Protein AF-F4S0A8-F1 (afdb_monomer_lite)

Sequence (459 aa):
MKHIYLYLLINLISQFGIKFHGVQNLIAQSIEISEGTSGIQNTHTKHSTEFLESRTDKAKEFWEKNWIITVAIECHEDFCDTRFHKSLIGQINEVLLSEEGTWAIQLNDLFEKTKLNGPEQAVLFHTLKKIPNFYELPYEVVLAVWEQLRRVWHTKEVPEKDKDLWRYHATLALDTYDQQMIAQIRSLKPGKGWWGLIESRINFYREFIDFVVAQREMGLHGFRLAGNWSPEDQKALFVFWISNRVLYSRMERSPNLQLVLETQMIQTRLIQAVQDHPDHLFPVQEVDQDGWNNKAQSILISQSQTILDYINSIESSDLYEYDINIESKQSDLSAIRFTSTQKTVKPYGLEVDPVWKAQDQMKIIKFWSTYVQVFLKMRNLGETGSLEIVIGNLVKRNYMETASIMKEFLSYIEDGVHPLQTNPILARFLEYFSAKTQSPEQNKEALEGLRLFRIEHEF

Organism: Melampsora larici-populina (strain 98AG31 / pathotype 3-4-7) (NCBI:txid747676)

Radius of gyration: 28.8 Å; chains: 1; bounding box: 70×54×92 Å

Foldseek 3Di:
DVVVVVVVVVVVCVVVPDDDDDVVVVVVVVVVVPDDDDDDPDPVVVVVVVVLVVLVVLLVVLCVVVVVLVVVLVPDPVNPPNVLVVVLSVLVSVLSSDDLVCNLVSVLVSLVVCVVPLSSLLSVLQSLLSCVVRDDHDPSNLLSQLLSLLVVVPDPPAPPVCRVSSNVSSVSSNVSSLVVNLVVLVVLDQQPDPPSDPVSNVVSCVSLVVLVVSLVVSPPSHDDQLDPDDSVLVSQVSNVCSVVVVLRVVCSVPSLLRLLLSLLSVLLVLLVVLLPPPCLLPPDPDPCNCVSLVVNVVSLLVSLVSLLVLLVVLVVQVVVPPDDPPSVVVSLVSLVSSLVVCCVRVRLVADDPPPDRSVLSSQLSNLCSNVVSLSSQFNHRPLLRLLSVLLSVVCSVPVPLSSVLSVVLVVVVVVPPDDDDPDGPSLVSLVSSLVPDPDPVNNVSSVVSNVVSCVVPVD

Structure (mmCIF, N/CA/C/O backbone):
data_AF-F4S0A8-F1
#
_entry.id   AF-F4S0A8-F1
#
loop_
_atom_site.group_PDB
_atom_site.id
_atom_site.type_symbol
_atom_site.label_atom_id
_atom_site.label_alt_id
_atom_site.label_comp_id
_atom_site.label_asym_id
_atom_site.label_entity_id
_atom_site.label_seq_id
_atom_site.pdbx_PDB_ins_code
_atom_site.Cartn_x
_atom_site.Cartn_y
_atom_site.Cartn_z
_atom_site.occupancy
_atom_site.B_iso_or_equiv
_atom_site.auth_seq_id
_atom_site.auth_comp_id
_atom_site.auth_asym_id
_atom_site.auth_atom_id
_atom_site.pdbx_PDB_model_num
ATOM 1 N N . MET A 1 1 ? 8.036 -25.067 -24.258 1.00 41.81 1 MET A N 1
ATOM 2 C CA . MET A 1 1 ? 7.007 -24.023 -24.035 1.00 41.81 1 MET A CA 1
ATOM 3 C C . MET A 1 1 ? 5.574 -24.488 -24.318 1.00 41.81 1 MET A C 1
ATOM 5 O O . MET A 1 1 ? 4.777 -24.429 -23.394 1.00 41.81 1 MET A O 1
ATOM 9 N N . LYS A 1 2 ? 5.226 -25.035 -25.500 1.00 29.75 2 LYS A N 1
ATOM 10 C CA . LYS A 1 2 ? 3.838 -25.473 -25.816 1.00 29.75 2 LYS A CA 1
ATOM 11 C C . LYS A 1 2 ? 3.226 -26.507 -24.842 1.00 29.75 2 LYS A C 1
ATOM 13 O O . LYS A 1 2 ? 2.037 -26.445 -24.558 1.00 29.75 2 LYS A O 1
ATOM 18 N N . HIS A 1 3 ? 4.030 -27.411 -24.274 1.00 31.20 3 HIS A N 1
ATOM 19 C CA . HIS A 1 3 ? 3.538 -28.439 -23.341 1.00 31.20 3 HIS A CA 1
ATOM 20 C C . HIS A 1 3 ? 3.218 -27.926 -21.923 1.00 31.20 3 HIS A C 1
ATOM 22 O O . HIS A 1 3 ? 2.388 -28.524 -21.247 1.00 31.20 3 HIS A O 1
ATOM 28 N N . ILE A 1 4 ? 3.812 -26.806 -21.484 1.00 40.44 4 ILE A N 1
ATOM 29 C CA . ILE A 1 4 ? 3.561 -26.224 -20.148 1.00 40.44 4 ILE A CA 1
ATOM 30 C C . ILE A 1 4 ? 2.225 -25.473 -20.137 1.00 40.44 4 ILE A C 1
ATOM 32 O O . ILE A 1 4 ? 1.428 -25.656 -19.220 1.00 40.44 4 ILE A O 1
ATOM 36 N N . TYR A 1 5 ? 1.933 -24.718 -21.202 1.00 40.88 5 TYR A N 1
ATOM 37 C CA . TYR A 1 5 ? 0.627 -24.081 -21.392 1.00 40.88 5 TYR A CA 1
ATOM 38 C C . TYR A 1 5 ? -0.501 -25.114 -21.463 1.00 40.88 5 TYR A C 1
ATOM 40 O O . TYR A 1 5 ? -1.533 -24.933 -20.826 1.00 40.88 5 TYR A O 1
ATOM 48 N N . LEU A 1 6 ? -0.284 -26.236 -22.160 1.00 40.75 6 LEU A N 1
ATOM 49 C CA . LEU A 1 6 ? -1.269 -27.315 -22.231 1.00 40.75 6 LEU A CA 1
ATOM 50 C C . LEU A 1 6 ? -1.503 -27.970 -20.856 1.00 40.75 6 LEU A C 1
ATOM 52 O O . LEU A 1 6 ? -2.642 -28.248 -20.500 1.00 40.75 6 LEU A O 1
ATOM 56 N N . TYR A 1 7 ? -0.451 -28.160 -20.055 1.00 40.50 7 TYR A N 1
ATOM 57 C CA . TYR A 1 7 ? -0.552 -28.745 -18.713 1.00 40.50 7 TYR A CA 1
ATOM 58 C C . TYR A 1 7 ? -1.265 -27.828 -17.702 1.00 40.50 7 TYR A C 1
ATOM 60 O O . TYR A 1 7 ? -2.059 -28.302 -16.887 1.00 40.50 7 TYR A O 1
ATOM 68 N N . LEU A 1 8 ? -1.030 -26.513 -17.766 1.00 43.69 8 LEU A N 1
ATOM 69 C CA . LEU A 1 8 ? -1.734 -25.525 -16.937 1.00 43.69 8 LEU A CA 1
ATOM 70 C C . LEU A 1 8 ? -3.204 -25.383 -17.352 1.00 43.69 8 LEU A C 1
ATOM 72 O O . LEU A 1 8 ? -4.077 -25.337 -16.488 1.00 43.69 8 LEU A O 1
ATOM 76 N N . LEU A 1 9 ? -3.485 -25.407 -18.658 1.00 44.19 9 LEU A N 1
ATOM 77 C CA . LEU A 1 9 ? -4.844 -25.357 -19.194 1.00 44.19 9 LEU A CA 1
ATOM 78 C C . LEU A 1 9 ? -5.649 -26.614 -18.818 1.00 44.19 9 LEU A C 1
ATOM 80 O O . LEU A 1 9 ? -6.796 -26.498 -18.401 1.00 44.19 9 LEU A O 1
ATOM 84 N N . ILE A 1 10 ? -5.046 -27.808 -18.892 1.00 45.16 10 ILE A N 1
ATOM 85 C CA . ILE A 1 10 ? -5.683 -29.078 -18.495 1.00 45.16 10 ILE A CA 1
ATOM 86 C C . ILE A 1 10 ? -5.976 -29.111 -16.987 1.00 45.16 10 ILE A C 1
ATOM 88 O O . ILE A 1 10 ? -7.060 -29.542 -16.593 1.00 45.16 10 ILE A O 1
ATOM 92 N N . ASN A 1 11 ? -5.062 -28.618 -16.141 1.00 42.88 11 ASN A N 1
ATOM 93 C CA . ASN A 1 11 ? -5.302 -28.539 -14.696 1.00 42.88 11 ASN A CA 1
ATOM 94 C C . ASN A 1 11 ? -6.437 -27.567 -14.354 1.00 42.88 11 ASN A C 1
ATOM 96 O O . ASN A 1 11 ? -7.302 -27.924 -13.552 1.00 42.88 11 ASN A O 1
ATOM 100 N N . LEU A 1 12 ? -6.488 -26.404 -15.018 1.00 43.81 12 LEU A N 1
ATOM 101 C CA . LEU A 1 12 ? -7.605 -25.463 -14.896 1.00 43.81 12 LEU A CA 1
ATOM 102 C C . LEU A 1 12 ? -8.927 -26.116 -15.322 1.00 43.81 12 LEU A C 1
ATOM 104 O O . LEU A 1 12 ? -9.907 -26.057 -14.591 1.00 43.81 12 LEU A O 1
ATOM 108 N N . ILE A 1 13 ? -8.958 -26.804 -16.466 1.00 45.00 13 ILE A N 1
ATOM 109 C CA . ILE A 1 13 ? -10.172 -27.460 -16.980 1.00 45.00 13 ILE A CA 1
ATOM 110 C C . ILE A 1 13 ? -10.657 -28.576 -16.037 1.00 45.00 13 ILE A C 1
ATOM 112 O O . ILE A 1 13 ? -11.865 -28.725 -15.843 1.00 45.00 13 ILE A O 1
ATOM 116 N N . SER A 1 14 ? -9.744 -29.322 -15.401 1.00 37.84 14 SER A N 1
ATOM 117 C CA . SER A 1 14 ? -10.108 -30.372 -14.437 1.00 37.84 14 SER A CA 1
ATOM 118 C C . SER A 1 14 ? -10.735 -29.816 -13.151 1.00 37.84 14 SER A C 1
ATOM 120 O O . SER A 1 14 ? -11.633 -30.447 -12.598 1.00 37.84 14 SER A O 1
ATOM 122 N N . GLN A 1 15 ? -10.340 -28.608 -12.724 1.00 41.06 15 GLN A N 1
ATOM 123 C CA . GLN A 1 15 ? -10.919 -27.933 -11.556 1.00 41.06 15 GLN A CA 1
ATOM 124 C C . GLN A 1 15 ? -12.356 -27.440 -11.793 1.00 41.06 15 GLN A C 1
ATOM 126 O O . GLN A 1 15 ? -13.091 -27.247 -10.828 1.00 41.06 15 GLN A O 1
ATOM 131 N N . PHE A 1 16 ? -12.783 -27.282 -13.053 1.00 40.16 16 PHE A N 1
ATOM 132 C CA . PHE A 1 16 ? -14.108 -26.751 -13.402 1.00 40.16 16 PHE A CA 1
ATOM 133 C C . PHE A 1 16 ? -15.106 -27.790 -13.951 1.00 40.16 16 PHE A C 1
ATOM 135 O O . PHE A 1 16 ? -16.246 -27.436 -14.237 1.00 40.16 16 PHE A O 1
ATOM 142 N N . GLY A 1 17 ? -14.733 -29.071 -14.086 1.00 30.81 17 GLY A N 1
ATOM 143 C CA . GLY A 1 17 ? -15.683 -30.159 -14.385 1.00 30.81 17 GLY A CA 1
ATOM 144 C C . GLY A 1 17 ? -16.394 -30.094 -15.750 1.00 30.81 17 GLY A C 1
ATOM 145 O O . GLY A 1 17 ? -17.460 -30.688 -15.915 1.00 30.81 17 GLY A O 1
ATOM 146 N N . ILE A 1 18 ? -15.837 -29.393 -16.743 1.00 39.94 18 ILE A N 1
ATOM 147 C CA . ILE A 1 18 ? -16.505 -29.138 -18.033 1.00 39.94 18 ILE A CA 1
ATOM 148 C C . ILE A 1 18 ? -16.136 -30.220 -19.068 1.00 39.94 18 ILE A C 1
ATOM 150 O O . ILE A 1 18 ? -14.977 -30.342 -19.461 1.00 39.94 18 ILE A O 1
ATOM 154 N N . LYS A 1 19 ? -17.116 -30.995 -19.563 1.00 36.22 19 LYS A N 1
ATOM 155 C CA . LYS A 1 19 ? -16.930 -31.930 -20.696 1.00 36.22 19 LYS A CA 1
ATOM 156 C C . LYS A 1 19 ? -16.989 -31.175 -22.033 1.00 36.22 19 LYS A C 1
ATOM 158 O O . LYS A 1 19 ? -17.998 -30.543 -22.329 1.00 36.22 19 LYS A O 1
ATOM 163 N N . PHE A 1 20 ? -15.949 -31.290 -22.866 1.00 44.84 20 PHE A N 1
ATOM 164 C CA . PHE A 1 20 ? -15.842 -30.603 -24.162 1.00 44.84 20 PHE A CA 1
ATOM 165 C C . PHE A 1 20 ? -15.792 -31.583 -25.347 1.00 44.84 20 PHE A C 1
ATOM 167 O O . PHE A 1 20 ? -14.873 -32.390 -25.450 1.00 44.84 20 PHE A O 1
ATOM 174 N N . HIS A 1 21 ? -16.750 -31.470 -26.276 1.00 34.31 21 HIS A N 1
ATOM 175 C CA . HIS A 1 21 ? -16.766 -32.201 -27.559 1.00 34.31 21 HIS A CA 1
ATOM 176 C C . HIS A 1 21 ? -16.702 -31.274 -28.796 1.00 34.31 21 HIS A C 1
ATOM 178 O O . HIS A 1 21 ? -16.758 -31.752 -29.920 1.00 34.31 21 HIS A O 1
ATOM 184 N N . GLY A 1 22 ? -16.566 -29.950 -28.616 1.00 35.38 22 GLY A N 1
ATOM 185 C CA . GLY A 1 22 ? -16.675 -28.965 -29.711 1.00 35.38 22 GLY A CA 1
ATOM 186 C C . GLY A 1 22 ? -15.404 -28.190 -30.091 1.00 35.38 22 GLY A C 1
ATOM 187 O O . GLY A 1 22 ? -15.417 -27.460 -31.075 1.00 35.38 22 GLY A O 1
ATOM 188 N N . VAL A 1 23 ? -14.300 -28.316 -29.346 1.00 34.59 23 VAL A N 1
ATOM 189 C CA . VAL A 1 23 ? -13.130 -27.414 -29.494 1.00 34.59 23 VAL A CA 1
ATOM 190 C C . VAL A 1 23 ? -12.150 -27.856 -30.591 1.00 34.59 23 VAL A C 1
ATOM 192 O O . VAL A 1 23 ? -11.412 -27.030 -31.121 1.00 34.59 23 VAL A O 1
ATOM 195 N N . GLN A 1 24 ? -12.178 -29.123 -31.017 1.00 36.00 24 GLN A N 1
ATOM 196 C CA . GLN A 1 24 ? -11.278 -29.612 -32.072 1.00 36.00 24 GLN A CA 1
ATOM 197 C C . GLN A 1 24 ? -11.591 -29.026 -33.464 1.00 36.00 24 GLN A C 1
ATOM 199 O O . GLN A 1 24 ? -10.668 -28.820 -34.247 1.00 36.00 24 GLN A O 1
ATOM 204 N N . ASN A 1 25 ? -12.846 -28.654 -33.748 1.00 34.25 25 ASN A N 1
ATOM 205 C CA . ASN A 1 25 ? -13.226 -28.079 -35.049 1.00 34.25 25 ASN A CA 1
ATOM 206 C C . ASN A 1 25 ? -12.808 -26.606 -35.221 1.00 34.25 25 ASN A C 1
ATOM 208 O O . ASN A 1 25 ? -12.563 -26.167 -36.341 1.00 34.25 25 ASN A O 1
ATOM 212 N N . LEU A 1 26 ? -12.660 -25.854 -34.126 1.00 34.47 26 LEU A N 1
ATOM 213 C CA . LEU A 1 26 ? -12.239 -24.443 -34.155 1.00 34.47 26 LEU A CA 1
ATOM 214 C C . LEU A 1 26 ? -10.728 -24.276 -34.394 1.00 34.47 26 LEU A C 1
ATOM 216 O O . LEU A 1 26 ? -10.288 -23.286 -34.980 1.00 34.47 26 LEU A O 1
ATOM 220 N N . ILE A 1 27 ? -9.929 -25.268 -33.991 1.00 35.56 27 ILE A N 1
ATOM 221 C CA . ILE A 1 27 ? -8.474 -25.269 -34.205 1.00 35.56 27 ILE A CA 1
ATOM 222 C C . ILE A 1 27 ? -8.135 -25.662 -35.655 1.00 35.56 27 ILE A C 1
ATOM 224 O O . ILE A 1 27 ? -7.149 -25.181 -36.200 1.00 35.56 27 ILE A O 1
ATOM 228 N N . ALA A 1 28 ? -8.975 -26.469 -36.314 1.00 34.34 28 ALA A N 1
ATOM 229 C CA . ALA A 1 28 ? -8.793 -26.816 -37.725 1.00 34.34 28 ALA A CA 1
ATOM 230 C C . ALA A 1 28 ? -9.116 -25.641 -38.674 1.00 34.34 28 ALA A C 1
ATOM 232 O O . ALA A 1 28 ? -8.369 -25.397 -39.615 1.00 34.34 28 ALA A O 1
ATOM 233 N N . GLN A 1 29 ? -10.159 -24.849 -38.390 1.00 33.41 29 GLN A N 1
ATOM 234 C CA . GLN A 1 29 ? -10.558 -23.718 -39.249 1.00 33.41 29 GLN A CA 1
ATOM 235 C C . GLN A 1 29 ? -9.624 -22.499 -39.181 1.00 33.41 29 GLN A C 1
ATOM 237 O O . GLN A 1 29 ? -9.593 -21.695 -40.105 1.00 33.41 29 GLN A O 1
ATOM 242 N N . SER A 1 30 ? -8.845 -22.353 -38.108 1.00 31.23 30 SER A N 1
ATOM 243 C CA . SER A 1 30 ? -7.901 -21.237 -37.945 1.00 31.23 30 SER A CA 1
ATOM 244 C C . SER A 1 30 ? -6.561 -21.463 -38.656 1.00 31.23 30 SER A C 1
ATOM 246 O O . SER A 1 30 ? -5.804 -20.512 -38.834 1.00 31.23 30 SER A O 1
ATOM 248 N N . ILE A 1 31 ? -6.286 -22.693 -39.106 1.00 33.75 31 ILE A N 1
ATOM 249 C CA . ILE A 1 31 ? -5.072 -23.042 -39.859 1.00 33.75 31 ILE A CA 1
ATOM 250 C C . ILE A 1 31 ? -5.281 -22.875 -41.379 1.00 33.75 31 ILE A C 1
ATOM 252 O O . ILE A 1 31 ? -4.324 -22.595 -42.089 1.00 33.75 31 ILE A O 1
ATOM 256 N N . GLU A 1 32 ? -6.518 -22.936 -41.889 1.00 28.39 32 GLU A N 1
ATOM 257 C CA . GLU A 1 32 ? -6.807 -22.814 -43.334 1.00 28.39 32 GLU A CA 1
ATOM 258 C C . GLU A 1 32 ? -6.933 -21.367 -43.855 1.00 28.39 32 GLU A C 1
ATOM 260 O O . GLU A 1 32 ? -6.987 -21.154 -45.063 1.00 28.39 32 GLU A O 1
ATOM 265 N N . ILE A 1 33 ? -6.933 -20.347 -42.987 1.00 33.97 33 ILE A N 1
ATOM 266 C CA . ILE A 1 33 ? -7.094 -18.935 -43.401 1.00 33.97 33 ILE A CA 1
ATOM 267 C C . ILE A 1 33 ? -5.738 -18.242 -43.683 1.00 33.97 33 ILE A C 1
ATOM 269 O O . ILE A 1 33 ? -5.710 -17.116 -44.175 1.00 33.97 33 ILE A O 1
ATOM 273 N N . SER A 1 34 ? -4.590 -18.898 -43.452 1.00 29.55 34 SER A N 1
ATOM 274 C CA . SER A 1 34 ? -3.268 -18.272 -43.661 1.00 29.55 34 SER A CA 1
ATOM 275 C C . SER A 1 34 ? -2.668 -18.429 -45.065 1.00 29.55 34 SER A C 1
ATOM 277 O O . SER A 1 34 ? -1.540 -17.990 -45.280 1.00 29.55 34 SER A O 1
ATOM 279 N N . GLU A 1 35 ? -3.375 -19.022 -46.028 1.00 34.06 35 GLU A N 1
ATOM 280 C CA . GLU A 1 35 ? -2.873 -19.192 -47.397 1.00 34.06 35 GLU A CA 1
ATOM 281 C C . GLU A 1 35 ? -3.826 -18.577 -48.424 1.00 34.06 35 GLU A C 1
ATOM 283 O O . GLU A 1 35 ? -4.679 -19.238 -49.007 1.00 34.06 35 GLU A O 1
ATOM 288 N N . GLY A 1 36 ? -3.657 -17.280 -48.679 1.00 32.25 36 GLY A N 1
ATOM 289 C CA . GLY A 1 36 ? -4.222 -16.665 -49.875 1.00 32.25 36 GLY A CA 1
ATOM 290 C C . GLY A 1 36 ? -4.439 -15.170 -49.758 1.00 32.25 36 GLY A C 1
ATOM 291 O O . GLY A 1 36 ? -5.498 -14.744 -49.320 1.00 32.25 36 GLY A O 1
ATOM 292 N N . THR A 1 37 ? -3.464 -14.373 -50.206 1.00 32.75 37 THR A N 1
ATOM 293 C CA . THR A 1 37 ? -3.667 -13.285 -51.190 1.00 32.75 37 THR A CA 1
ATOM 294 C C . THR A 1 37 ? -2.371 -12.501 -51.410 1.00 32.75 37 THR A C 1
ATOM 296 O O . THR A 1 37 ? -1.975 -11.646 -50.626 1.00 32.75 37 THR A O 1
ATOM 299 N N . SER A 1 38 ? -1.710 -12.780 -52.533 1.00 36.59 38 SER A N 1
ATOM 300 C CA . SER A 1 38 ? -0.687 -11.921 -53.124 1.00 36.59 38 SER A CA 1
ATOM 301 C C . SER A 1 38 ? -1.354 -10.929 -54.078 1.00 36.59 38 SER A C 1
ATOM 303 O O . SER A 1 38 ? -1.974 -11.358 -55.052 1.00 36.59 38 SER A O 1
ATOM 305 N N . GLY A 1 39 ? -1.185 -9.624 -53.850 1.00 39.03 39 GLY A N 1
ATOM 306 C CA . GLY A 1 39 ? -1.438 -8.626 -54.892 1.00 39.03 39 GLY A CA 1
ATOM 307 C C . GLY A 1 39 ? -1.925 -7.263 -54.419 1.00 39.03 39 GLY A C 1
ATOM 308 O O . GLY A 1 39 ? -3.042 -6.899 -54.756 1.00 39.03 39 GLY A O 1
ATOM 309 N N . ILE A 1 40 ? -1.091 -6.483 -53.717 1.00 37.03 40 ILE A N 1
ATOM 310 C CA . ILE A 1 40 ? -1.242 -5.017 -53.619 1.00 37.03 40 ILE A CA 1
ATOM 311 C C . ILE A 1 40 ? 0.159 -4.381 -53.552 1.00 37.03 40 ILE A C 1
ATOM 313 O O . ILE A 1 40 ? 0.806 -4.379 -52.510 1.00 37.03 40 ILE A O 1
ATOM 317 N N . GLN A 1 41 ? 0.643 -3.826 -54.665 1.00 44.66 41 GLN A N 1
ATOM 318 C CA . GLN A 1 41 ? 1.818 -2.948 -54.699 1.00 44.66 41 GLN A CA 1
ATOM 319 C C . GLN A 1 41 ? 1.406 -1.612 -55.327 1.00 44.66 41 GLN A C 1
ATOM 321 O O . GLN A 1 41 ? 1.029 -1.589 -56.495 1.00 44.66 41 GLN A O 1
ATOM 326 N N . ASN A 1 42 ? 1.435 -0.544 -54.510 1.00 38.16 42 ASN A N 1
ATOM 327 C CA . ASN A 1 42 ? 1.662 0.884 -54.843 1.00 38.16 42 ASN A CA 1
ATOM 328 C C . ASN A 1 42 ? 0.924 1.904 -53.949 1.00 38.16 42 ASN A C 1
ATOM 330 O O . ASN A 1 42 ? 1.134 3.102 -54.105 1.00 38.16 42 ASN A O 1
ATOM 334 N N . THR A 1 43 ? 0.141 1.477 -52.954 1.00 39.84 43 THR A N 1
ATOM 335 C CA . THR A 1 43 ? -0.386 2.368 -51.892 1.00 39.84 43 THR A CA 1
ATOM 336 C C . THR A 1 43 ? 0.432 2.328 -50.594 1.00 39.84 43 THR A C 1
ATOM 338 O O . THR A 1 43 ? 0.323 3.233 -49.771 1.00 39.84 43 THR A O 1
ATOM 341 N N . HIS A 1 44 ? 1.305 1.328 -50.425 1.00 45.56 44 HIS A N 1
ATOM 342 C CA . HIS A 1 44 ? 2.117 1.145 -49.214 1.00 45.56 44 HIS A CA 1
ATOM 343 C C . HIS A 1 44 ? 3.232 2.184 -49.037 1.00 45.56 44 HIS A C 1
ATOM 345 O O . HIS A 1 44 ? 3.554 2.551 -47.910 1.00 45.56 44 HIS A O 1
ATOM 351 N N . THR A 1 45 ? 3.805 2.700 -50.124 1.00 44.75 45 THR A N 1
ATOM 352 C CA . THR A 1 45 ? 4.974 3.590 -50.058 1.00 44.75 45 THR A CA 1
ATOM 353 C C . THR A 1 45 ? 4.636 4.960 -49.476 1.00 44.75 45 THR A C 1
ATOM 355 O O . THR A 1 45 ? 5.439 5.507 -48.732 1.00 44.75 45 THR A O 1
ATOM 358 N N . LYS A 1 46 ? 3.435 5.489 -49.753 1.00 43.94 46 LYS A N 1
ATOM 359 C CA . LYS A 1 46 ? 3.016 6.820 -49.286 1.00 43.94 46 LYS A CA 1
ATOM 360 C C . LYS A 1 46 ? 2.625 6.834 -47.802 1.00 43.94 46 LYS A C 1
ATOM 362 O O . LYS A 1 46 ? 3.033 7.731 -47.071 1.00 43.94 46 LYS A O 1
ATOM 367 N N . HIS A 1 47 ? 1.922 5.795 -47.341 1.00 51.25 47 HIS A N 1
ATOM 368 C CA . HIS A 1 47 ? 1.620 5.616 -45.916 1.00 51.25 47 HIS A CA 1
ATOM 369 C C . HIS A 1 47 ? 2.879 5.354 -45.080 1.00 51.25 47 HIS A C 1
ATOM 371 O O . HIS A 1 47 ? 2.965 5.819 -43.948 1.00 51.25 47 HIS A O 1
ATOM 377 N N . SER A 1 48 ? 3.874 4.658 -45.641 1.00 60.09 48 SER A N 1
ATOM 378 C CA . SER A 1 48 ? 5.144 4.408 -44.954 1.00 60.09 48 SER A CA 1
ATOM 379 C C . SER A 1 48 ? 5.977 5.681 -44.757 1.00 60.09 48 SER A C 1
ATOM 381 O O . SER A 1 48 ? 6.656 5.787 -43.740 1.00 60.09 48 SER A O 1
ATOM 383 N N . THR A 1 49 ? 5.935 6.639 -45.691 1.00 62.47 49 THR A N 1
ATOM 384 C CA . THR A 1 49 ? 6.649 7.923 -45.562 1.00 62.47 49 THR A CA 1
ATOM 385 C C . THR A 1 49 ? 5.981 8.872 -44.570 1.00 62.47 49 THR A C 1
ATOM 387 O O . THR A 1 49 ? 6.668 9.386 -43.696 1.00 62.47 49 THR A O 1
ATOM 390 N N . GLU A 1 50 ? 4.654 9.038 -44.621 1.00 65.38 50 GLU A N 1
ATOM 391 C CA . GLU A 1 50 ? 3.922 9.927 -43.694 1.00 65.38 50 GLU A CA 1
ATOM 392 C C . GLU A 1 50 ? 4.025 9.439 -42.235 1.00 65.38 50 GLU A C 1
ATOM 394 O O . GLU A 1 50 ? 4.170 10.227 -41.300 1.00 65.38 50 GLU A O 1
ATOM 399 N N . PHE A 1 51 ? 4.015 8.119 -42.031 1.00 68.75 51 PHE A N 1
ATOM 400 C CA . PHE A 1 51 ? 4.189 7.510 -40.714 1.00 68.75 51 PHE A CA 1
ATOM 401 C C . PHE A 1 51 ? 5.609 7.700 -40.151 1.00 68.75 51 PHE A C 1
ATOM 403 O O . PHE A 1 51 ? 5.777 7.978 -38.962 1.00 68.75 51 PHE A O 1
ATOM 410 N N . LEU A 1 52 ? 6.635 7.587 -41.001 1.00 70.31 52 LEU A N 1
ATOM 411 C CA . LEU A 1 52 ? 8.030 7.793 -40.606 1.00 70.31 52 LEU A CA 1
ATOM 412 C C . LEU A 1 52 ? 8.332 9.273 -40.320 1.00 70.31 52 LEU A C 1
ATOM 414 O O . LEU A 1 52 ? 9.038 9.576 -39.357 1.00 70.31 52 LEU A O 1
ATOM 418 N N . GLU A 1 53 ? 7.769 10.190 -41.111 1.00 73.81 53 GLU A N 1
ATOM 419 C CA . GLU A 1 53 ? 7.849 11.639 -40.878 1.00 73.81 53 GLU A CA 1
ATOM 420 C C . GLU A 1 53 ? 7.226 12.004 -39.525 1.00 73.81 53 GLU A C 1
ATOM 422 O O . GLU A 1 53 ? 7.882 12.638 -38.700 1.00 73.81 53 GLU A O 1
ATOM 427 N N . SER A 1 54 ? 6.034 11.477 -39.221 1.00 83.12 54 SER A N 1
ATOM 428 C CA . SER A 1 54 ? 5.375 11.697 -37.927 1.00 83.12 54 SER A CA 1
ATOM 429 C C . SER A 1 54 ? 6.204 11.204 -36.730 1.00 83.12 54 SER A C 1
ATOM 431 O O . SER A 1 54 ? 6.303 11.901 -35.716 1.00 83.12 54 SER A O 1
ATOM 433 N N . ARG A 1 55 ? 6.846 10.030 -36.830 1.00 84.19 55 ARG A N 1
ATOM 434 C CA . ARG A 1 55 ? 7.747 9.523 -35.776 1.00 84.19 55 ARG A CA 1
ATOM 435 C C . ARG A 1 55 ? 9.009 10.364 -35.631 1.00 84.19 55 ARG A C 1
ATOM 437 O O . ARG A 1 55 ? 9.446 10.616 -34.510 1.00 84.19 55 ARG A O 1
ATOM 444 N N . THR A 1 56 ? 9.571 10.816 -36.748 1.00 87.00 56 THR A N 1
ATOM 445 C CA . THR A 1 56 ? 10.768 11.665 -36.761 1.00 87.00 56 THR A CA 1
ATOM 446 C C . THR A 1 56 ? 10.491 13.010 -36.097 1.00 87.00 56 THR A C 1
ATOM 448 O O . THR A 1 56 ? 11.271 13.442 -35.246 1.00 87.00 56 THR A O 1
ATOM 451 N N . ASP A 1 57 ? 9.353 13.631 -36.406 1.00 87.31 57 ASP A N 1
ATOM 452 C CA . ASP A 1 57 ? 8.923 14.884 -35.783 1.00 87.31 57 ASP A CA 1
ATOM 453 C C . ASP A 1 57 ? 8.698 14.717 -34.278 1.00 87.31 57 ASP A C 1
ATOM 455 O O . ASP A 1 57 ? 9.160 15.537 -33.484 1.00 87.31 57 ASP A O 1
ATOM 459 N N . LYS A 1 58 ? 8.072 13.611 -33.859 1.00 88.31 58 LYS A N 1
ATOM 460 C CA . LYS A 1 58 ? 7.849 13.306 -32.440 1.00 88.31 58 LYS A CA 1
ATOM 461 C C . LYS A 1 58 ? 9.153 13.038 -31.678 1.00 88.31 58 LYS A C 1
ATOM 463 O O . LYS A 1 58 ? 9.313 13.495 -30.544 1.00 88.31 58 LYS A O 1
ATOM 468 N N . ALA A 1 59 ? 10.113 12.347 -32.295 1.00 87.56 59 ALA A N 1
ATOM 469 C CA . ALA A 1 59 ? 11.448 12.147 -31.731 1.00 87.56 59 ALA A CA 1
ATOM 470 C C . ALA A 1 59 ? 12.221 13.471 -31.619 1.00 87.56 59 ALA A C 1
ATOM 472 O O . ALA A 1 59 ? 12.887 13.721 -30.612 1.00 87.56 59 ALA A O 1
ATOM 473 N N . LYS A 1 60 ? 12.092 14.357 -32.610 1.00 87.00 60 LYS A N 1
ATOM 474 C CA . LYS A 1 60 ? 12.671 15.703 -32.568 1.00 87.00 60 LYS A CA 1
ATOM 475 C C . LYS A 1 60 ? 12.060 16.540 -31.444 1.00 87.00 60 LYS A C 1
ATOM 477 O O . LYS A 1 60 ? 12.803 17.090 -30.635 1.00 87.00 60 LYS A O 1
ATOM 482 N N . GLU A 1 61 ? 10.733 16.563 -31.334 1.00 89.75 61 GLU A N 1
ATOM 483 C CA . GLU A 1 61 ? 10.017 17.248 -30.252 1.00 89.75 61 GLU A CA 1
ATOM 484 C C . GLU A 1 61 ? 10.448 16.724 -28.872 1.00 89.75 61 GLU A C 1
ATOM 486 O O . GLU A 1 61 ? 10.649 17.508 -27.938 1.00 89.75 61 GLU A O 1
ATOM 491 N N . PHE A 1 62 ? 10.630 15.405 -28.741 1.00 89.81 62 PHE A N 1
ATOM 492 C CA . PHE A 1 62 ? 11.146 14.787 -27.522 1.00 89.81 62 PHE A CA 1
ATOM 493 C C . PHE A 1 62 ? 12.497 15.387 -27.114 1.00 89.81 62 PHE A C 1
ATOM 495 O O . PHE A 1 62 ? 12.645 15.811 -25.965 1.00 89.81 62 PHE A O 1
ATOM 502 N N . TRP A 1 63 ? 13.463 15.475 -28.030 1.00 87.88 63 TRP A N 1
ATOM 503 C CA . TRP A 1 63 ? 14.780 16.039 -27.718 1.00 87.88 63 TRP A CA 1
ATOM 504 C C . TRP A 1 63 ? 14.750 17.551 -27.504 1.00 87.88 63 TRP A C 1
ATOM 506 O O . TRP A 1 63 ? 15.408 18.035 -26.588 1.00 87.88 63 TRP A O 1
ATOM 516 N N . GLU A 1 64 ? 13.944 18.298 -28.259 1.00 85.75 64 GLU A N 1
ATOM 517 C CA . GLU A 1 64 ? 13.790 19.748 -28.074 1.00 85.75 64 GLU A CA 1
ATOM 518 C C . GLU A 1 64 ? 13.235 20.088 -26.685 1.00 85.75 64 GLU A C 1
ATOM 520 O O . GLU A 1 64 ? 13.776 20.937 -25.973 1.00 85.75 64 GLU A O 1
ATOM 525 N N . LYS A 1 65 ? 12.192 19.380 -26.239 1.00 86.19 65 LYS A N 1
ATOM 526 C CA . LYS A 1 65 ? 11.600 19.588 -24.906 1.00 86.19 65 LYS A CA 1
ATOM 527 C C . LYS A 1 65 ? 12.462 19.047 -23.768 1.00 86.19 65 LYS A C 1
ATOM 529 O O . LYS A 1 65 ? 12.260 19.423 -22.613 1.00 86.19 65 LYS A O 1
ATOM 534 N N . ASN A 1 66 ? 13.426 18.187 -24.078 1.00 84.12 66 ASN A N 1
ATOM 535 C CA . ASN A 1 66 ? 14.378 17.641 -23.123 1.00 84.12 66 ASN A CA 1
ATOM 536 C C . ASN A 1 66 ? 15.816 18.088 -23.435 1.00 84.12 66 ASN A C 1
ATOM 538 O O . ASN A 1 66 ? 16.759 17.374 -23.109 1.00 84.12 66 ASN A O 1
ATOM 542 N N . T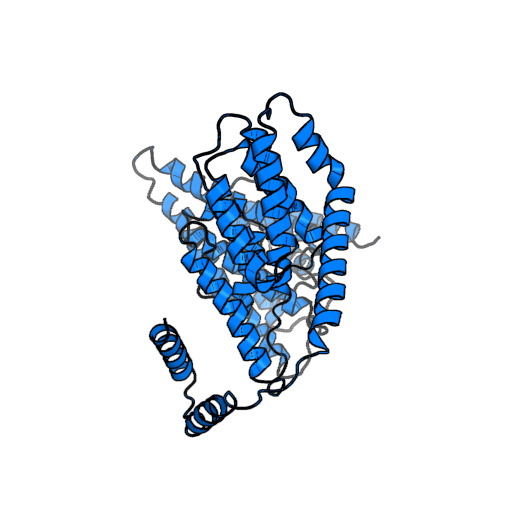RP A 1 67 ? 15.997 19.291 -23.993 1.00 76.88 67 TRP A N 1
ATOM 543 C CA . TRP A 1 67 ? 17.313 19.827 -24.369 1.00 76.88 67 TRP A CA 1
ATOM 544 C C . TRP A 1 67 ? 18.303 19.888 -23.199 1.00 76.88 67 TRP A C 1
ATOM 546 O O . TRP A 1 67 ? 19.504 19.810 -23.414 1.00 76.88 67 TRP A O 1
ATOM 556 N N . ILE A 1 68 ? 17.820 19.978 -21.953 1.00 67.38 68 ILE A N 1
ATOM 557 C CA . ILE A 1 68 ? 18.658 19.902 -20.745 1.00 67.38 68 ILE A CA 1
ATOM 558 C C . ILE A 1 68 ? 19.368 18.547 -20.647 1.00 67.38 68 ILE A C 1
ATOM 560 O O . ILE A 1 68 ? 20.471 18.495 -20.128 1.00 67.38 68 ILE A O 1
ATOM 564 N N . ILE A 1 69 ? 18.782 17.462 -21.161 1.00 67.94 69 ILE A N 1
ATOM 565 C CA . ILE A 1 69 ? 19.452 16.158 -21.268 1.00 67.94 69 ILE A CA 1
ATOM 566 C C . ILE A 1 69 ? 20.622 16.283 -22.231 1.00 67.94 69 ILE A C 1
ATOM 568 O O . ILE A 1 69 ? 21.743 15.939 -21.882 1.00 67.94 69 ILE A O 1
ATOM 572 N N . THR A 1 70 ? 20.362 16.842 -23.410 1.00 63.19 70 THR A N 1
ATOM 573 C CA . THR A 1 70 ? 21.363 17.083 -24.449 1.00 63.19 70 THR A CA 1
ATOM 574 C C . THR A 1 70 ? 22.485 17.998 -23.949 1.00 63.19 70 THR A C 1
ATOM 576 O O . THR A 1 70 ? 23.652 17.702 -24.159 1.00 63.19 70 THR A O 1
ATOM 579 N N . VAL A 1 71 ? 22.159 19.046 -23.191 1.00 61.94 71 VAL A N 1
ATOM 580 C CA . VAL A 1 71 ? 23.136 19.993 -22.635 1.00 61.94 71 VAL A CA 1
ATOM 581 C C . VAL A 1 71 ? 23.863 19.437 -21.414 1.00 61.94 71 VAL A C 1
ATOM 583 O O . VAL A 1 71 ? 25.064 19.637 -21.290 1.00 61.94 71 VAL A O 1
ATOM 586 N N . ALA A 1 72 ? 23.202 18.687 -20.531 1.00 60.16 72 ALA A N 1
ATOM 587 C CA . ALA A 1 72 ? 23.873 17.996 -19.427 1.00 60.16 72 ALA A CA 1
ATOM 588 C C . ALA A 1 72 ? 24.859 16.938 -19.948 1.00 60.16 72 ALA A C 1
ATOM 590 O O . ALA A 1 72 ? 25.928 16.761 -19.372 1.00 60.16 72 ALA A O 1
ATOM 591 N N . ILE A 1 73 ? 24.526 16.291 -21.066 1.00 60.12 73 ILE A N 1
ATOM 592 C CA . ILE A 1 73 ? 25.414 15.398 -21.815 1.00 60.12 73 ILE A CA 1
ATOM 593 C C . ILE A 1 73 ? 26.614 16.155 -22.413 1.00 60.12 73 ILE A C 1
ATOM 595 O O . ILE A 1 73 ? 27.725 15.627 -22.434 1.00 60.12 73 ILE A O 1
ATOM 599 N N . GLU A 1 74 ? 26.404 17.373 -22.915 1.00 55.19 74 GLU A N 1
ATOM 600 C CA . GLU A 1 74 ? 27.428 18.163 -23.614 1.00 55.19 74 GLU A CA 1
ATOM 601 C C . GLU A 1 74 ? 28.330 18.998 -22.684 1.00 55.19 74 GLU A C 1
ATOM 603 O O . GLU A 1 74 ? 29.465 19.287 -23.059 1.00 55.19 74 GLU A O 1
ATOM 608 N N . CYS A 1 75 ? 27.865 19.382 -21.489 1.00 50.34 75 CYS A N 1
ATOM 609 C CA . CYS A 1 75 ? 28.528 20.379 -20.635 1.00 50.34 75 CYS A CA 1
ATOM 610 C C . CYS A 1 75 ? 29.164 19.846 -19.340 1.00 50.34 75 CYS A C 1
ATOM 612 O O . CYS A 1 75 ? 29.833 20.614 -18.652 1.00 50.34 75 CYS A O 1
ATOM 614 N N . HIS A 1 76 ? 28.973 18.580 -18.961 1.00 55.16 76 HIS A N 1
ATOM 615 C CA . HIS A 1 76 ? 29.581 18.065 -17.730 1.00 55.16 76 HIS A CA 1
ATOM 616 C C . HIS A 1 76 ? 31.048 17.659 -17.974 1.00 55.16 76 HIS A C 1
ATOM 618 O O . HIS A 1 76 ? 31.325 16.608 -18.551 1.00 55.16 76 HIS A O 1
ATOM 624 N N . GLU A 1 77 ? 31.998 18.479 -17.505 1.00 51.47 77 GLU A N 1
ATOM 625 C CA . GLU A 1 77 ? 33.451 18.271 -17.678 1.00 51.47 77 GLU A CA 1
ATOM 626 C C . GLU A 1 77 ? 33.969 16.935 -17.090 1.00 51.47 77 GLU A C 1
ATOM 628 O O . GLU A 1 77 ? 34.978 16.401 -17.547 1.00 51.47 77 GLU A O 1
ATOM 633 N N . ASP A 1 78 ? 33.244 16.325 -16.146 1.00 53.03 78 ASP A N 1
ATOM 634 C CA . ASP A 1 78 ? 33.568 15.003 -15.580 1.00 53.03 78 ASP A CA 1
ATOM 635 C C . ASP A 1 78 ? 33.033 13.810 -16.404 1.00 53.03 78 ASP A C 1
ATOM 637 O O . ASP A 1 78 ? 33.409 12.658 -16.148 1.00 53.03 78 ASP A O 1
ATOM 641 N N . PHE A 1 79 ? 32.196 14.071 -17.416 1.00 52.94 79 PHE A N 1
ATOM 642 C CA . PHE A 1 79 ? 31.548 13.094 -18.310 1.00 52.94 79 PHE A CA 1
ATOM 643 C C . PHE A 1 79 ? 32.207 13.044 -19.710 1.00 52.94 79 PHE A C 1
ATOM 645 O O . PHE A 1 79 ? 31.638 12.500 -20.659 1.00 52.94 79 PHE A O 1
ATOM 652 N N . CYS A 1 80 ? 33.420 13.600 -19.816 1.00 42.97 80 CYS A N 1
ATOM 653 C CA . CYS A 1 80 ? 34.179 14.002 -21.008 1.00 42.97 80 CYS A CA 1
ATOM 654 C C . CYS A 1 80 ? 34.650 12.918 -22.003 1.00 42.97 80 CYS A C 1
ATOM 656 O O . CYS A 1 80 ? 35.724 13.048 -22.591 1.00 42.97 80 CYS A O 1
ATOM 658 N N . ASP A 1 81 ? 33.856 11.895 -22.305 1.00 55.25 81 ASP A N 1
ATOM 659 C CA . ASP A 1 81 ? 33.972 11.278 -23.632 1.00 55.25 81 ASP A CA 1
ATOM 660 C C . ASP A 1 81 ? 32.637 11.400 -24.368 1.00 55.25 81 ASP A C 1
ATOM 662 O O . ASP A 1 81 ? 31.761 10.535 -24.358 1.00 55.25 81 ASP A O 1
ATOM 666 N N . THR A 1 82 ? 32.505 12.560 -25.016 1.00 55.03 82 THR A N 1
ATOM 667 C CA . THR A 1 82 ? 31.370 12.987 -25.845 1.00 55.03 82 THR A CA 1
ATOM 668 C C . THR A 1 82 ? 31.006 11.980 -26.942 1.00 55.03 82 THR A C 1
ATOM 670 O O . THR A 1 82 ? 29.905 12.052 -27.493 1.00 55.03 82 THR A O 1
ATOM 673 N N . ARG A 1 83 ? 31.883 11.017 -27.268 1.00 59.56 83 ARG A N 1
ATOM 674 C CA . ARG A 1 83 ? 31.590 9.946 -28.232 1.00 59.56 83 ARG A CA 1
ATOM 675 C C . ARG A 1 83 ? 30.615 8.911 -27.676 1.00 59.56 83 ARG A C 1
ATOM 677 O O . ARG A 1 83 ? 29.761 8.446 -28.429 1.00 59.56 83 ARG A O 1
ATOM 684 N N . PHE A 1 84 ? 30.692 8.587 -26.386 1.00 59.66 84 PHE A N 1
ATOM 685 C CA . PHE A 1 84 ? 29.797 7.604 -25.769 1.00 59.66 84 PHE A CA 1
ATOM 686 C C . PHE A 1 84 ? 28.358 8.109 -25.705 1.00 59.66 84 PHE A C 1
ATOM 688 O O . PHE A 1 84 ? 27.431 7.408 -26.103 1.00 59.66 84 PHE A O 1
ATOM 695 N N . HIS A 1 85 ? 28.166 9.370 -25.322 1.00 68.94 85 HIS A N 1
ATOM 696 C CA . HIS A 1 85 ? 26.825 9.945 -25.235 1.00 68.94 85 HIS A CA 1
ATOM 697 C C . HIS A 1 85 ? 26.161 10.129 -26.601 1.00 68.94 85 HIS A C 1
ATOM 699 O O . HIS A 1 85 ? 24.968 9.875 -26.739 1.00 68.94 85 HIS A O 1
ATOM 705 N N . LYS A 1 86 ? 26.931 10.490 -27.638 1.00 73.94 86 LYS A N 1
ATOM 706 C CA . LYS A 1 86 ? 26.425 10.521 -29.022 1.00 73.94 86 LYS A CA 1
ATOM 707 C C . LYS A 1 86 ? 25.983 9.137 -29.497 1.00 73.94 86 LYS A C 1
ATOM 709 O O . LYS A 1 86 ? 24.963 9.033 -30.171 1.00 73.94 86 LYS A O 1
ATOM 714 N N . SER A 1 87 ? 26.718 8.089 -29.117 1.00 83.06 87 SER A N 1
ATOM 715 C CA . SER A 1 87 ? 26.335 6.701 -29.397 1.00 83.06 87 SER A CA 1
ATOM 716 C C . SER A 1 87 ? 25.031 6.323 -28.687 1.00 83.06 87 SER A C 1
ATOM 718 O O . SER A 1 87 ? 24.130 5.787 -29.325 1.00 83.06 87 SER A O 1
ATOM 720 N N . LEU A 1 88 ? 24.882 6.666 -27.403 1.00 83.81 88 LEU A N 1
ATOM 721 C CA . LEU A 1 88 ? 23.662 6.395 -26.635 1.00 83.81 88 LEU A CA 1
ATOM 722 C C . LEU A 1 88 ? 22.441 7.144 -27.194 1.00 83.81 88 LEU A C 1
ATOM 724 O O . LEU A 1 88 ? 21.390 6.536 -27.370 1.00 83.81 88 LEU A O 1
ATOM 728 N N . ILE A 1 89 ? 22.574 8.430 -27.536 1.00 84.44 89 ILE A N 1
ATOM 729 C CA . ILE A 1 89 ? 21.502 9.196 -28.199 1.00 84.44 89 ILE A CA 1
ATOM 730 C C . ILE A 1 89 ? 21.136 8.552 -29.541 1.00 84.44 89 ILE A C 1
ATOM 732 O O . ILE A 1 89 ? 19.954 8.412 -29.846 1.00 84.44 89 ILE A O 1
ATOM 736 N N . GLY A 1 90 ? 22.134 8.134 -30.329 1.00 86.31 90 GLY A N 1
ATOM 737 C CA . GLY A 1 90 ? 21.919 7.405 -31.579 1.00 86.31 90 GLY A CA 1
ATOM 738 C C . GLY A 1 90 ? 21.101 6.130 -31.368 1.00 86.31 90 GLY A C 1
ATOM 739 O O . GLY A 1 90 ? 20.084 5.948 -32.025 1.00 86.31 90 GLY A O 1
ATOM 740 N N . GLN A 1 91 ? 21.476 5.312 -30.383 1.00 90.75 91 GLN A N 1
ATOM 741 C CA . GLN A 1 91 ? 20.760 4.080 -30.038 1.00 90.75 91 GLN A CA 1
ATOM 742 C C . GLN A 1 91 ? 19.338 4.354 -29.527 1.00 90.75 91 GLN A C 1
ATOM 744 O O . GLN A 1 91 ? 18.408 3.637 -29.876 1.00 90.75 91 GLN A O 1
ATOM 749 N N . ILE A 1 92 ? 19.130 5.415 -28.742 1.00 90.31 92 ILE A N 1
ATOM 750 C CA . ILE A 1 92 ? 17.785 5.812 -28.300 1.00 90.31 92 ILE A CA 1
ATOM 751 C C . ILE A 1 92 ? 16.944 6.275 -29.493 1.00 90.31 92 ILE A C 1
ATOM 753 O O . ILE A 1 92 ? 15.775 5.919 -29.579 1.00 90.31 92 ILE A O 1
ATOM 757 N N . ASN A 1 93 ? 17.521 7.017 -30.440 1.00 90.44 93 ASN A N 1
ATOM 758 C CA . ASN A 1 93 ? 16.828 7.390 -31.673 1.00 90.44 93 ASN A CA 1
ATOM 759 C C . ASN A 1 93 ? 16.466 6.170 -32.518 1.00 90.44 93 ASN A C 1
ATOM 761 O O . ASN A 1 93 ? 15.362 6.123 -33.049 1.00 90.44 93 ASN A O 1
ATOM 765 N N . GLU A 1 94 ? 17.348 5.174 -32.611 1.00 92.81 94 GLU A N 1
ATOM 766 C CA . GLU A 1 94 ? 17.030 3.906 -33.277 1.00 92.81 94 GLU A CA 1
ATOM 767 C C . GLU A 1 94 ? 15.801 3.242 -32.646 1.00 92.81 94 GLU A C 1
ATOM 769 O O . GLU A 1 94 ? 14.931 2.786 -33.383 1.00 92.81 94 GLU A O 1
ATOM 774 N N . VAL A 1 95 ? 15.676 3.268 -31.311 1.00 93.38 95 VAL A N 1
ATOM 775 C CA . VAL A 1 95 ? 14.462 2.805 -30.621 1.00 93.38 95 VAL A CA 1
ATOM 776 C C . VAL A 1 95 ? 13.258 3.672 -30.972 1.00 93.38 95 VAL A C 1
ATOM 778 O O . VAL A 1 95 ? 12.252 3.162 -31.446 1.00 93.38 95 VAL A O 1
ATOM 781 N N . LEU A 1 96 ? 13.334 4.988 -30.776 1.00 90.94 96 LEU A N 1
ATOM 782 C CA . LEU A 1 96 ? 12.178 5.878 -30.950 1.00 90.94 96 LEU A CA 1
ATOM 783 C C . LEU A 1 96 ? 11.645 5.910 -32.393 1.00 90.94 96 LEU A C 1
ATOM 785 O O . LEU A 1 96 ? 10.469 6.206 -32.607 1.00 90.94 96 LEU A O 1
ATOM 789 N N . LEU A 1 97 ? 12.495 5.611 -33.377 1.00 92.06 97 LEU A N 1
ATOM 790 C CA . LEU A 1 97 ? 12.133 5.569 -34.794 1.00 92.06 97 LEU A CA 1
ATOM 791 C C . LEU A 1 97 ? 11.703 4.168 -35.266 1.00 92.06 97 LEU A C 1
ATOM 793 O O . LEU A 1 97 ? 11.071 4.057 -36.322 1.00 92.06 97 LEU A O 1
ATOM 797 N N . SER A 1 98 ? 12.004 3.106 -34.510 1.00 92.62 98 SER A N 1
ATOM 798 C CA . SER A 1 98 ? 11.636 1.731 -34.861 1.00 92.62 98 SER A CA 1
ATOM 799 C C . SER A 1 98 ? 10.155 1.430 -34.609 1.00 92.62 98 SER A C 1
ATOM 801 O O . SER A 1 98 ? 9.406 2.218 -34.029 1.00 92.62 98 SER A O 1
ATOM 803 N N . GLU A 1 99 ? 9.693 0.276 -35.093 1.00 89.81 99 GLU A N 1
ATOM 804 C CA . GLU A 1 99 ? 8.353 -0.231 -34.796 1.00 89.81 99 GLU A CA 1
ATOM 805 C C . GLU A 1 99 ? 8.177 -0.507 -33.298 1.00 89.81 99 GLU A C 1
ATOM 807 O O . GLU A 1 99 ? 9.003 -1.184 -32.692 1.00 89.81 99 GLU A O 1
ATOM 812 N N . GLU A 1 100 ? 7.064 -0.040 -32.719 1.00 87.94 100 GLU A N 1
ATOM 813 C CA . GLU A 1 100 ? 6.753 -0.154 -31.283 1.00 87.94 100 GLU A CA 1
ATOM 814 C C . GLU A 1 100 ? 6.854 -1.592 -30.755 1.00 87.94 100 GLU A C 1
ATOM 816 O O . GLU A 1 100 ? 7.369 -1.817 -29.661 1.00 87.94 100 GLU A O 1
ATOM 821 N N . GLY A 1 101 ? 6.464 -2.585 -31.564 1.00 86.56 101 GLY A N 1
ATOM 822 C CA . GLY A 1 101 ? 6.586 -4.006 -31.217 1.00 86.56 101 GLY A CA 1
ATOM 823 C C . GLY A 1 101 ? 8.029 -4.494 -31.014 1.00 86.56 101 GLY A C 1
ATOM 824 O O . GLY A 1 101 ? 8.240 -5.570 -30.460 1.00 86.56 101 GLY A O 1
ATOM 825 N N . THR A 1 102 ? 9.031 -3.713 -31.425 1.00 93.12 102 THR A N 1
ATOM 826 C CA . THR A 1 102 ? 10.460 -4.028 -31.257 1.00 93.12 102 THR A CA 1
ATOM 827 C C . THR A 1 102 ? 11.112 -3.292 -30.085 1.00 93.12 102 THR A C 1
ATOM 829 O O . THR A 1 102 ? 12.214 -3.661 -29.670 1.00 93.12 102 THR A O 1
ATOM 832 N N . TRP A 1 103 ? 10.434 -2.299 -29.496 1.00 95.06 103 TRP A N 1
ATOM 833 C CA . TRP A 1 103 ? 11.007 -1.424 -28.468 1.00 95.06 103 TRP A CA 1
ATOM 834 C C . TRP A 1 103 ? 11.469 -2.188 -27.230 1.00 95.06 103 TRP A C 1
ATOM 836 O O . TRP A 1 103 ? 12.550 -1.918 -26.715 1.00 95.06 103 TRP A O 1
ATOM 846 N N . ALA A 1 104 ? 10.692 -3.172 -26.767 1.00 92.19 104 ALA A N 1
ATOM 847 C CA . ALA A 1 104 ? 11.040 -3.962 -25.587 1.00 92.19 104 ALA A CA 1
ATOM 848 C C . ALA A 1 104 ? 12.385 -4.695 -25.758 1.00 92.19 104 ALA A C 1
ATOM 850 O O . ALA A 1 104 ? 13.215 -4.697 -24.849 1.00 92.19 104 ALA A O 1
ATOM 851 N N . ILE A 1 105 ? 12.624 -5.277 -26.939 1.00 93.75 105 ILE A N 1
ATOM 852 C CA . ILE A 1 105 ? 13.869 -5.987 -27.264 1.00 93.75 105 ILE A CA 1
ATOM 853 C C . ILE A 1 105 ? 15.029 -4.992 -27.344 1.00 93.75 105 ILE A C 1
ATOM 855 O O . ILE A 1 105 ? 16.043 -5.175 -26.676 1.00 93.75 105 ILE A O 1
ATOM 859 N N . GLN A 1 106 ? 14.861 -3.905 -28.098 1.00 94.81 106 GLN A N 1
ATOM 860 C CA . GLN A 1 106 ? 15.933 -2.931 -28.308 1.00 94.81 106 GLN A CA 1
ATOM 861 C C . GLN A 1 106 ? 16.319 -2.185 -27.020 1.00 94.81 106 GLN A C 1
ATOM 863 O O . GLN A 1 106 ? 17.498 -1.915 -26.793 1.00 94.81 106 GLN A O 1
ATOM 868 N N . LEU A 1 107 ? 15.355 -1.885 -26.143 1.00 93.69 107 LEU A N 1
ATOM 869 C CA . LEU A 1 107 ? 15.634 -1.282 -24.838 1.00 93.69 107 LEU A CA 1
ATOM 870 C C . LEU A 1 107 ? 16.350 -2.262 -23.906 1.00 93.69 107 LEU A C 1
ATOM 872 O O . LEU A 1 107 ? 17.293 -1.856 -23.232 1.00 93.69 107 LEU A O 1
ATOM 876 N N . ASN A 1 108 ? 15.972 -3.543 -23.892 1.00 91.88 108 ASN A N 1
ATOM 877 C CA . ASN A 1 108 ? 16.717 -4.566 -23.150 1.00 91.88 108 ASN A CA 1
ATOM 878 C C . ASN A 1 108 ? 18.172 -4.673 -23.633 1.00 91.88 108 ASN A C 1
ATOM 880 O O . ASN A 1 108 ? 19.090 -4.672 -22.811 1.00 91.88 108 ASN A O 1
ATOM 884 N N . ASP A 1 109 ? 18.392 -4.682 -24.950 1.00 92.38 109 ASP A N 1
ATOM 885 C CA . ASP A 1 109 ? 19.739 -4.675 -25.530 1.00 92.38 109 ASP A CA 1
ATOM 886 C C . ASP A 1 109 ? 20.531 -3.430 -25.103 1.00 92.38 109 ASP A C 1
ATOM 888 O O . ASP A 1 109 ? 21.735 -3.509 -24.847 1.00 92.38 109 ASP A O 1
ATOM 892 N N . LEU A 1 110 ? 19.864 -2.277 -24.990 1.00 91.62 110 LEU A N 1
ATOM 893 C CA . LEU A 1 110 ? 20.473 -1.032 -24.527 1.00 91.62 110 LEU A CA 1
ATOM 894 C C . LEU A 1 110 ? 20.902 -1.108 -23.053 1.00 91.62 110 LEU A C 1
ATOM 896 O O . LEU A 1 110 ? 22.000 -0.661 -22.709 1.00 91.62 110 LEU A O 1
ATOM 900 N N . PHE A 1 111 ? 20.086 -1.712 -22.184 1.00 90.06 111 PHE A N 1
ATOM 901 C CA . PHE A 1 111 ? 20.452 -1.965 -20.785 1.00 90.06 111 PHE A CA 1
ATOM 902 C C . PHE A 1 111 ? 21.682 -2.873 -20.666 1.00 90.06 111 PHE A C 1
ATOM 904 O O . PHE A 1 111 ? 22.582 -2.576 -19.880 1.00 90.06 111 PHE A O 1
ATOM 911 N N . GLU A 1 112 ? 21.760 -3.947 -21.456 1.00 87.31 112 GLU A N 1
ATOM 912 C CA . GLU A 1 112 ? 22.907 -4.866 -21.420 1.00 87.31 112 GLU A CA 1
ATOM 913 C C . GLU A 1 112 ? 24.190 -4.210 -21.952 1.00 87.31 112 GLU A C 1
ATOM 915 O O . GLU A 1 112 ? 25.254 -4.362 -21.349 1.00 87.31 112 GLU A O 1
ATOM 920 N N . LYS A 1 113 ? 24.104 -3.411 -23.025 1.00 86.12 113 LYS A N 1
ATOM 921 C CA . LYS A 1 113 ? 25.255 -2.668 -23.574 1.00 86.12 113 LYS A CA 1
ATOM 922 C C . LYS A 1 113 ? 25.793 -1.614 -22.604 1.00 86.12 113 LYS A C 1
ATOM 924 O O . LYS A 1 113 ? 27.005 -1.473 -22.468 1.00 86.12 113 LYS A O 1
ATOM 929 N N . THR A 1 114 ? 24.903 -0.894 -21.919 1.00 79.81 114 THR A N 1
ATOM 930 C CA . THR A 1 114 ? 25.276 0.197 -20.995 1.00 79.81 114 THR A CA 1
ATOM 931 C C . THR A 1 114 ? 25.679 -0.294 -19.604 1.00 79.81 114 THR A C 1
ATOM 933 O O . THR A 1 114 ? 26.226 0.478 -18.819 1.00 79.81 114 THR A O 1
ATOM 936 N N . LYS A 1 115 ? 25.477 -1.581 -19.283 1.00 70.31 115 LYS A N 1
ATOM 937 C CA . LYS A 1 115 ? 25.712 -2.181 -17.956 1.00 70.31 115 LYS A CA 1
ATOM 938 C C . LYS A 1 115 ? 27.098 -1.920 -17.351 1.00 70.31 115 LYS A C 1
ATOM 940 O O . LYS A 1 115 ? 27.255 -1.988 -16.136 1.00 70.31 115 LYS A O 1
ATOM 945 N N . LEU A 1 116 ? 28.090 -1.621 -18.187 1.00 61.81 116 LEU A N 1
ATOM 946 C CA . LEU A 1 116 ? 29.488 -1.442 -17.797 1.00 61.81 116 LEU A CA 1
ATOM 947 C C . LEU A 1 116 ? 29.899 0.026 -17.568 1.00 61.81 116 LEU A C 1
ATOM 949 O O . LEU A 1 116 ? 31.023 0.259 -17.126 1.00 61.81 116 LEU A O 1
ATOM 953 N N . ASN A 1 117 ? 29.033 1.012 -17.843 1.00 76.44 117 ASN A N 1
ATOM 954 C CA . ASN A 1 117 ? 29.388 2.435 -17.783 1.00 76.44 117 ASN A CA 1
ATOM 955 C C . ASN A 1 117 ? 28.365 3.262 -16.979 1.00 76.44 117 ASN A C 1
ATOM 957 O O . ASN A 1 117 ? 27.292 3.609 -17.468 1.00 76.44 117 ASN A O 1
ATOM 961 N N . GLY A 1 118 ? 28.715 3.613 -15.736 1.00 79.50 118 GLY A N 1
ATOM 962 C CA . GLY A 1 118 ? 27.835 4.352 -14.820 1.00 79.50 118 GLY A CA 1
ATOM 963 C C . GLY A 1 118 ? 27.294 5.673 -15.374 1.00 79.50 118 GLY A C 1
ATOM 964 O O . GLY A 1 118 ? 26.078 5.861 -15.390 1.00 79.50 118 GLY A O 1
ATOM 965 N N . PRO A 1 119 ? 28.152 6.573 -15.874 1.00 79.94 119 PRO A N 1
ATOM 966 C CA . PRO A 1 119 ? 27.728 7.775 -16.584 1.00 79.94 119 PRO A CA 1
ATOM 967 C C . PRO A 1 119 ? 26.685 7.553 -17.692 1.00 79.94 119 PRO A C 1
ATOM 969 O O . PRO A 1 119 ? 25.669 8.247 -17.721 1.00 79.94 119 PRO A O 1
ATOM 972 N N . GLU A 1 120 ? 26.890 6.570 -18.575 1.00 81.38 120 GLU A N 1
ATOM 973 C CA . GLU A 1 120 ? 25.928 6.250 -19.644 1.00 81.38 120 GLU A CA 1
ATOM 974 C C . GLU A 1 120 ? 24.602 5.738 -19.078 1.00 81.38 120 GLU A C 1
ATOM 976 O O . GLU A 1 120 ? 23.534 6.139 -19.538 1.00 81.38 120 GLU A O 1
ATOM 981 N N . GLN A 1 121 ? 24.648 4.898 -18.042 1.00 86.31 121 GLN A N 1
ATOM 982 C CA . GLN A 1 121 ? 23.442 4.419 -17.369 1.00 86.31 121 GLN A CA 1
ATOM 983 C C . GLN A 1 121 ? 22.652 5.559 -16.726 1.00 86.31 121 GLN A C 1
ATOM 985 O O . GLN A 1 121 ? 21.429 5.582 -16.826 1.00 86.31 121 GLN A O 1
ATOM 990 N N . ALA A 1 122 ? 23.324 6.530 -16.103 1.00 85.19 122 ALA A N 1
ATOM 991 C CA . ALA A 1 122 ? 22.657 7.687 -15.513 1.00 85.19 122 ALA A CA 1
ATOM 992 C C . ALA A 1 122 ? 21.899 8.500 -16.580 1.00 85.19 122 ALA A C 1
ATOM 994 O O . ALA A 1 122 ? 20.740 8.869 -16.366 1.00 85.19 122 ALA A O 1
ATOM 995 N N . VAL A 1 123 ? 22.514 8.707 -17.752 1.00 84.56 123 VAL A N 1
ATOM 996 C CA . VAL A 1 123 ? 21.877 9.350 -18.914 1.00 84.56 123 VAL A CA 1
ATOM 997 C C . VAL A 1 123 ? 20.720 8.508 -19.459 1.00 84.56 123 VAL A C 1
ATOM 999 O O . VAL A 1 123 ? 19.646 9.048 -19.746 1.00 84.56 123 VAL A O 1
ATOM 1002 N N . LEU A 1 124 ? 20.896 7.188 -19.559 1.00 90.56 124 LEU A N 1
ATOM 1003 C CA . LEU A 1 124 ? 19.842 6.267 -19.974 1.00 90.56 124 LEU A CA 1
ATOM 1004 C C . LEU A 1 124 ? 18.638 6.357 -19.029 1.00 90.56 124 LEU A C 1
ATOM 1006 O O . LEU A 1 124 ? 17.523 6.577 -19.492 1.00 90.56 124 LEU A O 1
ATOM 1010 N N . PHE A 1 125 ? 18.835 6.269 -17.712 1.00 92.44 125 PHE A N 1
ATOM 1011 C CA . PHE A 1 125 ? 17.747 6.372 -16.732 1.00 92.44 125 PHE A CA 1
ATOM 1012 C C . PHE A 1 125 ? 17.049 7.727 -16.801 1.00 92.44 125 PHE A C 1
ATOM 1014 O O . PHE A 1 125 ? 15.818 7.802 -16.754 1.00 92.44 125 PHE A O 1
ATOM 1021 N N . HIS A 1 126 ? 17.820 8.803 -16.958 1.00 88.44 126 HIS A N 1
ATOM 1022 C CA . HIS A 1 126 ? 17.262 10.137 -17.105 1.00 88.44 126 HIS A CA 1
ATOM 1023 C C . HIS A 1 126 ? 16.375 10.250 -18.357 1.00 88.44 126 HIS A C 1
ATOM 1025 O O . HIS A 1 126 ? 15.278 10.806 -18.280 1.00 88.44 126 HIS A O 1
ATOM 1031 N N . THR A 1 127 ? 16.803 9.659 -19.475 1.00 90.50 127 THR A N 1
ATOM 1032 C CA . THR A 1 127 ? 16.016 9.572 -20.714 1.00 90.50 127 THR A CA 1
ATOM 1033 C C . THR A 1 127 ? 14.771 8.698 -20.539 1.00 90.50 127 THR A C 1
ATOM 1035 O O . THR A 1 127 ? 13.663 9.129 -20.866 1.00 90.50 127 THR A O 1
ATOM 1038 N N . LEU A 1 128 ? 14.913 7.505 -19.954 1.00 94.19 128 LEU A N 1
ATOM 1039 C CA . LEU A 1 128 ? 13.813 6.562 -19.724 1.00 94.19 128 LEU A CA 1
ATOM 1040 C C . LEU A 1 128 ? 12.697 7.177 -18.880 1.00 94.19 128 LEU A C 1
ATOM 1042 O O . LEU A 1 128 ? 11.528 7.020 -19.218 1.00 94.19 128 LEU A O 1
ATOM 1046 N N . LYS A 1 129 ? 13.039 7.943 -17.838 1.00 94.25 129 LYS A N 1
ATOM 1047 C CA . LYS A 1 129 ? 12.082 8.725 -17.035 1.00 94.25 129 LYS A CA 1
ATOM 1048 C C . LYS A 1 129 ? 11.198 9.649 -17.889 1.00 94.25 129 LYS A C 1
ATOM 1050 O O . LYS A 1 129 ? 10.084 9.982 -17.489 1.00 94.25 129 LYS A O 1
ATOM 1055 N N . LYS A 1 130 ? 11.703 10.155 -19.015 1.00 93.44 130 LYS A N 1
ATOM 1056 C CA . LYS A 1 130 ? 11.000 11.150 -19.834 1.00 93.44 130 LYS A CA 1
ATOM 1057 C C . LYS A 1 130 ? 10.109 10.530 -20.892 1.00 93.44 130 LYS A C 1
ATOM 1059 O O . LYS A 1 130 ? 9.068 11.117 -21.171 1.00 93.44 130 LYS A O 1
ATOM 1064 N N . ILE A 1 131 ? 10.489 9.377 -21.436 1.00 93.81 131 ILE A N 1
ATOM 1065 C CA . ILE A 1 131 ? 9.781 8.704 -22.534 1.00 93.81 131 ILE A CA 1
ATOM 1066 C C . ILE A 1 131 ? 8.264 8.555 -22.271 1.00 93.81 131 ILE A C 1
ATOM 1068 O O . ILE A 1 131 ? 7.496 8.982 -23.135 1.00 93.81 131 ILE A O 1
ATOM 1072 N N . PRO A 1 132 ? 7.791 8.092 -21.093 1.00 94.75 132 PRO A N 1
ATOM 1073 C CA . PRO A 1 132 ? 6.354 7.954 -20.824 1.00 94.75 132 PRO A CA 1
ATOM 1074 C C . PRO A 1 132 ? 5.545 9.262 -20.870 1.00 94.75 132 PRO A C 1
ATOM 1076 O O . PRO A 1 132 ? 4.325 9.221 -20.950 1.00 94.75 132 PRO A O 1
ATOM 1079 N N . ASN A 1 133 ? 6.194 10.434 -20.816 1.00 90.75 133 ASN A N 1
ATOM 1080 C CA . ASN A 1 133 ? 5.500 11.725 -20.935 1.00 90.75 133 ASN A CA 1
ATOM 1081 C C . ASN A 1 133 ? 5.221 12.122 -22.394 1.00 90.75 133 ASN A C 1
ATOM 1083 O O . ASN A 1 133 ? 4.517 13.098 -22.637 1.00 90.75 133 ASN A O 1
ATOM 1087 N N . PHE A 1 134 ? 5.816 11.413 -23.354 1.00 90.69 134 PHE A N 1
ATOM 1088 C CA . PHE A 1 134 ? 5.735 11.712 -24.786 1.00 90.69 134 PHE A CA 1
ATOM 1089 C C . PHE A 1 134 ? 5.106 10.565 -25.573 1.00 90.69 134 PHE A C 1
ATOM 1091 O O . PHE A 1 134 ? 4.478 10.786 -26.610 1.00 90.69 134 PHE A O 1
ATOM 1098 N N . TYR A 1 135 ? 5.265 9.337 -25.088 1.00 92.00 135 TYR A N 1
ATOM 1099 C CA . TYR A 1 135 ? 4.818 8.130 -25.759 1.00 92.00 135 TYR A CA 1
ATOM 1100 C C . TYR A 1 135 ? 3.870 7.353 -24.855 1.00 92.00 135 TYR A C 1
ATOM 1102 O O . TYR A 1 135 ? 4.154 7.144 -23.677 1.00 92.00 135 TYR A O 1
ATOM 1110 N N . GLU A 1 136 ? 2.755 6.912 -25.432 1.00 90.88 136 GLU A N 1
ATOM 1111 C CA . GLU A 1 136 ? 1.942 5.860 -24.839 1.00 90.88 136 GLU A CA 1
ATOM 1112 C C . GLU A 1 136 ? 2.689 4.546 -25.061 1.00 90.88 136 GLU A C 1
ATOM 1114 O O . GLU A 1 136 ? 2.956 4.162 -26.198 1.00 90.88 136 GLU A O 1
ATOM 1119 N N . LEU A 1 137 ? 3.131 3.922 -23.973 1.00 92.19 137 LEU A N 1
ATOM 1120 C CA . LEU A 1 137 ? 3.990 2.748 -24.050 1.00 92.19 137 LEU A CA 1
ATOM 1121 C C . LEU A 1 137 ? 3.155 1.464 -24.037 1.00 92.19 137 LEU A C 1
ATOM 1123 O O . LEU A 1 137 ? 2.345 1.297 -23.116 1.00 92.19 137 LEU A O 1
ATOM 1127 N N . PRO A 1 138 ? 3.395 0.529 -24.979 1.00 89.75 138 PRO A N 1
ATOM 1128 C CA . PRO A 1 138 ? 2.829 -0.812 -24.909 1.00 89.75 138 PRO A CA 1
ATOM 1129 C C . PRO A 1 138 ? 3.194 -1.507 -23.595 1.00 89.75 138 PRO A C 1
ATOM 1131 O O . PRO A 1 138 ? 4.269 -1.274 -23.028 1.00 89.75 138 PRO A O 1
ATOM 1134 N N . TYR A 1 139 ? 2.312 -2.388 -23.123 1.00 85.25 139 TYR A N 1
ATOM 1135 C CA . TYR A 1 139 ? 2.488 -3.110 -21.864 1.00 85.25 139 TYR A CA 1
ATOM 1136 C C . TYR A 1 139 ? 3.832 -3.853 -21.805 1.00 85.25 139 TYR A C 1
ATOM 1138 O O . TYR A 1 139 ? 4.546 -3.762 -20.806 1.00 85.25 139 TYR A O 1
ATOM 1146 N N . GLU A 1 140 ? 4.223 -4.511 -22.894 1.00 86.25 140 GLU A N 1
ATOM 1147 C CA . GLU A 1 140 ? 5.462 -5.281 -23.012 1.00 86.25 140 GLU A CA 1
ATOM 1148 C C . GLU A 1 140 ? 6.703 -4.392 -22.862 1.00 86.25 140 GLU A C 1
ATOM 1150 O O . GLU A 1 140 ? 7.705 -4.811 -22.282 1.00 86.25 140 GLU A O 1
ATOM 1155 N N . VAL A 1 141 ? 6.630 -3.146 -23.342 1.00 92.25 141 VAL A N 1
ATOM 1156 C CA . VAL A 1 141 ? 7.706 -2.155 -23.207 1.00 92.25 141 VAL A CA 1
ATOM 1157 C C . VAL A 1 141 ? 7.810 -1.677 -21.764 1.00 92.25 141 VAL A C 1
ATOM 1159 O O . VAL A 1 141 ? 8.910 -1.641 -21.209 1.00 92.25 141 VAL A O 1
ATOM 1162 N N . VAL A 1 142 ? 6.674 -1.341 -21.140 1.00 92.81 142 VAL A N 1
ATOM 1163 C CA . VAL A 1 142 ? 6.638 -0.939 -19.726 1.00 92.81 142 VAL A CA 1
ATOM 1164 C C . VAL A 1 142 ? 7.189 -2.061 -18.856 1.00 92.81 142 VAL A C 1
ATOM 1166 O O . VAL A 1 142 ? 8.048 -1.792 -18.020 1.00 92.81 142 VAL A O 1
ATOM 1169 N N . LEU A 1 143 ? 6.751 -3.304 -19.079 1.00 87.88 143 LEU A N 1
ATOM 1170 C CA . LEU A 1 143 ? 7.234 -4.480 -18.363 1.00 87.88 143 LEU A CA 1
ATOM 1171 C C . LEU A 1 143 ? 8.744 -4.643 -18.535 1.00 87.88 143 LEU A C 1
ATOM 1173 O O . LEU A 1 143 ? 9.453 -4.612 -17.536 1.00 87.88 143 LEU A O 1
ATOM 1177 N N . ALA A 1 144 ? 9.249 -4.717 -19.769 1.00 90.69 144 ALA A N 1
ATOM 1178 C CA . ALA A 1 144 ? 10.673 -4.921 -20.036 1.00 90.69 144 ALA A CA 1
ATOM 1179 C C . ALA A 1 144 ? 11.569 -3.876 -19.349 1.00 90.69 144 ALA A C 1
ATOM 1181 O O . ALA A 1 144 ? 12.502 -4.230 -18.625 1.00 90.69 144 ALA A O 1
ATOM 1182 N N . VAL A 1 145 ? 11.269 -2.584 -19.516 1.00 94.12 145 VAL A N 1
ATOM 1183 C CA . VAL A 1 145 ? 12.068 -1.509 -18.904 1.00 94.12 145 VAL A CA 1
ATOM 1184 C C . VAL A 1 145 ? 11.976 -1.554 -17.382 1.00 94.12 145 VAL A C 1
ATOM 1186 O O . VAL A 1 145 ? 12.984 -1.411 -16.686 1.00 94.12 145 VAL A O 1
ATOM 1189 N N . TRP A 1 146 ? 10.775 -1.768 -16.853 1.00 93.44 146 TRP A N 1
ATOM 1190 C CA . TRP A 1 146 ? 10.549 -1.850 -15.420 1.00 93.44 146 TRP A CA 1
ATOM 1191 C C . TRP A 1 146 ? 11.304 -3.024 -14.784 1.00 93.44 146 TRP A C 1
ATOM 1193 O O . TRP A 1 146 ? 11.929 -2.854 -13.733 1.00 93.44 146 TRP A O 1
ATOM 1203 N N . GLU A 1 147 ? 11.339 -4.188 -15.437 1.00 90.56 147 GLU A N 1
ATOM 1204 C CA . GLU A 1 147 ? 12.125 -5.332 -14.976 1.00 90.56 147 GLU A CA 1
ATOM 1205 C C . GLU A 1 147 ? 13.616 -5.008 -14.883 1.00 90.56 147 GLU A C 1
ATOM 1207 O O . GLU A 1 147 ? 14.255 -5.315 -13.870 1.00 90.56 147 GLU A O 1
ATOM 1212 N N . GLN A 1 148 ? 14.169 -4.365 -15.914 1.00 91.75 148 GLN A N 1
ATOM 1213 C CA . GLN A 1 148 ? 15.577 -3.975 -15.936 1.00 91.75 148 GLN A CA 1
ATOM 1214 C C . GLN A 1 148 ? 15.895 -2.967 -14.832 1.00 91.75 148 GLN A C 1
ATOM 1216 O O . GLN A 1 148 ? 16.843 -3.165 -14.069 1.00 91.75 148 GLN A O 1
ATOM 1221 N N . LEU A 1 149 ? 15.063 -1.936 -14.664 1.00 93.19 149 LEU A N 1
ATOM 1222 C CA . LEU A 1 149 ? 15.222 -0.946 -13.596 1.00 93.19 149 LEU A CA 1
ATOM 1223 C C . LEU A 1 149 ? 15.165 -1.586 -12.203 1.00 93.19 149 LEU A C 1
ATOM 1225 O O . LEU A 1 149 ? 15.930 -1.201 -11.316 1.00 93.19 149 LEU A O 1
ATOM 1229 N N . ARG A 1 150 ? 14.326 -2.608 -11.997 1.00 90.06 150 ARG A N 1
ATOM 1230 C CA . ARG A 1 150 ? 14.302 -3.362 -10.735 1.00 90.06 150 ARG A CA 1
ATOM 1231 C C . ARG A 1 150 ? 15.569 -4.180 -10.516 1.00 90.06 150 ARG A C 1
ATOM 1233 O O . ARG A 1 150 ? 16.105 -4.170 -9.407 1.00 90.06 150 ARG A O 1
ATOM 1240 N N . ARG A 1 151 ? 16.086 -4.865 -11.539 1.00 88.62 151 ARG A N 1
ATOM 1241 C CA . ARG A 1 151 ? 17.367 -5.596 -11.441 1.00 88.62 151 ARG A CA 1
ATOM 1242 C C . ARG A 1 151 ? 18.503 -4.647 -11.065 1.00 88.62 151 ARG A C 1
ATOM 1244 O O . ARG A 1 151 ? 19.252 -4.922 -10.128 1.00 88.62 151 ARG A O 1
ATOM 1251 N N . VAL A 1 152 ? 18.564 -3.498 -11.731 1.00 88.31 152 VAL A N 1
ATOM 1252 C CA . VAL A 1 152 ? 19.496 -2.402 -11.441 1.00 88.31 152 VAL A CA 1
ATOM 1253 C C . VAL A 1 152 ? 19.359 -1.929 -9.989 1.00 88.31 152 VAL A C 1
ATOM 1255 O O . VAL A 1 152 ? 20.353 -1.858 -9.272 1.00 88.31 152 VAL A O 1
ATOM 1258 N N . TRP A 1 153 ? 18.136 -1.690 -9.510 1.00 85.56 153 TRP A N 1
ATOM 1259 C CA . TRP A 1 153 ? 17.867 -1.254 -8.133 1.00 85.56 153 TRP A CA 1
ATOM 1260 C C . TRP A 1 153 ? 18.366 -2.237 -7.064 1.00 85.56 153 TRP A C 1
ATOM 1262 O O . TRP A 1 153 ? 18.851 -1.832 -6.008 1.00 85.56 153 TRP A O 1
ATOM 1272 N N . HIS A 1 154 ? 18.256 -3.536 -7.337 1.00 83.00 154 HIS A N 1
ATOM 1273 C CA . HIS A 1 154 ? 18.713 -4.598 -6.440 1.00 83.00 154 HIS A CA 1
ATOM 1274 C C . HIS A 1 154 ? 20.211 -4.919 -6.572 1.00 83.00 154 HIS A C 1
ATOM 1276 O O . HIS A 1 154 ? 20.738 -5.718 -5.791 1.00 83.00 154 HIS A O 1
ATOM 1282 N N . THR A 1 155 ? 20.909 -4.322 -7.538 1.00 83.62 155 THR A N 1
ATOM 1283 C CA . THR A 1 155 ? 22.318 -4.611 -7.804 1.00 83.62 155 THR A CA 1
ATOM 1284 C C . THR A 1 155 ? 23.211 -3.911 -6.776 1.00 83.62 155 THR A C 1
ATOM 1286 O O . THR A 1 155 ? 23.059 -2.727 -6.485 1.00 83.62 155 THR A O 1
ATOM 1289 N N . LYS A 1 156 ? 24.159 -4.658 -6.193 1.00 74.25 156 LYS A N 1
ATOM 1290 C CA . LYS A 1 156 ? 25.151 -4.118 -5.240 1.00 74.25 156 LYS A CA 1
ATOM 1291 C C . LYS A 1 156 ? 26.312 -3.406 -5.935 1.00 74.25 156 LYS A C 1
ATOM 1293 O O . LYS A 1 156 ? 26.973 -2.573 -5.321 1.00 74.25 156 LYS A O 1
ATOM 1298 N N . GLU A 1 157 ? 26.548 -3.755 -7.193 1.00 76.94 157 GLU A N 1
ATOM 1299 C CA . GLU A 1 157 ? 27.567 -3.184 -8.069 1.00 76.94 157 GLU A CA 1
ATOM 1300 C C . GLU A 1 157 ? 27.074 -1.838 -8.602 1.00 76.94 157 GLU A C 1
ATOM 1302 O O . GLU A 1 157 ? 26.542 -1.732 -9.703 1.00 76.94 157 GLU A O 1
ATOM 1307 N N . VAL A 1 158 ? 27.196 -0.806 -7.768 1.00 79.06 158 VAL A N 1
ATOM 1308 C CA . VAL A 1 158 ? 26.956 0.574 -8.190 1.00 79.06 158 VAL A CA 1
ATOM 1309 C C . VAL A 1 158 ? 28.301 1.187 -8.581 1.00 79.06 158 VAL A C 1
ATOM 1311 O O . VAL A 1 158 ? 29.246 1.061 -7.797 1.00 79.06 158 VAL A O 1
ATOM 1314 N N . PRO A 1 159 ? 28.406 1.851 -9.744 1.00 79.88 159 PRO A N 1
ATOM 1315 C CA . PRO A 1 159 ? 29.597 2.604 -10.117 1.00 79.88 159 PRO A CA 1
ATOM 1316 C C . PRO A 1 159 ? 29.993 3.563 -8.992 1.00 79.88 159 PRO A C 1
ATOM 1318 O O . PRO A 1 159 ? 29.164 4.332 -8.508 1.00 79.88 159 PRO A O 1
ATOM 1321 N N . GLU A 1 160 ? 31.244 3.486 -8.532 1.00 78.44 160 GLU A N 1
ATOM 1322 C CA . GLU A 1 160 ? 31.686 4.306 -7.396 1.00 78.44 160 GLU A CA 1
ATOM 1323 C C . GLU A 1 160 ? 31.826 5.779 -7.799 1.00 78.44 160 GLU A C 1
ATOM 1325 O O . GLU A 1 160 ? 31.517 6.678 -7.019 1.00 78.44 160 GLU A O 1
ATOM 1330 N N . LYS A 1 161 ? 32.209 6.022 -9.059 1.00 74.25 161 LYS A N 1
ATOM 1331 C CA . LYS A 1 161 ? 32.130 7.341 -9.684 1.00 74.25 161 LYS A CA 1
ATOM 1332 C C . LYS A 1 161 ? 30.663 7.666 -9.988 1.00 74.25 161 LYS A C 1
ATOM 1334 O O . LYS A 1 161 ? 29.968 6.851 -10.590 1.00 74.25 161 LYS A O 1
ATOM 1339 N N . ASP A 1 162 ? 30.208 8.845 -9.567 1.00 73.75 162 ASP A N 1
ATOM 1340 C CA . ASP A 1 162 ? 28.851 9.371 -9.808 1.00 73.75 162 ASP A CA 1
ATOM 1341 C C . ASP A 1 162 ? 27.709 8.532 -9.205 1.00 73.75 162 ASP A C 1
ATOM 1343 O O . ASP A 1 162 ? 26.551 8.639 -9.610 1.00 73.75 162 ASP A O 1
ATOM 1347 N N . LYS A 1 163 ? 28.023 7.729 -8.184 1.00 83.06 163 LYS A N 1
ATOM 1348 C CA . LYS A 1 163 ? 27.106 6.832 -7.468 1.00 83.06 163 LYS A CA 1
ATOM 1349 C C . LYS A 1 163 ? 25.781 7.476 -7.070 1.00 83.06 163 LYS A C 1
ATOM 1351 O O . LYS A 1 163 ? 24.724 6.868 -7.239 1.00 83.06 163 LYS A O 1
ATOM 1356 N N . ASP A 1 164 ? 25.832 8.692 -6.535 1.00 82.75 164 ASP A N 1
ATOM 1357 C CA . ASP A 1 164 ? 24.642 9.397 -6.060 1.00 82.75 164 ASP A CA 1
ATOM 1358 C C . ASP A 1 164 ? 23.763 9.864 -7.220 1.00 82.75 164 ASP A C 1
ATOM 1360 O O . ASP A 1 164 ? 22.546 9.681 -7.177 1.00 82.75 164 ASP A O 1
ATOM 1364 N N . LEU A 1 165 ? 24.371 10.382 -8.291 1.00 81.88 165 LEU A N 1
ATOM 1365 C CA . LEU A 1 165 ? 23.656 10.803 -9.496 1.00 81.88 165 LEU A CA 1
ATOM 1366 C C . LEU A 1 165 ? 23.025 9.603 -10.212 1.00 81.88 165 LEU A C 1
ATOM 1368 O O . LEU A 1 165 ? 21.853 9.641 -10.595 1.00 81.88 165 LEU A O 1
ATOM 1372 N N . TRP A 1 166 ? 23.783 8.514 -10.332 1.00 87.62 166 TRP A N 1
ATOM 1373 C CA . TRP A 1 166 ? 23.312 7.248 -10.878 1.00 87.62 166 TRP A CA 1
ATOM 1374 C C . TRP A 1 166 ? 22.108 6.726 -10.092 1.00 87.62 166 TRP A C 1
ATOM 1376 O O . TRP A 1 166 ? 21.059 6.449 -10.676 1.00 87.62 166 TRP A O 1
ATOM 1386 N N . ARG A 1 167 ? 22.212 6.664 -8.756 1.00 88.00 167 ARG A N 1
ATOM 1387 C CA . ARG A 1 167 ? 21.120 6.198 -7.884 1.00 88.00 167 ARG A CA 1
ATOM 1388 C C . ARG A 1 167 ? 19.912 7.111 -7.976 1.00 88.00 167 ARG A C 1
ATOM 1390 O O . ARG A 1 167 ? 18.790 6.615 -8.049 1.00 88.00 167 ARG A O 1
ATOM 1397 N N . TYR A 1 168 ? 20.125 8.423 -7.997 1.00 88.88 168 TYR A N 1
ATOM 1398 C CA . TYR A 1 168 ? 19.060 9.407 -8.128 1.00 88.88 168 TYR A CA 1
ATOM 1399 C C . TYR A 1 168 ? 18.262 9.197 -9.420 1.00 88.88 168 TYR A C 1
ATOM 1401 O O . TYR A 1 168 ? 17.039 9.051 -9.371 1.00 88.88 168 TYR A O 1
ATOM 1409 N N . HIS A 1 169 ? 18.929 9.099 -10.573 1.00 89.81 169 HIS A N 1
ATOM 1410 C CA . HIS A 1 169 ? 18.238 8.888 -11.846 1.00 89.81 169 HIS A CA 1
ATOM 1411 C C . HIS A 1 169 ? 17.617 7.495 -11.969 1.00 89.81 169 HIS A C 1
ATOM 1413 O O . HIS A 1 169 ? 16.485 7.402 -12.444 1.00 89.81 169 HIS A O 1
ATOM 1419 N N . ALA A 1 170 ? 18.281 6.444 -11.477 1.00 92.00 170 ALA A N 1
ATOM 1420 C CA . ALA A 1 170 ? 17.712 5.096 -11.422 1.00 92.00 170 ALA A CA 1
ATOM 1421 C C . ALA A 1 170 ? 16.419 5.063 -10.592 1.00 92.00 170 ALA A C 1
ATOM 1423 O O . ALA A 1 170 ? 15.419 4.504 -11.036 1.00 92.00 170 ALA A O 1
ATOM 1424 N N . THR A 1 171 ? 16.415 5.717 -9.420 1.00 92.69 171 THR A N 1
ATOM 1425 C CA . THR A 1 171 ? 15.233 5.820 -8.545 1.00 92.69 171 THR A CA 1
ATOM 1426 C C . THR A 1 171 ? 14.075 6.481 -9.279 1.00 92.69 171 THR A C 1
ATOM 1428 O O . THR A 1 171 ? 12.978 5.939 -9.299 1.00 92.69 171 THR A O 1
ATOM 1431 N N . LEU A 1 172 ? 14.321 7.627 -9.921 1.00 93.75 172 LEU A N 1
ATOM 1432 C CA . LEU A 1 172 ? 13.268 8.384 -10.597 1.00 93.75 172 LEU A CA 1
ATOM 1433 C C . LEU A 1 172 ? 12.723 7.675 -11.839 1.00 93.75 172 LEU A C 1
ATOM 1435 O O . LEU A 1 172 ? 11.529 7.772 -12.129 1.00 93.75 172 LEU A O 1
ATOM 1439 N N . ALA A 1 173 ? 13.586 6.991 -12.590 1.00 95.38 173 ALA A N 1
ATOM 1440 C CA . ALA A 1 173 ? 13.153 6.150 -13.696 1.00 95.38 173 ALA A CA 1
ATOM 1441 C C . ALA A 1 173 ? 12.275 5.010 -13.171 1.00 95.38 173 ALA A C 1
ATOM 1443 O O . ALA A 1 173 ? 11.164 4.828 -13.664 1.00 95.38 173 ALA A O 1
ATOM 1444 N N . LEU A 1 174 ? 12.720 4.309 -12.124 1.00 95.44 174 LEU A N 1
ATOM 1445 C CA . LEU A 1 174 ? 11.945 3.236 -11.508 1.00 95.44 174 LEU A CA 1
ATOM 1446 C C . LEU A 1 174 ? 10.600 3.741 -10.969 1.00 95.44 174 LEU A C 1
ATOM 1448 O O . LEU A 1 174 ? 9.588 3.131 -11.277 1.00 95.44 174 LEU A O 1
ATOM 1452 N N . ASP A 1 175 ? 10.557 4.880 -10.271 1.00 95.56 175 ASP A N 1
ATOM 1453 C CA . ASP A 1 175 ? 9.309 5.508 -9.804 1.00 95.56 175 ASP A CA 1
ATOM 1454 C C . ASP A 1 175 ? 8.342 5.789 -10.958 1.00 95.56 175 ASP A C 1
ATOM 1456 O O . ASP A 1 175 ? 7.140 5.547 -10.851 1.00 95.56 175 ASP A O 1
ATOM 1460 N N . THR A 1 176 ? 8.865 6.285 -12.082 1.00 96.62 176 THR A N 1
ATOM 1461 C CA . THR A 1 176 ? 8.055 6.573 -13.271 1.00 96.62 176 THR A CA 1
ATOM 1462 C C . THR A 1 176 ? 7.434 5.287 -13.818 1.00 96.62 176 THR A C 1
ATOM 1464 O O . THR A 1 176 ? 6.230 5.242 -14.070 1.00 96.62 176 THR A O 1
ATOM 1467 N N . TYR A 1 177 ? 8.229 4.227 -13.965 1.00 96.25 177 TYR A N 1
ATOM 1468 C CA . TYR A 1 177 ? 7.745 2.948 -14.486 1.00 96.25 177 TYR A CA 1
ATOM 1469 C C . TYR A 1 177 ? 6.908 2.160 -13.468 1.00 96.25 177 TYR A C 1
ATOM 1471 O O . TYR A 1 177 ? 6.009 1.438 -13.882 1.00 96.25 177 TYR A O 1
ATOM 1479 N N . ASP A 1 178 ? 7.111 2.347 -12.161 1.00 95.38 178 ASP A N 1
ATOM 1480 C CA . ASP A 1 178 ? 6.220 1.841 -11.110 1.00 95.38 178 ASP A CA 1
ATOM 1481 C C . ASP A 1 178 ? 4.805 2.405 -11.308 1.00 95.38 178 ASP A C 1
ATOM 1483 O O . ASP A 1 178 ? 3.832 1.650 -11.302 1.00 95.38 178 ASP A O 1
ATOM 1487 N N . GLN A 1 179 ? 4.673 3.717 -11.546 1.00 96.12 179 GLN A N 1
ATOM 1488 C CA . GLN A 1 179 ? 3.368 4.342 -11.801 1.00 96.12 179 GLN A CA 1
ATOM 1489 C C . GLN A 1 179 ? 2.731 3.857 -13.106 1.00 96.12 179 GLN A C 1
ATOM 1491 O O . GLN A 1 179 ? 1.531 3.577 -13.129 1.00 96.12 179 GLN A O 1
ATOM 1496 N N . GLN A 1 180 ? 3.522 3.710 -14.174 1.00 94.94 180 GLN A N 1
ATOM 1497 C CA . GLN A 1 180 ? 3.035 3.155 -15.442 1.00 94.94 180 GLN A CA 1
ATOM 1498 C C . GLN A 1 180 ? 2.555 1.712 -15.265 1.00 94.94 180 GLN A C 1
ATOM 1500 O O . GLN A 1 180 ? 1.449 1.371 -15.680 1.00 94.94 180 GLN A O 1
ATOM 1505 N N . MET A 1 181 ? 3.332 0.880 -14.573 1.00 93.25 181 MET A N 1
ATOM 1506 C CA . MET A 1 181 ? 2.965 -0.504 -14.292 1.00 93.25 181 MET A CA 1
ATOM 1507 C C . MET A 1 181 ? 1.707 -0.586 -13.419 1.00 93.25 181 MET A C 1
ATOM 1509 O O . MET A 1 181 ? 0.805 -1.365 -13.713 1.00 93.25 181 MET A O 1
ATOM 1513 N N . ILE A 1 182 ? 1.577 0.258 -12.390 1.00 93.88 182 ILE A N 1
ATOM 1514 C CA . ILE A 1 182 ? 0.350 0.357 -11.584 1.00 93.88 182 ILE A CA 1
ATOM 1515 C C . ILE A 1 182 ? -0.852 0.733 -12.457 1.00 93.88 182 ILE A C 1
ATOM 1517 O O . ILE A 1 182 ? -1.921 0.139 -12.300 1.00 93.88 182 ILE A O 1
ATOM 1521 N N . ALA A 1 183 ? -0.706 1.707 -13.358 1.00 92.31 183 ALA A N 1
ATOM 1522 C CA . ALA A 1 183 ? -1.775 2.129 -14.258 1.00 92.31 183 ALA A CA 1
ATOM 1523 C C . ALA A 1 183 ? -2.205 0.992 -15.198 1.00 92.31 183 ALA A C 1
ATOM 1525 O O . ALA A 1 183 ? -3.403 0.723 -15.300 1.00 92.31 183 ALA A O 1
ATOM 1526 N N . GLN A 1 184 ? -1.243 0.277 -15.788 1.00 89.62 184 GLN A N 1
ATOM 1527 C CA . GLN A 1 184 ? -1.486 -0.897 -16.631 1.00 89.62 184 GLN A CA 1
ATOM 1528 C C . GLN A 1 184 ? -2.178 -2.014 -15.840 1.00 89.62 184 GLN A C 1
ATOM 1530 O O . GLN A 1 184 ? -3.264 -2.454 -16.196 1.00 89.62 184 GLN A O 1
ATOM 1535 N N . ILE A 1 185 ? -1.648 -2.402 -14.677 1.00 88.44 185 ILE A N 1
ATOM 1536 C CA . ILE A 1 185 ? -2.277 -3.419 -13.823 1.00 88.44 185 ILE A CA 1
ATOM 1537 C C . ILE A 1 185 ? -3.710 -3.010 -13.460 1.00 88.44 185 ILE A C 1
ATOM 1539 O O . ILE A 1 185 ? -4.616 -3.842 -13.492 1.00 88.44 185 ILE A O 1
ATOM 1543 N N . ARG A 1 186 ? -3.962 -1.732 -13.141 1.00 87.38 186 ARG A N 1
ATOM 1544 C CA . ARG A 1 186 ? -5.305 -1.206 -12.835 1.00 87.38 186 ARG A CA 1
ATOM 1545 C C . ARG A 1 186 ? -6.241 -1.218 -14.042 1.00 87.38 186 ARG A C 1
ATOM 1547 O O . ARG A 1 186 ? -7.425 -1.504 -13.834 1.00 87.38 186 ARG A O 1
ATOM 1554 N N . SER A 1 187 ? -5.748 -0.974 -15.253 1.00 84.81 187 SER A N 1
ATOM 1555 C CA . SER A 1 187 ? -6.557 -0.968 -16.477 1.00 84.81 187 SER A CA 1
ATOM 1556 C C . SER A 1 187 ? -7.039 -2.367 -16.882 1.00 84.81 187 SER A C 1
ATOM 1558 O O . SER A 1 187 ? -8.099 -2.458 -17.502 1.00 84.81 187 SER A O 1
ATOM 1560 N N . LEU A 1 188 ? -6.360 -3.440 -16.440 1.00 78.94 188 LEU A N 1
ATOM 1561 C CA . LEU A 1 188 ? -6.780 -4.836 -16.649 1.00 78.94 188 LEU A CA 1
ATOM 1562 C C . LEU A 1 188 ? -8.180 -5.090 -16.057 1.00 78.94 188 LEU A C 1
ATOM 1564 O O . LEU A 1 188 ? -8.333 -5.360 -14.864 1.00 78.94 188 LEU A O 1
ATOM 1568 N N . LYS A 1 189 ? -9.247 -4.966 -16.844 1.00 66.06 189 LYS A N 1
ATOM 1569 C CA . LYS A 1 189 ? -10.615 -5.193 -16.357 1.00 66.06 189 LYS A CA 1
ATOM 1570 C C . LYS A 1 189 ? -10.982 -6.669 -16.523 1.00 66.06 189 LYS A C 1
ATOM 1572 O O . LYS A 1 189 ? -10.877 -7.168 -17.642 1.00 66.06 189 LYS A O 1
ATOM 1577 N N . PRO A 1 190 ? -11.491 -7.354 -15.482 1.00 56.34 190 PRO A N 1
ATOM 1578 C CA . PRO A 1 190 ? -12.164 -8.626 -15.700 1.00 56.34 190 PRO A CA 1
ATOM 1579 C C . PRO A 1 190 ? -13.369 -8.365 -16.613 1.00 56.34 190 PRO A C 1
ATOM 1581 O O . PRO A 1 190 ? -14.160 -7.453 -16.353 1.00 56.34 190 PRO A O 1
ATOM 1584 N N . GLY A 1 191 ? -13.488 -9.119 -17.711 1.00 50.28 191 GLY A N 1
ATOM 1585 C CA . GLY A 1 191 ? -14.593 -8.966 -18.663 1.00 50.28 191 GLY A CA 1
ATOM 1586 C C . GLY A 1 191 ? -15.942 -8.985 -17.932 1.00 50.28 191 GLY A C 1
ATOM 1587 O O . GLY A 1 191 ? -16.260 -9.950 -17.224 1.00 50.28 191 GLY A O 1
ATOM 1588 N N . LYS A 1 192 ? -16.707 -7.890 -18.045 1.00 42.12 192 LYS A N 1
ATOM 1589 C CA . LYS A 1 192 ? -18.000 -7.723 -17.368 1.00 42.12 192 LYS A CA 1
ATOM 1590 C C . LYS A 1 192 ? -19.075 -8.527 -18.108 1.00 42.12 192 LYS A C 1
ATOM 1592 O O . LYS A 1 192 ? -19.439 -8.191 -19.229 1.00 42.12 192 LYS A O 1
ATOM 1597 N N . GLY A 1 193 ? -19.622 -9.545 -17.444 1.00 44.06 193 GLY A N 1
ATOM 1598 C CA . GLY A 1 193 ? -20.835 -10.259 -17.862 1.00 44.06 193 GLY A CA 1
ATOM 1599 C C . GLY A 1 193 ? -20.607 -11.661 -18.439 1.00 44.06 193 GLY A C 1
ATOM 1600 O O . GLY A 1 193 ? -19.604 -11.934 -19.089 1.00 44.06 193 GLY A O 1
ATOM 1601 N N . TRP A 1 194 ? -21.583 -12.549 -18.219 1.00 43.84 194 TRP A N 1
ATOM 1602 C CA . TRP A 1 194 ? -21.605 -13.937 -18.719 1.00 43.84 194 TRP A CA 1
ATOM 1603 C C . TRP A 1 194 ? -21.613 -14.034 -20.259 1.00 43.84 194 TRP A C 1
ATOM 1605 O O . TRP A 1 194 ? -21.219 -15.054 -20.812 1.00 43.84 194 TRP A O 1
ATOM 1615 N N . TRP A 1 195 ? -21.999 -12.949 -20.941 1.00 47.88 195 TRP A N 1
ATOM 1616 C CA . TRP A 1 195 ? -22.058 -12.838 -22.405 1.00 47.88 195 TRP A CA 1
ATOM 1617 C C . TRP A 1 195 ? -21.109 -11.776 -22.985 1.00 47.88 195 TRP A C 1
ATOM 1619 O O . TRP A 1 195 ? -21.015 -11.633 -24.202 1.00 47.88 195 TRP A O 1
ATOM 1629 N N . GLY A 1 196 ? -20.367 -11.056 -22.134 1.00 47.59 196 GLY A N 1
ATOM 1630 C CA . GLY A 1 196 ? -19.342 -10.086 -22.526 1.00 47.59 196 GLY A CA 1
ATOM 1631 C C . GLY A 1 196 ? -18.052 -10.790 -22.937 1.00 47.59 196 GLY A C 1
ATOM 1632 O O . GLY A 1 196 ? -17.053 -10.682 -22.238 1.00 47.59 196 GLY A O 1
ATOM 1633 N N . LEU A 1 197 ? -18.151 -11.553 -24.031 1.00 51.12 197 LEU A N 1
ATOM 1634 C CA . LEU A 1 197 ? -17.116 -12.235 -24.809 1.00 51.12 197 LEU A CA 1
ATOM 1635 C C . LEU A 1 197 ? -16.056 -12.975 -23.983 1.00 51.12 197 LEU A C 1
ATOM 1637 O O . LEU A 1 197 ? -15.158 -12.393 -23.381 1.00 51.12 197 LEU A O 1
ATOM 1641 N N . ILE A 1 198 ? -16.106 -14.304 -24.076 1.00 58.94 198 ILE A N 1
ATOM 1642 C CA . ILE A 1 198 ? -15.037 -15.235 -23.691 1.00 58.94 198 ILE A CA 1
ATOM 1643 C C . ILE A 1 198 ? -13.644 -14.669 -24.038 1.00 58.94 198 ILE A C 1
ATOM 1645 O O . ILE A 1 198 ? -12.736 -14.777 -23.228 1.00 58.94 198 ILE A O 1
ATOM 1649 N N . GLU A 1 199 ? -13.503 -13.976 -25.170 1.00 55.34 199 GLU A N 1
ATOM 1650 C CA . GLU A 1 199 ? -12.285 -13.292 -25.616 1.00 55.34 199 GLU A CA 1
ATOM 1651 C C . GLU A 1 199 ? -11.784 -12.171 -24.680 1.00 55.34 199 GLU A C 1
ATOM 1653 O O . GLU A 1 199 ? -10.599 -12.130 -24.374 1.00 55.34 199 GLU A O 1
ATOM 1658 N N . SER A 1 200 ? -12.656 -11.314 -24.131 1.00 55.81 200 SER A N 1
ATOM 1659 C CA . SER A 1 200 ? -12.255 -10.268 -23.170 1.00 55.81 200 SER A CA 1
ATOM 1660 C C . SER A 1 200 ? -11.801 -10.866 -21.838 1.00 55.81 200 SER A C 1
ATOM 1662 O O . SER A 1 200 ? -10.827 -10.402 -21.245 1.00 55.81 200 SER A O 1
ATOM 1664 N N . ARG A 1 201 ? -12.461 -11.939 -21.383 1.00 57.94 201 ARG A N 1
ATOM 1665 C CA . ARG A 1 201 ? -12.001 -12.702 -20.216 1.00 57.94 201 ARG A CA 1
ATOM 1666 C C . ARG A 1 201 ? -10.683 -13.419 -20.506 1.00 57.94 201 ARG A C 1
ATOM 1668 O O . ARG A 1 201 ? -9.788 -13.358 -19.674 1.00 57.94 201 ARG A O 1
ATOM 1675 N N . ILE A 1 202 ? -10.537 -14.044 -21.675 1.00 63.53 202 ILE A N 1
ATOM 1676 C CA . ILE A 1 202 ? -9.293 -14.700 -22.104 1.00 63.53 202 ILE A CA 1
ATOM 1677 C C . ILE A 1 202 ? -8.141 -13.695 -22.167 1.00 63.53 202 ILE A C 1
ATOM 1679 O O . ILE A 1 202 ? -7.063 -14.024 -21.686 1.00 63.53 202 ILE A O 1
ATOM 1683 N N . ASN A 1 203 ? -8.356 -12.491 -22.700 1.00 62.69 203 ASN A N 1
ATOM 1684 C CA . ASN A 1 203 ? -7.315 -11.467 -22.801 1.00 62.69 203 ASN A CA 1
ATOM 1685 C C . ASN A 1 203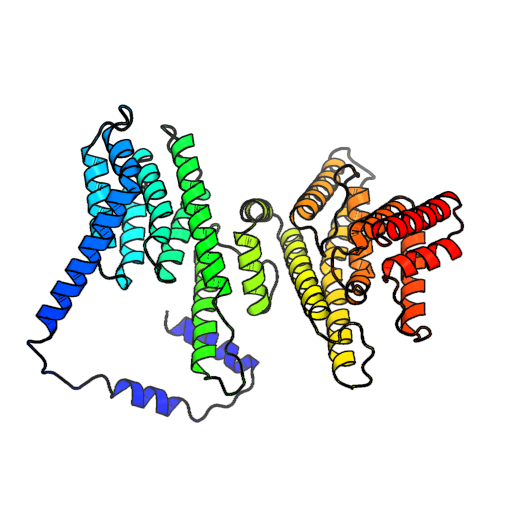 ? -6.941 -10.897 -21.426 1.00 62.69 203 ASN A C 1
ATOM 1687 O O . ASN A 1 203 ? -5.755 -10.817 -21.125 1.00 62.69 203 ASN A O 1
ATOM 1691 N N . PHE A 1 204 ? -7.919 -10.631 -20.545 1.00 65.50 204 PHE A N 1
ATOM 1692 C CA . PHE A 1 204 ? -7.645 -10.266 -19.146 1.00 65.50 204 PHE A CA 1
ATOM 1693 C C . PHE A 1 204 ? -6.799 -11.329 -18.439 1.00 65.50 204 PHE A C 1
ATOM 1695 O O . PHE A 1 204 ? -5.782 -11.009 -17.826 1.00 65.50 204 PHE A O 1
ATOM 1702 N N . TYR A 1 205 ? -7.204 -12.599 -18.539 1.00 70.56 205 TYR A N 1
ATOM 1703 C CA . TYR A 1 205 ? -6.434 -13.685 -17.948 1.00 70.56 205 TYR A CA 1
ATOM 1704 C C . TYR A 1 205 ? -5.067 -13.811 -18.609 1.00 70.56 205 TYR A C 1
ATOM 1706 O O . TYR A 1 205 ? -4.114 -14.060 -17.893 1.00 70.56 205 TYR A O 1
ATOM 1714 N N . ARG A 1 206 ? -4.933 -13.603 -19.922 1.00 71.19 206 ARG A N 1
ATOM 1715 C CA . ARG A 1 206 ? -3.645 -13.681 -20.619 1.00 71.19 206 ARG A CA 1
ATOM 1716 C C . ARG A 1 206 ? -2.668 -12.624 -20.111 1.00 71.19 206 ARG A C 1
ATOM 1718 O O . ARG A 1 206 ? -1.651 -13.005 -19.555 1.00 71.19 206 ARG A O 1
ATOM 1725 N N . GLU A 1 207 ? -3.003 -11.341 -20.208 1.00 72.12 207 GLU A N 1
ATOM 1726 C CA . GLU A 1 207 ? -2.103 -10.246 -19.809 1.00 72.12 207 GLU A CA 1
ATOM 1727 C C . GLU A 1 207 ? -1.772 -10.295 -18.311 1.00 72.12 207 GLU A C 1
ATOM 1729 O O . GLU A 1 207 ? -0.624 -10.103 -17.908 1.00 72.12 207 GLU A O 1
ATOM 1734 N N . PHE A 1 208 ? -2.756 -10.616 -17.461 1.00 80.38 208 PHE A N 1
ATOM 1735 C CA . PHE A 1 208 ? -2.503 -10.752 -16.029 1.00 80.38 208 PHE A CA 1
ATOM 1736 C C . PHE A 1 208 ? -1.676 -12.001 -15.693 1.00 80.38 208 PHE A C 1
ATOM 1738 O O . PHE A 1 208 ? -0.796 -11.940 -14.835 1.00 80.38 208 PHE A O 1
ATOM 1745 N N . ILE A 1 209 ? -1.915 -13.134 -16.361 1.00 79.31 209 ILE A N 1
ATOM 1746 C CA . ILE A 1 209 ? -1.086 -14.335 -16.193 1.00 79.31 209 ILE A CA 1
ATOM 1747 C C . ILE A 1 209 ? 0.332 -14.059 -16.680 1.00 79.31 209 ILE A C 1
ATOM 1749 O O . ILE A 1 209 ? 1.266 -14.427 -15.977 1.00 79.31 209 ILE A O 1
ATOM 1753 N N . ASP A 1 210 ? 0.504 -13.389 -17.817 1.00 76.81 210 ASP A N 1
ATOM 1754 C CA . ASP A 1 210 ? 1.817 -13.039 -18.357 1.00 76.81 210 ASP A CA 1
ATOM 1755 C C . ASP A 1 210 ? 2.572 -12.134 -17.372 1.00 76.81 210 ASP A C 1
ATOM 1757 O O . ASP A 1 210 ? 3.730 -12.411 -17.064 1.00 76.81 210 ASP A O 1
ATOM 1761 N N . PHE A 1 211 ? 1.897 -11.159 -16.745 1.00 83.88 211 PHE A N 1
ATOM 1762 C CA . PHE A 1 211 ? 2.468 -10.379 -15.641 1.00 83.88 211 PHE A CA 1
ATOM 1763 C C . PHE A 1 211 ? 2.926 -11.263 -14.470 1.00 83.88 211 PHE A C 1
ATOM 1765 O O . PHE A 1 211 ? 4.046 -11.123 -13.974 1.00 83.88 211 PHE A O 1
ATOM 1772 N N . VAL A 1 212 ? 2.065 -12.172 -14.000 1.00 85.31 212 VAL A N 1
ATOM 1773 C CA . VAL A 1 212 ? 2.361 -13.068 -12.867 1.00 85.31 212 VAL A CA 1
ATOM 1774 C C . VAL A 1 212 ? 3.511 -14.025 -13.196 1.00 85.31 212 VAL A C 1
ATOM 1776 O O . VAL A 1 212 ? 4.360 -14.296 -12.341 1.00 85.31 212 VAL A O 1
ATOM 1779 N N . VAL A 1 213 ? 3.560 -14.534 -14.428 1.00 83.50 213 VAL A N 1
ATOM 1780 C CA . VAL A 1 213 ? 4.643 -15.382 -14.937 1.00 83.50 213 VAL A CA 1
ATOM 1781 C C . VAL A 1 213 ? 5.942 -14.588 -14.984 1.00 83.50 213 VAL A C 1
ATOM 1783 O O . VAL A 1 213 ? 6.929 -15.046 -14.410 1.00 83.50 213 VAL A O 1
ATOM 1786 N N . ALA A 1 214 ? 5.925 -13.377 -15.536 1.00 81.75 214 ALA A N 1
ATOM 1787 C CA . ALA A 1 214 ? 7.076 -12.483 -15.566 1.00 81.75 214 ALA A CA 1
ATOM 1788 C C . ALA A 1 214 ? 7.608 -12.201 -14.148 1.00 81.75 214 ALA A C 1
ATOM 1790 O O . ALA A 1 214 ? 8.792 -12.399 -13.873 1.00 81.75 214 ALA A O 1
ATOM 1791 N N . GLN A 1 215 ? 6.728 -11.896 -13.181 1.00 86.00 215 GLN A N 1
ATOM 1792 C CA . GLN A 1 215 ? 7.133 -11.736 -11.774 1.00 86.00 215 GLN A CA 1
ATOM 1793 C C . GLN A 1 215 ? 7.830 -12.980 -11.208 1.00 86.00 215 GLN A C 1
ATOM 1795 O O . GLN A 1 215 ? 8.772 -12.865 -10.421 1.00 86.00 215 GLN A O 1
ATOM 1800 N N . ARG A 1 216 ? 7.387 -14.181 -11.590 1.00 85.44 216 ARG A N 1
ATOM 1801 C CA . ARG A 1 216 ? 8.027 -15.433 -11.169 1.00 85.44 216 ARG A CA 1
ATOM 1802 C C . ARG A 1 216 ? 9.395 -15.615 -11.834 1.00 85.44 216 ARG A C 1
ATOM 1804 O O . ARG A 1 216 ? 10.341 -16.015 -11.152 1.00 85.44 216 ARG A O 1
ATOM 1811 N N . GLU A 1 217 ? 9.506 -15.320 -13.125 1.00 84.06 217 GLU A N 1
ATOM 1812 C CA . GLU A 1 217 ? 10.739 -15.445 -13.916 1.00 84.06 217 GLU A CA 1
ATOM 1813 C C . GLU A 1 217 ? 11.825 -14.454 -13.484 1.00 84.06 217 GLU A C 1
ATOM 1815 O O . GLU A 1 217 ? 13.007 -14.800 -13.474 1.00 84.06 217 GLU A O 1
ATOM 1820 N N . MET A 1 218 ? 11.440 -13.273 -12.995 1.00 80.50 218 MET A N 1
ATOM 1821 C CA . MET A 1 218 ? 12.355 -12.306 -12.379 1.00 80.50 218 MET A CA 1
ATOM 1822 C C . MET A 1 218 ? 13.056 -12.823 -11.106 1.00 80.50 218 MET A C 1
ATOM 1824 O O . MET A 1 218 ? 13.962 -12.166 -10.583 1.00 80.50 218 MET A O 1
ATOM 1828 N N . GLY A 1 219 ? 12.665 -13.983 -10.569 1.00 84.56 219 GLY A N 1
ATOM 1829 C CA . GLY A 1 219 ? 13.376 -14.631 -9.471 1.00 84.56 219 GLY A CA 1
ATOM 1830 C C . GLY A 1 219 ? 13.324 -13.812 -8.179 1.00 84.56 219 GLY A C 1
ATOM 1831 O O . GLY A 1 219 ? 12.248 -13.647 -7.604 1.00 84.56 219 GLY A O 1
ATOM 1832 N N . LEU A 1 220 ? 14.488 -13.373 -7.689 1.00 80.62 220 LEU A N 1
ATOM 1833 C CA . LEU A 1 220 ? 14.623 -12.526 -6.490 1.00 80.62 220 LEU A CA 1
ATOM 1834 C C . LEU A 1 220 ? 14.235 -11.062 -6.756 1.00 80.62 220 LEU A C 1
ATOM 1836 O O . LEU A 1 220 ? 13.982 -10.308 -5.824 1.00 80.62 220 LEU A O 1
ATOM 1840 N N . HIS A 1 221 ? 14.173 -10.656 -8.026 1.00 82.31 221 HIS A N 1
ATOM 1841 C CA . HIS A 1 221 ? 13.832 -9.292 -8.421 1.00 82.31 221 HIS A CA 1
ATOM 1842 C C . HIS A 1 221 ? 12.338 -9.098 -8.672 1.00 82.31 221 HIS A C 1
ATOM 1844 O O . HIS A 1 221 ? 11.928 -7.970 -8.911 1.00 82.31 221 HIS A O 1
ATOM 1850 N N . GLY A 1 222 ? 11.536 -10.166 -8.652 1.00 87.19 222 GLY A N 1
ATOM 1851 C CA . GLY A 1 222 ? 10.091 -10.116 -8.863 1.00 87.19 222 GLY A CA 1
ATOM 1852 C C . GLY A 1 222 ? 9.294 -9.934 -7.572 1.00 87.19 222 GLY A C 1
ATOM 1853 O O . GLY A 1 222 ? 9.805 -10.124 -6.464 1.00 87.19 222 GLY A O 1
ATOM 1854 N N . PHE A 1 223 ? 8.018 -9.565 -7.701 1.00 89.88 223 PHE A N 1
ATOM 1855 C CA . PHE A 1 223 ? 7.080 -9.629 -6.577 1.00 89.88 223 PHE A CA 1
ATOM 1856 C C . PHE A 1 223 ? 6.504 -11.039 -6.446 1.00 89.88 223 PHE A C 1
ATOM 1858 O O . PHE A 1 223 ? 5.961 -11.596 -7.395 1.00 89.88 223 PHE A O 1
ATOM 1865 N N . ARG A 1 224 ? 6.599 -11.617 -5.254 1.00 92.12 224 ARG A N 1
ATOM 1866 C CA . ARG A 1 224 ? 6.007 -12.904 -4.899 1.00 92.12 224 ARG A CA 1
ATOM 1867 C C . ARG A 1 224 ? 4.978 -12.636 -3.831 1.00 92.12 224 ARG A C 1
ATOM 1869 O O . ARG A 1 224 ? 5.300 -11.947 -2.874 1.00 92.12 224 ARG A O 1
ATOM 1876 N N . LEU A 1 225 ? 3.780 -13.175 -3.994 1.00 93.38 225 LEU A N 1
ATOM 1877 C CA . LEU A 1 225 ? 2.746 -13.102 -2.971 1.00 93.38 225 LEU A CA 1
ATOM 1878 C C . LEU A 1 225 ? 2.914 -14.270 -1.998 1.00 93.38 225 LEU A C 1
ATOM 1880 O O . LEU A 1 225 ? 3.316 -15.361 -2.412 1.00 93.38 225 LEU A O 1
ATOM 1884 N N . ALA A 1 226 ? 2.652 -14.034 -0.717 1.00 94.25 226 ALA A N 1
ATOM 1885 C CA . ALA A 1 226 ? 2.777 -15.054 0.320 1.00 94.25 226 ALA A CA 1
ATOM 1886 C C . ALA A 1 226 ? 1.526 -15.941 0.399 1.00 94.25 226 ALA A C 1
ATOM 1888 O O . ALA A 1 226 ? 1.630 -17.127 0.714 1.00 94.25 226 ALA A O 1
ATOM 1889 N N . GLY A 1 227 ? 0.352 -15.375 0.109 1.00 91.38 227 GLY A N 1
ATOM 1890 C CA . GLY A 1 227 ? -0.921 -16.095 0.091 1.00 91.38 227 GLY A CA 1
ATOM 1891 C C . GLY A 1 227 ? -1.345 -16.606 -1.288 1.00 91.38 227 GLY A C 1
ATOM 1892 O O . GLY A 1 227 ? -0.889 -16.146 -2.336 1.00 91.38 227 GLY A O 1
ATOM 1893 N N . ASN A 1 228 ? -2.287 -17.552 -1.276 1.00 92.19 228 ASN A N 1
ATOM 1894 C CA . ASN A 1 228 ? -2.968 -18.047 -2.471 1.00 92.19 228 ASN A CA 1
ATOM 1895 C C . ASN A 1 228 ? -4.212 -17.193 -2.742 1.00 92.19 228 ASN A C 1
ATOM 1897 O O . ASN A 1 228 ? -5.323 -17.546 -2.350 1.00 92.19 228 ASN A O 1
ATOM 1901 N N . TRP A 1 229 ? -4.003 -16.044 -3.376 1.00 91.69 229 TRP A N 1
ATOM 1902 C CA . TRP A 1 229 ? -5.044 -15.039 -3.587 1.00 91.69 229 TRP A CA 1
ATOM 1903 C C . TRP A 1 229 ? -5.817 -15.246 -4.893 1.00 91.69 229 TRP A C 1
ATOM 1905 O O . TRP A 1 229 ? -5.280 -15.797 -5.860 1.00 91.69 229 TRP A O 1
ATOM 1915 N N . SER A 1 230 ? -7.065 -14.769 -4.943 1.00 86.31 230 SER A N 1
ATOM 1916 C CA . SER A 1 230 ? -7.834 -14.702 -6.194 1.00 86.31 230 SER A CA 1
ATOM 1917 C C . SER A 1 230 ? -7.138 -13.774 -7.206 1.00 86.31 230 SER A C 1
ATOM 1919 O O . SER A 1 230 ? -6.395 -12.891 -6.784 1.00 86.31 230 SER A O 1
ATOM 1921 N N . PRO A 1 231 ? -7.335 -13.918 -8.527 1.00 84.44 231 PRO A N 1
ATOM 1922 C CA . PRO A 1 231 ? -6.714 -13.024 -9.512 1.00 84.44 231 PRO A CA 1
ATOM 1923 C C . PRO A 1 231 ? -6.972 -11.532 -9.241 1.00 84.44 231 PRO A C 1
ATOM 1925 O O . PRO A 1 231 ? -6.065 -10.705 -9.352 1.00 84.44 231 PRO A O 1
ATOM 1928 N N . GLU A 1 232 ? -8.186 -11.184 -8.823 1.00 83.62 232 GLU A N 1
ATOM 1929 C CA . GLU A 1 232 ? -8.580 -9.823 -8.459 1.00 83.62 232 GLU A CA 1
ATOM 1930 C C . GLU A 1 232 ? -7.823 -9.304 -7.225 1.00 83.62 232 GLU A C 1
ATOM 1932 O O . GLU A 1 232 ? -7.395 -8.144 -7.201 1.00 83.62 232 GLU A O 1
ATOM 1937 N N . ASP A 1 233 ? -7.609 -10.164 -6.230 1.00 89.69 233 ASP A N 1
ATOM 1938 C CA . ASP A 1 233 ? -6.826 -9.851 -5.032 1.00 89.69 233 ASP A CA 1
ATOM 1939 C C . ASP A 1 233 ? -5.330 -9.785 -5.346 1.00 89.69 233 ASP A C 1
ATOM 1941 O O . ASP A 1 233 ? -4.653 -8.853 -4.924 1.00 89.69 233 ASP A O 1
ATOM 1945 N N . GLN A 1 234 ? -4.801 -10.700 -6.163 1.00 91.69 234 GLN A N 1
ATOM 1946 C CA . GLN A 1 234 ? -3.413 -10.656 -6.624 1.00 91.69 234 GLN A CA 1
ATOM 1947 C C . GLN A 1 234 ? -3.124 -9.326 -7.319 1.00 91.69 234 GLN A C 1
ATOM 1949 O O . GLN A 1 234 ? -2.142 -8.660 -6.997 1.00 91.69 234 GLN A O 1
ATOM 1954 N N . LYS A 1 235 ? -4.012 -8.891 -8.221 1.00 90.50 235 LYS A N 1
ATOM 1955 C CA . LYS A 1 235 ? -3.923 -7.588 -8.889 1.00 90.50 235 LYS A CA 1
ATOM 1956 C C . LYS A 1 235 ? -3.816 -6.444 -7.877 1.00 90.50 235 LYS A C 1
ATOM 1958 O O . LYS A 1 235 ? -2.971 -5.560 -8.022 1.00 90.50 235 LYS A O 1
ATOM 1963 N N . ALA A 1 236 ? -4.661 -6.459 -6.851 1.00 91.81 236 ALA A N 1
ATOM 1964 C CA . ALA A 1 236 ? -4.647 -5.470 -5.781 1.00 91.81 236 ALA A CA 1
ATOM 1965 C C . ALA A 1 236 ? -3.330 -5.472 -4.991 1.00 91.81 236 ALA A C 1
ATOM 1967 O O . ALA A 1 236 ? -2.767 -4.411 -4.712 1.00 91.81 236 ALA A O 1
ATOM 1968 N N . LEU A 1 237 ? -2.826 -6.663 -4.675 1.00 95.06 237 LEU A N 1
ATOM 1969 C CA . LEU A 1 237 ? -1.605 -6.865 -3.908 1.00 95.06 237 LEU A CA 1
ATOM 1970 C C . LEU A 1 237 ? -0.353 -6.481 -4.694 1.00 95.06 237 LEU A C 1
ATOM 1972 O O . LEU A 1 237 ? 0.558 -5.893 -4.122 1.00 95.06 237 LEU A O 1
ATOM 1976 N N . PHE A 1 238 ? -0.310 -6.717 -6.004 1.00 94.75 238 PHE A N 1
ATOM 1977 C CA . PHE A 1 238 ? 0.784 -6.220 -6.835 1.00 94.75 238 PHE A CA 1
ATOM 1978 C C . PHE A 1 238 ? 0.811 -4.694 -6.872 1.00 94.75 238 PHE A C 1
ATOM 1980 O O . PHE A 1 238 ? 1.864 -4.107 -6.647 1.00 94.75 238 PHE A O 1
ATOM 1987 N N . VAL A 1 239 ? -0.337 -4.033 -7.052 1.00 94.75 239 VAL A N 1
ATOM 1988 C CA . VAL A 1 239 ? -0.413 -2.562 -6.964 1.00 94.75 239 VAL A CA 1
ATOM 1989 C C . VAL A 1 239 ? 0.071 -2.065 -5.602 1.00 94.75 239 VAL A C 1
ATOM 1991 O O . VAL A 1 239 ? 0.818 -1.085 -5.534 1.00 94.75 239 VAL A O 1
ATOM 1994 N N . PHE A 1 240 ? -0.318 -2.749 -4.525 1.00 94.81 240 PHE A N 1
ATOM 1995 C CA . PHE A 1 240 ? 0.135 -2.442 -3.174 1.00 94.81 240 PHE A CA 1
ATOM 1996 C C . PHE A 1 240 ? 1.654 -2.593 -3.034 1.00 94.81 240 PHE A C 1
ATOM 1998 O O . PHE A 1 240 ? 2.309 -1.664 -2.558 1.00 94.81 240 PHE A O 1
ATOM 2005 N N . TRP A 1 241 ? 2.232 -3.706 -3.486 1.00 95.00 241 TRP A N 1
ATOM 2006 C CA . TRP A 1 241 ? 3.662 -3.970 -3.347 1.00 95.00 241 TRP A CA 1
ATOM 2007 C C . TRP A 1 241 ? 4.540 -3.094 -4.235 1.00 95.00 241 TRP A C 1
ATOM 2009 O O . TRP A 1 241 ? 5.610 -2.689 -3.788 1.00 95.00 241 TRP A O 1
ATOM 2019 N N . ILE A 1 242 ? 4.077 -2.731 -5.432 1.00 94.38 242 ILE A N 1
ATOM 2020 C CA . ILE A 1 242 ? 4.767 -1.761 -6.292 1.00 94.38 242 ILE A CA 1
ATOM 2021 C C . ILE A 1 242 ? 4.786 -0.392 -5.602 1.00 94.38 242 ILE A C 1
ATOM 2023 O O . ILE A 1 242 ? 5.851 0.191 -5.407 1.00 94.38 242 ILE A O 1
ATOM 2027 N N . SER A 1 243 ? 3.627 0.068 -5.118 1.00 93.94 243 SER A N 1
ATOM 2028 C CA . SER A 1 243 ? 3.509 1.330 -4.364 1.00 93.94 243 SER A CA 1
ATOM 2029 C C . SER A 1 243 ? 4.359 1.345 -3.088 1.00 93.94 243 SER A C 1
ATOM 2031 O O . SER A 1 243 ? 4.795 2.401 -2.641 1.00 93.94 243 SER A O 1
ATOM 2033 N N . ASN A 1 244 ? 4.607 0.172 -2.502 1.00 92.69 244 ASN A N 1
ATOM 2034 C CA . ASN A 1 244 ? 5.331 -0.001 -1.248 1.00 92.69 244 ASN A CA 1
ATOM 2035 C C . ASN A 1 244 ? 6.625 -0.812 -1.434 1.00 92.69 244 ASN A C 1
ATOM 2037 O O . ASN A 1 244 ? 6.999 -1.597 -0.559 1.00 92.69 244 ASN A O 1
ATOM 2041 N N . ARG A 1 245 ? 7.351 -0.625 -2.547 1.00 90.25 245 ARG A N 1
ATOM 2042 C CA . ARG A 1 245 ? 8.523 -1.459 -2.892 1.00 90.25 245 ARG A CA 1
ATOM 2043 C C . ARG A 1 245 ? 9.603 -1.523 -1.804 1.00 90.25 245 ARG A C 1
ATOM 2045 O O . ARG A 1 245 ? 10.236 -2.559 -1.612 1.00 90.25 245 ARG A O 1
ATOM 2052 N N . VAL A 1 246 ? 9.806 -0.428 -1.063 1.00 88.88 246 VAL A N 1
ATOM 2053 C CA . VAL A 1 246 ? 10.776 -0.357 0.048 1.00 88.88 246 VAL A CA 1
ATOM 2054 C C . VAL A 1 246 ? 10.315 -1.195 1.240 1.00 88.88 246 VAL A C 1
ATOM 2056 O O . VAL A 1 246 ? 11.138 -1.782 1.937 1.00 88.88 246 VAL A O 1
ATOM 2059 N N . LEU A 1 247 ? 9.006 -1.267 1.483 1.00 90.69 247 LEU A N 1
ATOM 2060 C CA . LEU A 1 247 ? 8.450 -2.168 2.485 1.00 90.69 247 LEU A CA 1
ATOM 2061 C C . LEU A 1 247 ? 8.590 -3.619 2.018 1.00 90.69 247 LEU A C 1
ATOM 2063 O O . LEU A 1 247 ? 9.068 -4.448 2.788 1.00 90.69 247 LEU A O 1
ATOM 2067 N N . TYR A 1 248 ? 8.263 -3.912 0.756 1.00 90.81 248 TYR A N 1
ATOM 2068 C CA . TYR A 1 248 ? 8.384 -5.257 0.187 1.00 90.81 248 TYR A CA 1
ATOM 2069 C C . TYR A 1 248 ? 9.810 -5.818 0.293 1.00 90.81 248 TYR A C 1
ATOM 2071 O O . TYR A 1 248 ? 9.994 -6.946 0.744 1.00 90.81 248 TYR A O 1
ATOM 2079 N N . SER A 1 249 ? 10.841 -5.026 -0.023 1.00 86.56 249 SER A N 1
ATOM 2080 C CA . SER A 1 249 ? 12.238 -5.478 0.096 1.00 86.56 249 SER A CA 1
ATOM 2081 C C . SER A 1 249 ? 12.639 -5.822 1.536 1.00 86.56 249 SER A C 1
ATOM 2083 O O . SER A 1 249 ? 13.504 -6.666 1.764 1.00 86.56 249 SER A O 1
ATOM 2085 N N . ARG A 1 250 ? 11.976 -5.226 2.535 1.00 85.19 250 ARG A N 1
ATOM 2086 C CA . ARG A 1 250 ? 12.142 -5.601 3.946 1.00 85.19 250 ARG A CA 1
ATOM 2087 C C . ARG A 1 250 ? 11.388 -6.881 4.295 1.00 85.19 250 ARG A C 1
ATOM 2089 O O . ARG A 1 250 ? 11.705 -7.475 5.322 1.00 85.19 250 ARG A O 1
ATOM 2096 N N . MET A 1 251 ? 10.388 -7.291 3.517 1.00 85.56 251 MET A N 1
ATOM 2097 C CA . MET A 1 251 ? 9.554 -8.474 3.772 1.00 85.56 251 MET A CA 1
ATOM 2098 C C . MET A 1 251 ? 10.122 -9.765 3.184 1.00 85.56 251 MET A C 1
ATOM 2100 O O . MET A 1 251 ? 9.740 -10.831 3.652 1.00 85.56 251 MET A O 1
ATOM 2104 N N . GLU A 1 252 ? 11.090 -9.694 2.264 1.00 71.88 252 GLU A N 1
ATOM 2105 C CA . GLU A 1 252 ? 11.694 -10.860 1.588 1.00 71.88 252 GLU A CA 1
ATOM 2106 C C . GLU A 1 252 ? 12.146 -11.974 2.559 1.00 71.88 252 GLU A C 1
ATOM 2108 O O . GLU A 1 252 ? 12.104 -13.159 2.240 1.00 71.88 252 GLU A O 1
ATOM 2113 N N . ARG A 1 253 ? 12.530 -11.609 3.789 1.00 76.56 253 ARG A N 1
ATOM 2114 C CA . ARG A 1 253 ? 12.975 -12.544 4.840 1.00 76.56 253 ARG A CA 1
ATOM 2115 C C . ARG A 1 253 ? 11.882 -12.964 5.827 1.00 76.56 253 ARG A C 1
ATOM 2117 O O . ARG A 1 253 ? 12.189 -13.548 6.865 1.00 76.56 253 ARG A O 1
ATOM 2124 N N . SER A 1 254 ? 10.626 -12.589 5.610 1.00 87.62 254 SER A N 1
ATOM 2125 C CA . SER A 1 254 ? 9.528 -12.827 6.559 1.00 87.62 254 SER A CA 1
ATOM 2126 C C . SER A 1 254 ? 8.198 -13.072 5.852 1.00 87.62 254 SER A C 1
ATOM 2128 O O . SER A 1 254 ? 7.307 -12.224 5.915 1.00 87.62 254 SER A O 1
ATOM 2130 N N . PRO A 1 255 ? 8.041 -14.258 5.235 1.00 90.81 255 PRO A N 1
ATOM 2131 C CA . PRO A 1 255 ? 6.833 -14.613 4.494 1.00 90.81 255 PRO A CA 1
ATOM 2132 C C . PRO A 1 255 ? 5.568 -14.588 5.362 1.00 90.81 255 PRO A C 1
ATOM 2134 O O . PRO A 1 255 ? 4.521 -14.178 4.882 1.00 90.81 255 PRO A O 1
ATOM 2137 N N . ASN A 1 256 ? 5.655 -14.935 6.652 1.00 93.81 256 ASN A N 1
ATOM 2138 C CA . ASN A 1 256 ? 4.494 -14.886 7.550 1.00 93.81 256 ASN A CA 1
ATOM 2139 C C . ASN A 1 256 ? 4.021 -13.447 7.804 1.00 93.81 256 ASN A C 1
ATOM 2141 O O . ASN A 1 256 ? 2.827 -13.175 7.765 1.00 93.81 256 ASN A O 1
ATOM 2145 N N . LEU A 1 257 ? 4.954 -12.508 8.002 1.00 94.06 257 LEU A N 1
ATOM 2146 C CA . LEU A 1 257 ? 4.610 -11.091 8.131 1.00 94.06 257 LEU A CA 1
ATOM 2147 C C . LEU A 1 257 ? 4.058 -10.546 6.812 1.00 94.06 257 LEU A C 1
ATOM 2149 O O . LEU A 1 257 ? 3.088 -9.798 6.810 1.00 94.06 257 LEU A O 1
ATOM 2153 N N . GLN A 1 258 ? 4.646 -10.949 5.686 1.00 95.31 258 GLN A N 1
ATOM 2154 C CA . GLN A 1 258 ? 4.127 -10.595 4.373 1.00 95.31 258 GLN A CA 1
ATOM 2155 C C . GLN A 1 258 ? 2.678 -11.070 4.200 1.00 95.31 258 GLN A C 1
ATOM 2157 O O . GLN A 1 258 ? 1.832 -10.277 3.799 1.00 95.31 258 GLN A O 1
ATOM 2162 N N . LEU A 1 259 ? 2.381 -12.320 4.563 1.00 96.56 259 LEU A N 1
ATOM 2163 C CA . LEU A 1 259 ? 1.032 -12.880 4.510 1.00 96.56 259 LEU A CA 1
ATOM 2164 C C . LEU A 1 259 ? 0.052 -12.083 5.380 1.00 96.56 259 LEU A C 1
ATOM 2166 O O . LEU A 1 259 ? -1.066 -11.823 4.943 1.00 96.56 259 LEU A O 1
ATOM 2170 N N . VAL A 1 260 ? 0.469 -11.646 6.572 1.00 96.50 260 VAL A N 1
ATOM 2171 C CA . VAL A 1 260 ? -0.330 -10.760 7.435 1.00 96.50 260 VAL A CA 1
ATOM 2172 C C . VAL A 1 260 ? -0.659 -9.444 6.733 1.00 96.50 260 VAL A C 1
ATOM 2174 O O . VAL A 1 260 ? -1.823 -9.051 6.705 1.00 96.50 260 VAL A O 1
ATOM 2177 N N . LEU A 1 261 ? 0.331 -8.788 6.121 1.00 95.81 261 LEU A N 1
ATOM 2178 C CA . LEU A 1 261 ? 0.121 -7.516 5.420 1.00 95.81 261 LEU A CA 1
ATOM 2179 C C . LEU A 1 261 ? -0.790 -7.674 4.196 1.00 95.81 261 LEU A C 1
ATOM 2181 O O . LEU A 1 261 ? -1.672 -6.846 3.975 1.00 95.81 261 LEU A O 1
ATOM 2185 N N . GLU A 1 262 ? -0.610 -8.748 3.423 1.00 96.62 262 GLU A N 1
ATOM 2186 C CA . GLU A 1 262 ? -1.491 -9.077 2.296 1.00 96.62 262 GLU A CA 1
ATOM 2187 C C . GLU A 1 262 ? -2.923 -9.322 2.778 1.00 96.62 262 GLU A C 1
ATOM 2189 O O . GLU A 1 262 ? -3.866 -8.757 2.229 1.00 96.62 262 GLU A O 1
ATOM 2194 N N . THR A 1 263 ? -3.084 -10.082 3.862 1.00 96.44 263 THR A N 1
ATOM 2195 C CA . THR A 1 263 ? -4.390 -10.376 4.462 1.00 96.44 263 THR A CA 1
ATOM 2196 C C . THR A 1 263 ? -5.097 -9.105 4.920 1.00 96.44 263 THR A C 1
ATOM 2198 O O . THR A 1 263 ? -6.240 -8.874 4.535 1.00 96.44 263 THR A O 1
ATOM 2201 N N . GLN A 1 264 ? -4.412 -8.236 5.666 1.00 95.81 264 GLN A N 1
ATOM 2202 C CA . GLN A 1 264 ? -4.968 -6.963 6.134 1.00 95.81 264 GLN A CA 1
ATOM 2203 C C . GLN A 1 264 ? -5.382 -6.047 4.975 1.00 95.81 264 GLN A C 1
ATOM 2205 O O . GLN A 1 264 ? -6.399 -5.354 5.056 1.00 95.81 264 GLN A O 1
ATOM 2210 N N . MET A 1 265 ? -4.620 -6.052 3.879 1.00 95.38 265 MET A N 1
ATOM 2211 C CA . MET A 1 265 ? -4.948 -5.291 2.675 1.00 95.38 265 MET A CA 1
ATOM 2212 C C . MET A 1 265 ? -6.238 -5.802 2.020 1.00 95.38 265 MET A C 1
ATOM 2214 O O . MET A 1 265 ? -7.128 -5.004 1.710 1.00 95.38 265 MET A O 1
ATOM 2218 N N . ILE A 1 266 ? -6.378 -7.122 1.867 1.00 94.50 266 ILE A N 1
ATOM 2219 C CA . ILE A 1 266 ? -7.590 -7.741 1.312 1.00 94.50 266 ILE A CA 1
ATOM 2220 C C . ILE A 1 266 ? -8.797 -7.526 2.227 1.00 94.50 266 ILE A C 1
ATOM 2222 O O . ILE A 1 266 ? -9.859 -7.137 1.741 1.00 94.50 266 ILE A O 1
ATOM 2226 N N . GLN A 1 267 ? -8.640 -7.674 3.543 1.00 94.50 267 GLN A N 1
ATOM 2227 C CA . GLN A 1 267 ? -9.704 -7.367 4.499 1.00 94.50 267 GLN A CA 1
ATOM 2228 C C . GLN A 1 267 ? -10.151 -5.903 4.401 1.00 94.50 267 GLN A C 1
ATOM 2230 O O . GLN A 1 267 ? -11.348 -5.633 4.346 1.00 94.50 267 GLN A O 1
ATOM 2235 N N . THR A 1 268 ? -9.208 -4.958 4.310 1.00 94.12 268 THR A N 1
ATOM 2236 C CA . THR A 1 268 ? -9.517 -3.523 4.161 1.00 94.12 268 THR A CA 1
ATOM 2237 C C . THR A 1 268 ? -10.325 -3.259 2.890 1.00 94.12 268 THR A C 1
ATOM 2239 O O . THR A 1 268 ? -11.330 -2.554 2.937 1.00 94.12 268 THR A O 1
ATOM 2242 N N . ARG A 1 269 ? -9.946 -3.876 1.764 1.00 91.62 269 ARG A N 1
ATOM 2243 C CA . ARG A 1 269 ? -10.707 -3.776 0.508 1.00 91.62 269 ARG A CA 1
ATOM 2244 C C . ARG A 1 269 ? -12.101 -4.374 0.616 1.00 91.62 269 ARG A C 1
ATOM 2246 O O . ARG A 1 269 ? -13.036 -3.807 0.064 1.00 91.62 269 ARG A O 1
ATOM 2253 N N . LEU A 1 270 ? -12.238 -5.519 1.282 1.00 91.31 270 LEU A N 1
ATOM 2254 C CA . LEU A 1 270 ? -13.533 -6.165 1.478 1.00 91.31 270 LEU A CA 1
ATOM 2255 C C . LEU A 1 270 ? -14.460 -5.286 2.325 1.00 91.31 270 LEU A C 1
ATOM 2257 O O . LEU A 1 270 ? -15.622 -5.121 1.969 1.00 91.31 270 LEU A O 1
ATOM 2261 N N . ILE A 1 271 ? -13.937 -4.676 3.392 1.00 91.12 271 ILE A N 1
ATOM 2262 C CA . ILE A 1 271 ? -14.679 -3.720 4.223 1.00 91.12 271 ILE A CA 1
ATOM 2263 C C . ILE A 1 271 ? -15.136 -2.520 3.387 1.00 91.12 271 ILE A C 1
ATOM 2265 O O . ILE A 1 271 ? -16.319 -2.195 3.394 1.00 91.12 271 ILE A O 1
ATOM 2269 N N . GLN A 1 272 ? -14.227 -1.902 2.628 1.00 90.19 272 GLN A N 1
ATOM 2270 C CA . GLN A 1 272 ? -14.558 -0.768 1.757 1.00 90.19 272 GLN A CA 1
ATOM 2271 C C . GLN A 1 272 ? -15.605 -1.145 0.706 1.00 90.19 272 GLN A C 1
ATOM 2273 O O . GLN A 1 272 ? -16.563 -0.414 0.509 1.00 90.19 272 GLN A O 1
ATOM 2278 N N . ALA A 1 273 ? -15.487 -2.322 0.087 1.00 86.94 273 ALA A N 1
ATOM 2279 C CA . ALA A 1 273 ? -16.464 -2.796 -0.890 1.00 86.94 273 ALA A CA 1
ATOM 2280 C C . ALA A 1 273 ? -17.865 -3.000 -0.288 1.00 86.94 273 ALA A C 1
ATOM 2282 O O . ALA A 1 273 ? -18.858 -2.830 -0.993 1.00 86.94 273 ALA A O 1
ATOM 2283 N N . VAL A 1 274 ? -17.954 -3.371 0.994 1.00 85.88 274 VAL A N 1
ATOM 2284 C CA . VAL A 1 274 ? -19.232 -3.434 1.717 1.00 85.88 274 VAL A CA 1
ATOM 2285 C C . VAL A 1 274 ? -19.755 -2.024 1.997 1.00 85.88 274 VAL A C 1
ATOM 2287 O O . VAL A 1 274 ? -20.914 -1.761 1.707 1.00 85.88 274 VAL A O 1
ATOM 2290 N N . GLN A 1 275 ? -18.915 -1.112 2.491 1.00 84.50 275 GLN A N 1
ATOM 2291 C CA . GLN A 1 275 ? -19.291 0.276 2.812 1.00 84.50 275 GLN A CA 1
ATOM 2292 C C . GLN A 1 275 ? -19.682 1.109 1.580 1.00 84.50 275 GLN A C 1
ATOM 2294 O O . GLN A 1 275 ? -20.581 1.941 1.641 1.00 84.50 275 GLN A O 1
ATOM 2299 N N . ASP A 1 276 ? -19.069 0.854 0.427 1.00 83.25 276 ASP A N 1
ATOM 2300 C CA . ASP A 1 276 ? -19.409 1.526 -0.830 1.00 83.25 276 ASP A CA 1
ATOM 2301 C C . ASP A 1 276 ? -20.756 1.045 -1.408 1.00 83.25 276 ASP A C 1
ATOM 2303 O O . ASP A 1 276 ? -21.267 1.626 -2.371 1.00 83.25 276 ASP A O 1
ATOM 2307 N N . HIS A 1 277 ? -21.356 -0.018 -0.852 1.00 76.75 277 HIS A N 1
ATOM 2308 C CA . HIS A 1 277 ? -22.659 -0.498 -1.297 1.00 76.75 277 HIS A CA 1
ATOM 2309 C C . HIS A 1 277 ? -23.764 0.486 -0.856 1.00 76.75 277 HIS A C 1
ATOM 2311 O O . HIS A 1 277 ? -23.840 0.827 0.329 1.00 76.75 277 HIS A O 1
ATOM 2317 N N . PRO A 1 278 ? -24.659 0.926 -1.765 1.00 62.47 278 PRO A N 1
ATOM 2318 C CA . PRO A 1 278 ? -25.654 1.970 -1.484 1.00 62.47 278 PRO A CA 1
ATOM 2319 C C . PRO A 1 278 ? -26.579 1.654 -0.300 1.00 62.47 278 PRO A C 1
ATOM 2321 O O . PRO A 1 278 ? -27.020 2.573 0.387 1.00 62.47 278 PRO A O 1
ATOM 2324 N N . ASP A 1 279 ? -26.803 0.368 -0.018 1.00 63.41 279 ASP A N 1
ATOM 2325 C CA . ASP A 1 279 ? -27.694 -0.081 1.056 1.00 63.41 279 ASP A CA 1
ATOM 2326 C C . ASP A 1 279 ? -26.986 -0.598 2.323 1.00 63.41 279 ASP A C 1
ATOM 2328 O O . ASP A 1 279 ? -27.645 -1.143 3.200 1.00 63.41 279 ASP A O 1
ATOM 2332 N N . HIS A 1 280 ? -25.662 -0.457 2.462 1.00 65.12 280 HIS A N 1
ATOM 2333 C CA . HIS A 1 280 ? -24.902 -1.136 3.532 1.00 65.12 280 HIS A CA 1
ATOM 2334 C C . HIS A 1 280 ? -25.330 -0.790 4.972 1.00 65.12 280 HIS A C 1
ATOM 2336 O O . HIS A 1 280 ? -25.060 -1.559 5.892 1.00 65.12 280 HIS A O 1
ATOM 2342 N N . LEU A 1 281 ? -25.990 0.356 5.176 1.00 55.53 281 LEU A N 1
ATOM 2343 C CA . LEU A 1 281 ? -26.538 0.763 6.475 1.00 55.53 281 LEU A CA 1
ATOM 2344 C C . LEU A 1 281 ? -28.006 0.383 6.661 1.00 55.53 281 LEU A C 1
ATOM 2346 O O . LEU A 1 281 ? -28.490 0.420 7.790 1.00 55.53 281 LEU A O 1
ATOM 2350 N N . PHE A 1 282 ? -28.734 0.044 5.597 1.00 53.00 282 PHE A N 1
ATOM 2351 C CA . PHE A 1 282 ? -30.155 -0.260 5.694 1.00 53.00 282 PHE A CA 1
ATOM 2352 C C . PHE A 1 282 ? -30.351 -1.755 5.983 1.00 53.00 282 PHE A C 1
ATOM 2354 O O . PHE A 1 282 ? -29.827 -2.593 5.254 1.00 53.00 282 PHE A O 1
ATOM 2361 N N . PRO A 1 283 ? -31.125 -2.128 7.018 1.00 46.47 283 PRO A N 1
ATOM 2362 C CA . PRO A 1 283 ? -31.581 -3.497 7.186 1.00 46.47 283 PRO A CA 1
ATOM 2363 C C . PRO A 1 283 ? -32.647 -3.762 6.117 1.00 46.47 283 PRO A C 1
ATOM 2365 O O . PRO A 1 283 ? -33.839 -3.543 6.340 1.00 46.47 283 PRO A O 1
ATOM 2368 N N . VAL A 1 284 ? -32.225 -4.142 4.913 1.00 42.06 284 VAL A N 1
ATOM 2369 C CA . VAL A 1 284 ? -33.158 -4.515 3.850 1.00 42.06 284 VAL A CA 1
ATOM 2370 C C . VAL A 1 284 ? -33.649 -5.929 4.145 1.00 42.06 284 VAL A C 1
ATOM 2372 O O . VAL A 1 284 ? -32.865 -6.860 4.272 1.00 42.06 284 VAL A O 1
ATOM 2375 N N . GLN A 1 285 ? -34.968 -6.094 4.232 1.00 42.06 285 GLN A N 1
ATOM 2376 C CA . GLN A 1 285 ? -35.670 -7.374 4.405 1.00 42.06 285 GLN A CA 1
ATOM 2377 C C . GLN A 1 285 ? -35.524 -8.331 3.196 1.00 42.06 285 GLN A C 1
ATOM 2379 O O . GLN A 1 285 ? -36.329 -9.248 3.032 1.00 42.06 285 GLN A O 1
ATOM 2384 N N . GLU A 1 286 ? -34.533 -8.126 2.324 1.00 42.62 286 GLU A N 1
ATOM 2385 C CA . GLU A 1 286 ? -34.333 -8.905 1.105 1.00 42.62 286 GLU A CA 1
ATOM 2386 C C . GLU A 1 286 ? -33.187 -9.908 1.265 1.00 42.62 286 GLU A C 1
ATOM 2388 O O . GLU A 1 286 ? -32.059 -9.590 1.636 1.00 42.62 286 GLU A O 1
ATOM 2393 N N . VAL A 1 287 ? -33.522 -11.150 0.927 1.00 48.47 287 VAL A N 1
ATOM 2394 C CA . VAL A 1 287 ? -32.853 -12.426 1.223 1.00 48.47 287 VAL A CA 1
ATOM 2395 C C . VAL A 1 287 ? -31.387 -12.537 0.743 1.00 48.47 287 VAL A C 1
ATOM 2397 O O . VAL A 1 287 ? -30.708 -13.494 1.105 1.00 48.47 287 VAL A O 1
ATOM 2400 N N . ASP A 1 288 ? -30.861 -11.570 -0.016 1.00 51.91 288 ASP A N 1
ATOM 2401 C CA . ASP A 1 288 ? -29.523 -11.638 -0.636 1.00 51.91 288 ASP A CA 1
ATOM 2402 C C . ASP A 1 288 ? -28.455 -10.733 0.027 1.00 51.91 288 ASP A C 1
ATOM 2404 O O . ASP A 1 288 ? -27.265 -11.063 -0.001 1.00 51.91 288 ASP A O 1
ATOM 2408 N N . GLN A 1 289 ? -28.835 -9.629 0.691 1.00 51.59 289 GLN A N 1
ATOM 2409 C CA . GLN A 1 289 ? -27.871 -8.727 1.359 1.00 51.59 289 GLN A CA 1
ATOM 2410 C C . GLN A 1 289 ? -27.371 -9.272 2.699 1.00 51.59 289 GLN A C 1
ATOM 2412 O O . GLN A 1 289 ? -26.172 -9.189 2.985 1.00 51.59 289 GLN A O 1
ATOM 2417 N N . ASP A 1 290 ? -28.249 -9.927 3.463 1.00 60.31 290 ASP A N 1
ATOM 2418 C CA . ASP A 1 290 ? -27.849 -10.711 4.635 1.00 60.31 290 ASP A CA 1
ATOM 2419 C C . ASP A 1 290 ? -26.836 -11.793 4.234 1.00 60.31 290 ASP A C 1
ATOM 2421 O O . ASP A 1 290 ? -25.856 -12.031 4.938 1.00 60.31 290 ASP A O 1
ATOM 2425 N N . GLY A 1 291 ? -27.000 -12.406 3.056 1.00 69.62 291 GLY A N 1
ATOM 2426 C CA . GLY A 1 291 ? -26.056 -13.384 2.515 1.00 69.62 291 GLY A CA 1
ATOM 2427 C C . GLY A 1 291 ? -24.670 -12.792 2.241 1.00 69.62 291 GLY A C 1
ATOM 2428 O O . GLY A 1 291 ? -23.657 -13.398 2.605 1.00 69.62 291 GLY A O 1
ATOM 2429 N N . TRP A 1 292 ? -24.604 -11.601 1.639 1.00 73.50 292 TRP A N 1
ATOM 2430 C CA . TRP A 1 292 ? -23.337 -10.930 1.335 1.00 73.50 292 TRP A CA 1
ATOM 2431 C C . TRP A 1 292 ? -22.604 -10.445 2.590 1.00 73.50 292 TRP A C 1
ATOM 2433 O O . TRP A 1 292 ? -21.420 -10.749 2.747 1.00 73.50 292 TRP A O 1
ATOM 2443 N N . ASN A 1 293 ? -23.290 -9.757 3.507 1.00 76.94 293 ASN A N 1
ATOM 2444 C CA . ASN A 1 293 ? -22.675 -9.248 4.737 1.00 76.94 293 ASN A CA 1
ATOM 2445 C C . ASN A 1 293 ? -22.218 -10.384 5.659 1.00 76.94 293 ASN A C 1
ATOM 2447 O O . ASN A 1 293 ? -21.091 -10.347 6.156 1.00 76.94 293 ASN A O 1
ATOM 2451 N N . ASN A 1 294 ? -23.022 -11.442 5.810 1.00 81.38 294 ASN A N 1
ATOM 2452 C CA . ASN A 1 294 ? -22.625 -12.625 6.578 1.00 81.38 294 ASN A CA 1
ATOM 2453 C C . ASN A 1 294 ? -21.427 -13.340 5.938 1.00 81.38 294 ASN A C 1
ATOM 2455 O O . ASN A 1 294 ? -20.517 -13.794 6.637 1.00 81.38 294 ASN A O 1
ATOM 2459 N N . LYS A 1 295 ? -21.379 -13.410 4.601 1.00 86.12 295 LYS A N 1
ATOM 2460 C CA . LYS A 1 295 ? -20.226 -13.959 3.879 1.00 86.12 295 LYS A CA 1
ATOM 2461 C C . LYS A 1 295 ? -18.979 -13.101 4.084 1.00 86.12 295 LYS A C 1
ATOM 2463 O O . LYS A 1 295 ? -17.919 -13.656 4.371 1.00 86.12 295 LYS A O 1
ATOM 2468 N N . ALA A 1 296 ? -19.090 -11.779 3.968 1.00 88.44 296 ALA A N 1
ATOM 2469 C CA . ALA A 1 296 ? -17.985 -10.860 4.215 1.00 88.44 296 ALA A CA 1
ATOM 2470 C C . ALA A 1 296 ? -17.470 -11.002 5.654 1.00 88.44 296 ALA A C 1
ATOM 2472 O O . ALA A 1 296 ? -16.273 -11.187 5.854 1.00 88.44 296 ALA A O 1
ATOM 2473 N N . GLN A 1 297 ? -18.367 -11.029 6.642 1.00 90.25 297 GLN A N 1
ATOM 2474 C CA . GLN A 1 297 ? -18.030 -11.259 8.047 1.00 90.25 297 GLN A CA 1
ATOM 2475 C C . GLN A 1 297 ? -17.299 -12.592 8.252 1.00 90.25 297 GLN A C 1
ATOM 2477 O O . GLN A 1 297 ? -16.256 -12.622 8.903 1.00 90.25 297 GLN A O 1
ATOM 2482 N N . SER A 1 298 ? -17.795 -13.685 7.666 1.00 90.50 298 SER A N 1
ATOM 2483 C CA . SER A 1 298 ? -17.148 -15.001 7.751 1.00 90.50 298 SER A CA 1
ATOM 2484 C C . SER A 1 298 ? -15.738 -14.994 7.147 1.00 90.50 298 SER A C 1
ATOM 2486 O O . SER A 1 298 ? -14.806 -15.516 7.764 1.00 90.50 298 SER A O 1
ATOM 2488 N N . ILE A 1 299 ? -15.559 -14.352 5.986 1.00 92.06 299 ILE A N 1
ATOM 2489 C CA . ILE A 1 299 ? -14.247 -14.190 5.344 1.00 92.06 299 ILE A CA 1
ATOM 2490 C C . ILE A 1 299 ? -13.312 -13.375 6.240 1.00 92.06 299 ILE A C 1
ATOM 2492 O O . ILE A 1 299 ? -12.191 -13.815 6.488 1.00 92.06 299 ILE A O 1
ATOM 2496 N N . LEU A 1 300 ? -13.770 -12.230 6.758 1.00 93.69 300 LEU A N 1
ATOM 2497 C CA . LEU A 1 300 ? -12.967 -11.370 7.627 1.00 93.69 300 LEU A CA 1
ATOM 2498 C C . LEU A 1 300 ? -12.514 -12.115 8.885 1.00 93.69 300 LEU A C 1
ATOM 2500 O O . LEU A 1 300 ? -11.326 -12.092 9.187 1.00 93.69 300 LEU A O 1
ATOM 2504 N N . ILE A 1 301 ? -13.421 -12.813 9.576 1.00 93.25 301 ILE A N 1
ATOM 2505 C CA . ILE A 1 301 ? -13.100 -13.595 10.781 1.00 93.25 301 ILE A CA 1
ATOM 2506 C C . ILE A 1 301 ? -12.079 -14.690 10.455 1.00 93.25 301 ILE A C 1
ATOM 2508 O O . ILE A 1 301 ? -11.077 -14.826 11.157 1.00 93.25 301 ILE A O 1
ATOM 2512 N N . SER A 1 302 ? -12.293 -15.444 9.372 1.00 93.81 302 SER A N 1
ATOM 2513 C CA . SER A 1 302 ? -11.361 -16.498 8.958 1.00 93.81 302 SER A CA 1
ATOM 2514 C C . SER A 1 302 ? -9.977 -15.941 8.619 1.00 93.81 302 SER A C 1
ATOM 2516 O O . SER A 1 302 ? -8.972 -16.557 8.962 1.00 93.81 302 SER A O 1
ATOM 2518 N N . GLN A 1 303 ? -9.912 -14.796 7.940 1.00 94.19 303 GLN A N 1
ATOM 2519 C CA . GLN A 1 303 ? -8.662 -14.133 7.569 1.00 94.19 303 GLN A CA 1
ATOM 2520 C C . GLN A 1 303 ? -7.949 -13.525 8.783 1.00 94.19 303 GLN A C 1
ATOM 2522 O O . GLN A 1 303 ? -6.725 -13.599 8.879 1.00 94.19 303 GLN A O 1
ATOM 2527 N N . SER A 1 304 ? -8.695 -13.003 9.759 1.00 96.25 304 SER A N 1
ATOM 2528 C CA . SER A 1 304 ? -8.125 -12.459 10.994 1.00 96.25 304 SER A CA 1
ATOM 2529 C C . SER A 1 304 ? -7.320 -13.488 11.776 1.00 96.25 304 SER A C 1
ATOM 2531 O O . SER A 1 304 ? -6.374 -13.110 12.467 1.00 96.25 304 SER A O 1
ATOM 2533 N N . GLN A 1 305 ? -7.621 -14.782 11.625 1.00 96.81 305 GLN A N 1
ATOM 2534 C CA . GLN A 1 305 ? -6.839 -15.843 12.252 1.00 96.81 305 GLN A CA 1
ATOM 2535 C C . GLN A 1 305 ? -5.360 -15.784 11.849 1.00 96.81 305 GLN A C 1
ATOM 2537 O O . GLN A 1 305 ? -4.498 -15.940 12.703 1.00 96.81 305 GLN A O 1
ATOM 2542 N N . THR A 1 306 ? -5.044 -15.444 10.595 1.00 96.88 306 THR A N 1
ATOM 2543 C CA . THR A 1 306 ? -3.656 -15.265 10.135 1.00 96.88 306 THR A CA 1
ATOM 2544 C C . THR A 1 306 ? -2.910 -14.189 10.929 1.00 96.88 306 THR A C 1
ATOM 2546 O O . THR A 1 306 ? -1.731 -14.344 11.244 1.00 96.88 306 THR A O 1
ATOM 2549 N N . ILE A 1 307 ? -3.596 -13.100 11.280 1.00 96.75 307 ILE A N 1
ATOM 2550 C CA . ILE A 1 307 ? -3.023 -11.986 12.044 1.00 96.75 307 ILE A CA 1
ATOM 2551 C C . ILE A 1 307 ? -2.848 -12.393 13.507 1.00 96.75 307 ILE A C 1
ATOM 2553 O O . ILE A 1 307 ? -1.796 -12.151 14.098 1.00 96.75 307 ILE A O 1
ATOM 2557 N N . LEU A 1 308 ? -3.867 -13.036 14.080 1.00 96.94 308 LEU A N 1
ATOM 2558 C CA . LEU A 1 308 ? -3.852 -13.505 15.463 1.00 96.94 308 LEU A CA 1
ATOM 2559 C C . LEU A 1 308 ? -2.783 -14.579 15.682 1.00 96.94 308 LEU A C 1
ATOM 2561 O O . LEU A 1 308 ? -2.040 -14.489 16.655 1.00 96.94 308 LEU A O 1
ATOM 2565 N N . ASP A 1 309 ? -2.645 -15.536 14.766 1.00 96.75 309 ASP A N 1
ATOM 2566 C CA . ASP A 1 309 ? -1.606 -16.568 14.806 1.00 96.75 309 ASP A CA 1
ATOM 2567 C C . ASP A 1 309 ? -0.210 -15.949 14.760 1.00 96.75 309 ASP A C 1
ATOM 2569 O O . ASP A 1 309 ? 0.672 -16.342 15.523 1.00 96.75 309 ASP A O 1
ATOM 2573 N N . TYR A 1 310 ? -0.010 -14.934 13.914 1.00 95.69 310 TYR A N 1
ATOM 2574 C CA . TYR A 1 310 ? 1.264 -14.230 13.843 1.00 95.69 310 TYR A CA 1
ATOM 2575 C C . TYR A 1 310 ? 1.577 -13.471 15.139 1.00 95.69 310 TYR A C 1
ATOM 2577 O O . TYR A 1 310 ? 2.681 -13.604 15.667 1.00 95.69 310 TYR A O 1
ATOM 2585 N N . ILE A 1 311 ? 0.613 -12.732 15.695 1.00 94.62 311 ILE A N 1
ATOM 2586 C CA . ILE A 1 311 ? 0.782 -12.028 16.977 1.00 94.62 311 ILE A CA 1
ATOM 2587 C C . ILE A 1 311 ? 1.084 -13.023 18.103 1.00 94.62 311 ILE A C 1
ATOM 2589 O O . ILE A 1 311 ? 2.052 -12.833 18.837 1.00 94.62 311 ILE A O 1
ATOM 2593 N N . ASN A 1 312 ? 0.320 -14.112 18.194 1.00 93.44 312 ASN A N 1
ATOM 2594 C CA . ASN A 1 312 ? 0.543 -15.160 19.186 1.00 93.44 312 ASN A CA 1
ATOM 2595 C C . ASN A 1 312 ? 1.915 -15.829 19.000 1.00 93.44 312 ASN A C 1
ATOM 2597 O O . ASN A 1 312 ? 2.545 -16.191 19.986 1.00 93.44 312 ASN A O 1
ATOM 2601 N N . SER A 1 313 ? 2.417 -15.963 17.765 1.00 91.88 313 SER A N 1
ATOM 2602 C CA . SER A 1 313 ? 3.761 -16.504 17.521 1.00 91.88 313 SER A CA 1
ATOM 2603 C C . SER A 1 313 ? 4.868 -15.607 18.083 1.00 91.88 313 SER A C 1
ATOM 2605 O O . SER A 1 313 ? 5.851 -16.125 18.608 1.00 91.88 313 SER A O 1
ATOM 2607 N N . ILE A 1 314 ? 4.682 -14.281 18.051 1.00 90.12 314 ILE A N 1
ATOM 2608 C CA . ILE A 1 314 ? 5.600 -13.324 18.681 1.00 90.12 314 ILE A CA 1
ATOM 2609 C C . ILE A 1 314 ? 5.506 -13.456 20.208 1.00 90.12 314 ILE A C 1
ATOM 2611 O O . ILE A 1 314 ? 6.516 -13.718 20.851 1.00 90.12 314 ILE A O 1
ATOM 2615 N N . GLU A 1 315 ? 4.294 -13.389 20.771 1.00 86.31 315 GLU A N 1
ATOM 2616 C CA . GLU A 1 315 ? 4.057 -13.486 22.225 1.00 86.31 315 GLU A CA 1
ATOM 2617 C C . GLU A 1 315 ? 4.525 -14.831 22.819 1.00 86.31 315 GLU A C 1
ATOM 2619 O O . GLU A 1 315 ? 5.044 -14.891 23.927 1.00 86.31 315 GLU A O 1
ATOM 2624 N N . SER A 1 316 ? 4.362 -15.941 22.093 1.00 77.00 316 SER A N 1
ATOM 2625 C CA . SER A 1 316 ? 4.786 -17.271 22.561 1.00 77.00 316 SER A CA 1
ATOM 2626 C C . SER A 1 316 ? 6.304 -17.438 22.610 1.00 77.00 316 SER A C 1
ATOM 2628 O O . SER A 1 316 ? 6.798 -18.257 23.386 1.00 77.00 316 SER A O 1
ATOM 2630 N N . SER A 1 317 ? 7.045 -16.645 21.828 1.00 66.06 317 SER A N 1
ATOM 2631 C CA . SER A 1 317 ? 8.506 -16.622 21.903 1.00 66.06 317 SER A CA 1
ATOM 2632 C C . SER A 1 317 ? 9.014 -15.992 23.208 1.00 66.06 317 SER A C 1
ATOM 2634 O O . SER A 1 317 ? 10.115 -16.322 23.634 1.00 66.06 317 SER A O 1
ATOM 2636 N N . ASP A 1 318 ? 8.177 -15.202 23.898 1.00 56.47 318 ASP A N 1
ATOM 2637 C CA . ASP A 1 318 ? 8.475 -14.610 25.212 1.00 56.47 318 ASP A CA 1
ATOM 2638 C C . ASP A 1 318 ? 8.323 -15.610 26.377 1.00 56.47 318 ASP A C 1
ATOM 2640 O O . ASP A 1 318 ? 8.854 -15.400 27.463 1.00 56.47 318 ASP A O 1
ATOM 2644 N N . LEU A 1 319 ? 7.585 -16.713 26.197 1.00 51.03 319 LEU A N 1
ATOM 2645 C CA . LEU A 1 319 ? 7.184 -17.596 27.306 1.00 51.03 319 LEU A CA 1
ATOM 2646 C C . LEU A 1 319 ? 8.197 -18.700 27.656 1.00 51.03 319 LEU A C 1
ATOM 2648 O O . LEU A 1 319 ? 8.023 -19.381 28.667 1.00 51.03 319 LEU A O 1
ATOM 2652 N N . TYR A 1 320 ? 9.262 -18.871 26.869 1.00 49.59 320 TYR A N 1
ATOM 2653 C CA . TYR A 1 320 ? 10.366 -19.800 27.173 1.00 49.59 320 TYR A CA 1
ATOM 2654 C C . TYR A 1 320 ? 11.540 -19.128 27.909 1.00 49.59 320 TYR A C 1
ATOM 2656 O O . TYR A 1 320 ? 12.593 -19.730 28.119 1.00 49.59 320 TYR A O 1
ATOM 2664 N N . GLU A 1 321 ? 11.338 -17.894 28.364 1.00 46.91 321 GLU A N 1
ATOM 2665 C CA . GLU A 1 321 ? 12.332 -17.006 28.960 1.00 46.91 321 GLU A CA 1
ATOM 2666 C C . GLU A 1 321 ? 12.564 -17.282 30.461 1.00 46.91 321 GLU A C 1
ATOM 2668 O O . GLU A 1 321 ? 12.445 -16.397 31.307 1.00 46.91 321 GLU A O 1
ATOM 2673 N N . TYR A 1 322 ? 12.888 -18.532 30.819 1.00 47.09 322 TYR A N 1
ATOM 2674 C CA . TYR A 1 322 ? 13.379 -18.854 32.170 1.00 47.09 322 TYR A CA 1
ATOM 2675 C C . TYR A 1 322 ? 14.881 -19.158 32.229 1.00 47.09 322 TYR A C 1
ATOM 2677 O O . TYR A 1 322 ? 15.429 -19.275 33.318 1.00 47.09 322 TYR A O 1
ATOM 2685 N N . ASP A 1 323 ? 15.592 -19.210 31.103 1.00 47.88 323 ASP A N 1
ATOM 2686 C CA . ASP A 1 323 ? 17.046 -19.348 31.135 1.00 47.88 323 ASP A CA 1
ATOM 2687 C C . ASP A 1 323 ? 17.701 -18.728 29.889 1.00 47.88 323 ASP A C 1
ATOM 2689 O O . ASP A 1 323 ? 17.409 -19.116 28.765 1.00 47.88 323 ASP A O 1
ATOM 2693 N N . ILE A 1 324 ? 18.668 -17.829 30.129 1.00 48.72 324 ILE A N 1
ATOM 2694 C CA . ILE A 1 324 ? 19.669 -17.261 29.196 1.00 48.72 324 ILE A CA 1
ATOM 2695 C C . ILE A 1 324 ? 19.323 -15.891 28.550 1.00 48.72 324 ILE A C 1
ATOM 2697 O O . ILE A 1 324 ? 18.558 -15.752 27.603 1.00 48.72 324 ILE A O 1
ATOM 2701 N N . ASN A 1 325 ? 20.055 -14.869 29.019 1.00 51.69 325 ASN A N 1
ATOM 2702 C CA . ASN A 1 325 ? 20.074 -13.430 28.675 1.00 51.69 325 ASN A CA 1
ATOM 2703 C C . ASN A 1 325 ? 20.351 -13.029 27.195 1.00 51.69 325 ASN A C 1
ATOM 2705 O O . ASN A 1 325 ? 20.844 -11.924 26.945 1.00 51.69 325 ASN A O 1
ATOM 2709 N N . ILE A 1 326 ? 20.104 -13.883 26.198 1.00 52.31 326 ILE A N 1
ATOM 2710 C CA . ILE A 1 326 ? 20.442 -13.597 24.786 1.00 52.31 326 ILE A CA 1
ATOM 2711 C C . ILE A 1 326 ? 19.205 -13.573 23.865 1.00 52.31 326 ILE A C 1
ATOM 2713 O O . ILE A 1 326 ? 19.229 -12.849 22.868 1.00 52.31 326 ILE A O 1
ATOM 2717 N N . GLU A 1 327 ? 18.100 -14.242 24.213 1.00 48.25 327 GLU A N 1
ATOM 2718 C CA . GLU A 1 327 ? 16.925 -14.375 23.325 1.00 48.25 327 GLU A CA 1
ATOM 2719 C C . GLU A 1 327 ? 15.801 -13.344 23.561 1.00 48.25 327 GLU A C 1
ATOM 2721 O O . GLU A 1 327 ? 15.037 -13.073 22.633 1.00 48.25 327 GLU A O 1
ATOM 2726 N N . SER A 1 328 ? 15.790 -12.642 24.703 1.00 51.38 328 SER A N 1
ATOM 2727 C CA . SER A 1 328 ? 14.828 -11.561 25.017 1.00 51.38 328 SER A CA 1
ATOM 2728 C C . SER A 1 328 ? 14.801 -10.424 23.988 1.00 51.38 328 SER A C 1
ATOM 2730 O O . SER A 1 328 ? 13.788 -9.776 23.739 1.00 51.38 328 SER A O 1
ATOM 2732 N N . LYS A 1 329 ? 15.927 -10.204 23.301 1.00 58.31 329 LYS A N 1
ATOM 2733 C CA . LYS A 1 329 ? 16.049 -9.181 22.256 1.00 58.31 329 LYS A CA 1
ATOM 2734 C C . LYS A 1 329 ? 15.318 -9.553 20.963 1.00 58.31 329 LYS A C 1
ATOM 2736 O O . LYS A 1 329 ? 15.004 -8.660 20.181 1.00 58.31 329 LYS A O 1
ATOM 2741 N N . GLN A 1 330 ? 15.072 -10.836 20.691 1.00 59.25 330 GLN A N 1
ATOM 2742 C CA . GLN A 1 330 ? 14.553 -11.287 19.394 1.00 59.25 330 GLN A CA 1
ATOM 2743 C C . GLN A 1 330 ? 13.031 -11.117 19.272 1.00 59.25 330 GLN A 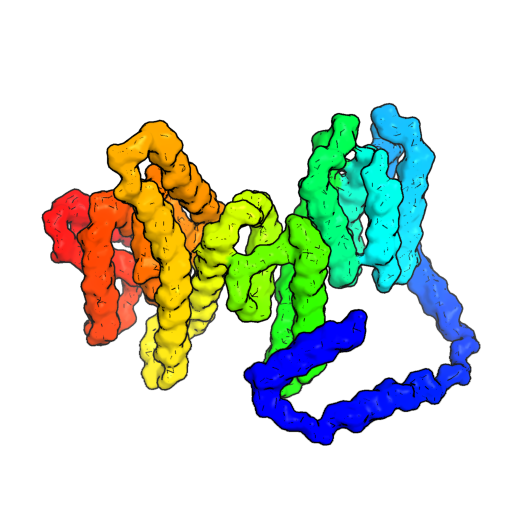C 1
ATOM 2745 O O . GLN A 1 330 ? 12.541 -10.747 18.196 1.00 59.25 330 GLN A O 1
ATOM 2750 N N . SER A 1 331 ? 12.288 -11.338 20.358 1.00 64.00 331 SER A N 1
ATOM 2751 C CA . SER A 1 331 ? 10.846 -11.077 20.395 1.00 64.00 331 SER A CA 1
ATOM 2752 C C . SER A 1 331 ? 10.550 -9.581 20.313 1.00 64.00 331 SER A C 1
ATOM 2754 O O . SER A 1 331 ? 9.779 -9.151 19.451 1.00 64.00 331 SER A O 1
ATOM 2756 N N . ASP A 1 332 ? 11.293 -8.761 21.066 1.00 73.31 332 ASP A N 1
ATOM 2757 C CA . ASP A 1 332 ? 11.226 -7.300 20.973 1.00 73.31 332 ASP A CA 1
ATOM 2758 C C . ASP A 1 332 ? 11.495 -6.807 19.544 1.00 73.31 332 ASP A C 1
ATOM 2760 O O . ASP A 1 332 ? 10.767 -5.961 19.023 1.00 73.31 332 ASP A O 1
ATOM 2764 N N . LEU A 1 333 ? 12.493 -7.368 18.853 1.00 82.38 333 LEU A N 1
ATOM 2765 C CA . LEU A 1 333 ? 12.769 -7.029 17.453 1.00 82.38 333 LEU A CA 1
ATOM 2766 C C . LEU A 1 333 ? 11.633 -7.440 16.507 1.00 82.38 333 LEU A C 1
ATOM 2768 O O . LEU A 1 333 ? 11.341 -6.710 15.556 1.00 82.38 333 LEU A O 1
ATOM 2772 N N . SER A 1 334 ? 10.985 -8.579 16.751 1.00 86.75 334 SER A N 1
ATOM 2773 C CA . SER A 1 334 ? 9.857 -9.057 15.942 1.00 86.75 334 SER A CA 1
ATOM 2774 C C . SER A 1 334 ? 8.614 -8.192 16.158 1.00 86.75 334 SER A C 1
ATOM 2776 O O . SER A 1 334 ? 7.994 -7.771 15.179 1.00 86.75 334 SER A O 1
ATOM 2778 N N . ALA A 1 335 ? 8.321 -7.824 17.407 1.00 88.38 335 ALA A N 1
ATOM 2779 C CA . ALA A 1 335 ? 7.271 -6.881 17.782 1.00 88.38 335 ALA A CA 1
ATOM 2780 C C . ALA A 1 335 ? 7.515 -5.484 17.188 1.00 88.38 335 ALA A C 1
ATOM 2782 O O . ALA A 1 335 ? 6.621 -4.889 16.577 1.00 88.38 335 ALA A O 1
ATOM 2783 N N . ILE A 1 336 ? 8.740 -4.959 17.299 1.00 89.31 336 ILE A N 1
ATOM 2784 C CA . ILE A 1 336 ? 9.140 -3.677 16.698 1.00 89.31 336 ILE A CA 1
ATOM 2785 C C . ILE A 1 336 ? 8.989 -3.736 15.180 1.00 89.31 336 ILE A C 1
ATOM 2787 O O . ILE A 1 336 ? 8.436 -2.816 14.575 1.00 89.31 336 ILE A O 1
ATOM 2791 N N . ARG A 1 337 ? 9.447 -4.817 14.541 1.00 89.62 337 ARG A N 1
ATOM 2792 C CA . ARG A 1 337 ? 9.330 -4.968 13.092 1.00 89.62 337 ARG A CA 1
ATOM 2793 C C . ARG A 1 337 ? 7.872 -5.018 12.668 1.00 89.62 337 ARG A C 1
ATOM 2795 O O . ARG A 1 337 ? 7.499 -4.229 11.804 1.00 89.62 337 ARG A O 1
ATOM 2802 N N . PHE A 1 338 ? 7.059 -5.867 13.291 1.00 92.12 338 PHE A N 1
ATOM 2803 C CA . PHE A 1 338 ? 5.626 -5.947 13.027 1.00 92.12 338 PHE A CA 1
ATOM 2804 C C . PHE A 1 338 ? 4.986 -4.566 13.158 1.00 92.12 338 PHE A C 1
ATOM 2806 O O . PHE A 1 338 ? 4.535 -4.011 12.162 1.00 92.12 338 PHE A O 1
ATOM 2813 N N . THR A 1 339 ? 5.069 -3.932 14.323 1.00 91.25 339 THR A N 1
ATOM 2814 C CA . THR A 1 339 ? 4.444 -2.623 14.571 1.00 91.25 339 THR A CA 1
ATOM 2815 C C . THR A 1 339 ? 4.959 -1.518 13.648 1.00 91.25 339 THR A C 1
ATOM 2817 O O . THR A 1 339 ? 4.174 -0.700 13.172 1.00 91.25 339 THR A O 1
ATOM 2820 N N . SER A 1 340 ? 6.245 -1.527 13.281 1.00 90.31 340 SER A N 1
ATOM 2821 C CA . SER A 1 340 ? 6.786 -0.584 12.293 1.00 90.31 340 SER A CA 1
ATOM 2822 C C . SER A 1 340 ? 6.138 -0.728 10.912 1.00 90.31 340 SER A C 1
ATOM 2824 O O . SER A 1 340 ? 5.871 0.284 10.268 1.00 90.31 340 SER A O 1
ATOM 2826 N N . THR A 1 341 ? 5.828 -1.955 10.470 1.00 91.31 341 THR A N 1
ATOM 2827 C CA . THR A 1 341 ? 5.119 -2.174 9.196 1.00 91.31 341 THR A CA 1
ATOM 2828 C C . THR A 1 341 ? 3.674 -1.696 9.256 1.00 91.31 341 THR A C 1
ATOM 2830 O O . THR A 1 341 ? 3.168 -1.133 8.288 1.00 91.31 341 THR A O 1
ATOM 2833 N N . GLN A 1 342 ? 3.031 -1.843 10.413 1.00 90.44 342 GLN A N 1
ATOM 2834 C CA . GLN A 1 342 ? 1.632 -1.471 10.623 1.00 90.44 342 GLN A CA 1
ATOM 2835 C C . GLN A 1 342 ? 1.447 0.049 10.536 1.00 90.44 342 GLN A C 1
ATOM 2837 O O . GLN A 1 342 ? 0.459 0.507 9.975 1.00 90.44 342 GLN A O 1
ATOM 2842 N N . LYS A 1 343 ? 2.448 0.835 10.959 1.00 86.25 343 LYS A N 1
ATOM 2843 C CA . LYS A 1 343 ? 2.480 2.299 10.766 1.00 86.25 343 LYS A CA 1
ATOM 2844 C C . LYS A 1 343 ? 2.487 2.714 9.293 1.00 86.25 343 LYS A C 1
ATOM 2846 O O . LYS A 1 343 ? 1.957 3.766 8.952 1.00 86.25 343 LYS A O 1
ATOM 2851 N N . THR A 1 344 ? 3.118 1.918 8.429 1.00 85.44 344 THR A N 1
ATOM 2852 C CA . THR A 1 344 ? 3.163 2.178 6.983 1.00 85.44 344 THR A CA 1
ATOM 2853 C C . THR A 1 344 ? 1.869 1.752 6.300 1.00 85.44 344 THR A C 1
ATOM 2855 O O . THR A 1 344 ? 1.378 2.469 5.437 1.00 85.44 344 THR A O 1
ATOM 2858 N N . VAL A 1 345 ? 1.323 0.594 6.679 1.00 86.06 345 VAL A N 1
ATOM 2859 C CA . VAL A 1 345 ? 0.164 -0.001 5.998 1.00 86.06 345 VAL A CA 1
ATOM 2860 C C . VAL A 1 345 ? -1.168 0.557 6.497 1.00 86.06 345 VAL A C 1
ATOM 2862 O O . VAL A 1 345 ? -2.092 0.650 5.696 1.00 86.06 345 VAL A O 1
ATOM 2865 N N . LYS A 1 346 ? -1.261 0.953 7.776 1.00 88.25 346 LYS A N 1
ATOM 2866 C CA . LYS A 1 346 ? -2.494 1.414 8.441 1.00 88.25 346 LYS A CA 1
ATOM 2867 C C . LYS A 1 346 ? -3.673 0.459 8.173 1.00 88.25 346 LYS A C 1
ATOM 2869 O O . LYS A 1 346 ? -4.608 0.822 7.456 1.00 88.25 346 LYS A O 1
ATOM 2874 N N . PRO A 1 347 ? -3.615 -0.791 8.673 1.00 82.50 347 PRO A N 1
ATOM 2875 C CA . PRO A 1 347 ? -4.649 -1.788 8.389 1.00 82.50 347 PRO A CA 1
ATOM 2876 C C . PRO A 1 347 ? -6.029 -1.265 8.801 1.00 82.50 347 PRO A C 1
ATOM 2878 O O . PRO A 1 347 ? -6.167 -0.673 9.868 1.00 82.50 347 PRO A O 1
ATOM 2881 N N . TYR A 1 348 ? -7.041 -1.463 7.955 1.00 84.00 348 TYR A N 1
ATOM 2882 C CA . TYR A 1 348 ? -8.404 -0.956 8.173 1.00 84.00 348 TYR A CA 1
ATOM 2883 C C . TYR A 1 348 ? -8.499 0.577 8.322 1.00 84.00 348 TYR A C 1
ATOM 2885 O O . TYR A 1 348 ? -9.505 1.086 8.797 1.00 84.00 348 TYR A O 1
ATOM 2893 N N . GLY A 1 349 ? -7.462 1.328 7.936 1.00 81.56 349 GLY A N 1
ATOM 2894 C CA . GLY A 1 349 ? -7.373 2.769 8.190 1.00 81.56 349 GLY A CA 1
ATOM 2895 C C . GLY A 1 349 ? -6.968 3.133 9.623 1.00 81.56 349 GLY A C 1
ATOM 2896 O O . GLY A 1 349 ? -6.909 4.318 9.934 1.00 81.56 349 GLY A O 1
ATOM 2897 N N . LEU A 1 350 ? -6.644 2.151 10.473 1.00 84.56 350 LEU A N 1
ATOM 2898 C CA . LEU A 1 350 ? -6.293 2.383 11.872 1.00 84.56 350 LEU A CA 1
ATOM 2899 C C . LEU A 1 350 ? -5.008 3.199 12.016 1.00 84.56 350 LEU A C 1
ATOM 2901 O O . LEU A 1 350 ? -3.935 2.813 11.533 1.00 84.56 350 LEU A O 1
ATOM 2905 N N . GLU A 1 351 ? -5.099 4.273 12.793 1.00 83.44 351 GLU A N 1
ATOM 2906 C CA . GLU A 1 351 ? -3.950 5.064 13.218 1.00 83.44 351 GLU A CA 1
ATOM 2907 C C . GLU A 1 351 ? -3.517 4.651 14.624 1.00 83.44 351 GLU A C 1
ATOM 2909 O O . GLU A 1 351 ? -4.078 5.064 15.636 1.00 83.44 351 GLU A O 1
ATOM 2914 N N . VAL A 1 352 ? -2.491 3.804 14.693 1.00 81.19 352 VAL A N 1
ATOM 2915 C CA . VAL A 1 352 ? -1.881 3.426 15.969 1.00 81.19 352 VAL A CA 1
ATOM 2916 C C . VAL A 1 352 ? -0.812 4.455 16.334 1.00 81.19 352 VAL A C 1
ATOM 2918 O O . VAL A 1 352 ? 0.119 4.681 15.555 1.00 81.19 352 VAL A O 1
ATOM 2921 N N . ASP A 1 353 ? -0.926 5.054 17.523 1.00 83.81 353 ASP A N 1
ATOM 2922 C CA . ASP A 1 353 ? -0.007 6.096 17.990 1.00 83.81 353 ASP A CA 1
ATOM 2923 C C . ASP A 1 353 ? 1.448 5.585 17.965 1.00 83.81 353 ASP A C 1
ATOM 2925 O O . ASP A 1 353 ? 1.795 4.598 18.636 1.00 83.81 353 ASP A O 1
ATOM 2929 N N . PRO A 1 354 ? 2.336 6.245 17.198 1.00 82.12 354 PRO A N 1
ATOM 2930 C CA . PRO A 1 354 ? 3.700 5.790 17.036 1.00 82.12 354 PRO A CA 1
ATOM 2931 C C . PRO A 1 354 ? 4.547 5.889 18.307 1.00 82.12 354 PRO A C 1
ATOM 2933 O O . PRO A 1 354 ? 5.600 5.241 18.334 1.00 82.12 354 PRO A O 1
ATOM 2936 N N . VAL A 1 355 ? 4.113 6.665 19.306 1.00 86.56 355 VAL A N 1
ATOM 2937 C CA . VAL A 1 355 ? 4.775 6.860 20.605 1.00 86.56 355 VAL A CA 1
ATOM 2938 C C . VAL A 1 355 ? 4.561 5.660 21.534 1.00 86.56 355 VAL A C 1
ATOM 2940 O O . VAL A 1 355 ? 5.348 5.443 22.458 1.00 86.56 355 VAL A O 1
ATOM 2943 N N . TRP A 1 356 ? 3.527 4.843 21.311 1.00 87.88 356 TRP A N 1
ATOM 2944 C CA . TRP A 1 356 ? 3.267 3.673 22.151 1.00 87.88 356 TRP A CA 1
ATOM 2945 C C . TRP A 1 356 ? 4.345 2.598 22.005 1.00 87.88 356 TRP A C 1
ATOM 2947 O O . TRP A 1 356 ? 4.992 2.461 20.965 1.00 87.88 356 TRP A O 1
ATOM 2957 N N . LYS A 1 357 ? 4.525 1.787 23.052 1.00 91.06 357 LYS A N 1
ATOM 2958 C CA . LYS A 1 357 ? 5.433 0.635 23.003 1.00 91.06 357 LYS A CA 1
ATOM 2959 C C . LYS A 1 357 ? 4.913 -0.396 22.003 1.00 91.06 357 LYS A C 1
ATOM 2961 O O . LYS A 1 357 ? 3.703 -0.546 21.856 1.00 91.06 357 LYS A O 1
ATOM 2966 N N . ALA A 1 358 ? 5.813 -1.146 21.366 1.00 90.81 358 ALA A N 1
ATOM 2967 C CA . ALA A 1 358 ? 5.436 -2.155 20.372 1.00 90.81 358 ALA A CA 1
ATOM 2968 C C . ALA A 1 358 ? 4.404 -3.162 20.921 1.00 90.81 358 ALA A C 1
ATOM 2970 O O . ALA A 1 358 ? 3.422 -3.463 20.254 1.00 90.81 358 ALA A O 1
ATOM 2971 N N . GLN A 1 359 ? 4.560 -3.587 22.176 1.00 90.31 359 GLN A N 1
ATOM 2972 C CA . GLN A 1 359 ? 3.614 -4.484 22.845 1.00 90.31 359 GLN A CA 1
ATOM 2973 C C . GLN A 1 359 ? 2.203 -3.882 22.988 1.00 90.31 359 GLN A C 1
ATOM 2975 O O . GLN A 1 359 ? 1.206 -4.568 22.778 1.00 90.31 359 GLN A O 1
ATOM 2980 N N . ASP A 1 360 ? 2.093 -2.584 23.284 1.00 92.44 360 ASP A N 1
ATOM 2981 C CA . ASP A 1 360 ? 0.791 -1.909 23.367 1.00 92.44 360 ASP A CA 1
ATOM 2982 C C . ASP A 1 360 ? 0.155 -1.767 21.978 1.00 92.44 360 ASP A C 1
ATOM 2984 O O . ASP A 1 360 ? -1.033 -2.030 21.806 1.00 92.44 360 ASP A O 1
ATOM 2988 N N . GLN A 1 361 ? 0.958 -1.428 20.964 1.00 92.56 361 GLN A N 1
ATOM 2989 C CA . GLN A 1 361 ? 0.500 -1.378 19.572 1.00 92.56 361 GLN A CA 1
ATOM 2990 C C . GLN A 1 361 ? 0.005 -2.758 19.101 1.00 92.56 361 GLN A C 1
ATOM 2992 O O . GLN A 1 361 ? -1.053 -2.859 18.482 1.00 92.56 361 GLN A O 1
ATOM 2997 N N . MET A 1 362 ? 0.724 -3.831 19.447 1.00 93.50 362 MET A N 1
ATOM 2998 C CA . MET A 1 362 ? 0.325 -5.211 19.160 1.00 93.50 362 MET A CA 1
ATOM 2999 C C . MET A 1 362 ? -1.005 -5.580 19.808 1.00 93.50 362 MET A C 1
ATOM 3001 O O . MET A 1 362 ? -1.862 -6.124 19.117 1.00 93.50 362 MET A O 1
ATOM 3005 N N . LYS A 1 363 ? -1.221 -5.245 21.088 1.00 94.06 363 LYS A N 1
ATOM 3006 C CA . LYS A 1 363 ? -2.508 -5.479 21.774 1.00 94.06 363 LYS A CA 1
ATOM 3007 C C . LYS A 1 363 ? -3.676 -4.825 21.045 1.00 94.06 363 LYS A C 1
ATOM 3009 O O . LYS A 1 363 ? -4.745 -5.419 20.943 1.00 94.06 363 LYS A O 1
ATOM 3014 N N . ILE A 1 364 ? -3.473 -3.621 20.523 1.00 94.94 364 ILE A N 1
ATOM 3015 C CA . ILE A 1 364 ? -4.511 -2.870 19.811 1.00 94.94 364 ILE A CA 1
ATOM 3016 C C . ILE A 1 364 ? -4.801 -3.503 18.451 1.00 94.94 364 ILE A C 1
ATOM 3018 O O . ILE A 1 364 ? -5.962 -3.728 18.118 1.00 94.94 364 ILE A O 1
ATOM 3022 N N . ILE A 1 365 ? -3.770 -3.887 17.697 1.00 95.25 365 ILE A N 1
ATOM 3023 C CA . ILE A 1 365 ? -3.956 -4.602 16.425 1.00 95.25 365 ILE A CA 1
ATOM 3024 C C . ILE A 1 365 ? -4.616 -5.967 16.661 1.00 95.25 365 ILE A C 1
ATOM 3026 O O . ILE A 1 365 ? -5.509 -6.355 15.908 1.00 95.25 365 ILE A O 1
ATOM 3030 N N . LYS A 1 366 ? -4.229 -6.674 17.731 1.00 96.06 366 LYS A N 1
ATOM 3031 C CA . LYS A 1 366 ? -4.855 -7.927 18.170 1.00 96.06 366 LYS A CA 1
ATOM 3032 C C . LYS A 1 366 ? -6.335 -7.713 18.458 1.00 96.06 366 LYS A C 1
ATOM 3034 O O . LYS A 1 366 ? -7.158 -8.451 17.938 1.00 96.06 366 LYS A O 1
ATOM 3039 N N . PHE A 1 367 ? -6.676 -6.684 19.235 1.00 97.38 367 PHE A N 1
ATOM 3040 C CA . PHE A 1 367 ? -8.059 -6.331 19.557 1.00 97.38 367 PHE A CA 1
ATOM 3041 C C . PHE A 1 367 ? -8.892 -6.101 18.292 1.00 97.38 367 PHE A C 1
ATOM 3043 O O . PHE A 1 367 ? -9.917 -6.754 18.108 1.00 97.38 367 PHE A O 1
ATOM 3050 N N . TRP A 1 368 ? -8.426 -5.245 17.383 1.00 96.25 368 TRP A N 1
ATOM 3051 C CA . TRP A 1 368 ? -9.161 -4.949 16.153 1.00 96.25 368 TRP A CA 1
ATOM 3052 C C . TRP A 1 368 ? -9.235 -6.130 15.188 1.00 96.25 368 TRP A C 1
ATOM 3054 O O . TRP A 1 368 ? -10.234 -6.278 14.497 1.00 96.25 368 TRP A O 1
ATOM 3064 N N . SER A 1 369 ? -8.229 -7.005 15.166 1.00 96.06 369 SER A N 1
ATOM 3065 C CA . SER A 1 369 ? -8.274 -8.227 14.353 1.00 96.06 369 SER A CA 1
ATOM 3066 C C . SER A 1 369 ? -9.273 -9.241 14.919 1.00 96.06 369 SER A C 1
ATOM 3068 O O . SER A 1 369 ? -9.999 -9.869 14.150 1.00 96.06 369 SER A O 1
ATOM 3070 N N . THR A 1 370 ? -9.373 -9.357 16.249 1.00 96.69 370 THR A N 1
ATOM 3071 C CA . THR A 1 370 ? -10.390 -10.181 16.929 1.00 96.69 370 THR A CA 1
ATOM 3072 C C . THR A 1 370 ? -11.810 -9.681 16.657 1.00 96.69 370 THR A C 1
ATOM 3074 O O . THR A 1 370 ? -12.722 -10.488 16.498 1.00 96.69 370 THR A O 1
ATOM 3077 N N . TYR A 1 371 ? -11.998 -8.361 16.597 1.00 95.88 371 TYR A N 1
ATOM 3078 C CA . TYR A 1 371 ? -13.303 -7.717 16.419 1.00 95.88 371 TYR A CA 1
ATOM 3079 C C . TYR A 1 371 ? -13.446 -7.029 15.055 1.00 95.88 371 TYR A C 1
ATOM 3081 O O . TYR A 1 371 ? -14.128 -6.013 14.931 1.00 95.88 371 TYR A O 1
ATOM 3089 N N . VAL A 1 372 ? -12.818 -7.590 14.016 1.00 94.19 372 VAL A N 1
ATOM 3090 C CA . VAL A 1 372 ? -12.748 -7.004 12.663 1.00 94.19 372 VAL A CA 1
ATOM 3091 C C . VAL A 1 372 ? -14.131 -6.740 12.050 1.00 94.19 372 VAL A C 1
ATOM 3093 O O . VAL A 1 372 ? -14.316 -5.813 11.267 1.00 94.19 372 VAL A O 1
ATOM 3096 N N . GLN A 1 373 ? -15.145 -7.505 12.449 1.00 89.81 373 GLN A N 1
ATOM 3097 C CA . GLN A 1 373 ? -16.529 -7.334 12.016 1.00 89.81 373 GLN A CA 1
ATOM 3098 C C . GLN A 1 373 ? -17.138 -5.985 12.426 1.00 89.81 373 GLN A C 1
ATOM 3100 O O . GLN A 1 373 ? -18.118 -5.559 11.820 1.00 89.81 373 GLN A O 1
ATOM 3105 N N . VAL A 1 374 ? -16.568 -5.290 13.420 1.00 91.50 374 VAL A N 1
ATOM 3106 C CA . VAL A 1 374 ? -16.990 -3.930 13.795 1.00 91.50 374 VAL A CA 1
ATOM 3107 C C . VAL A 1 374 ? -16.875 -2.981 12.602 1.00 91.50 374 VAL A C 1
ATOM 3109 O O . VAL A 1 374 ? -17.768 -2.161 12.402 1.00 91.50 374 VAL A O 1
ATOM 3112 N N . PHE A 1 375 ? -15.840 -3.130 11.769 1.00 91.19 375 PHE A N 1
ATOM 3113 C CA . PHE A 1 375 ? -15.624 -2.261 10.611 1.00 91.19 375 PHE A CA 1
ATOM 3114 C C . PHE A 1 375 ? -16.727 -2.389 9.552 1.00 91.19 375 PHE A C 1
ATOM 3116 O O . PHE A 1 375 ? -17.040 -1.410 8.883 1.00 91.19 375 PHE A O 1
ATOM 3123 N N . LEU A 1 376 ? -17.385 -3.550 9.445 1.00 87.81 376 LEU A N 1
ATOM 3124 C CA . LEU A 1 376 ? -18.553 -3.718 8.568 1.00 87.81 376 LEU A CA 1
ATOM 3125 C C . LEU A 1 376 ? -19.778 -2.932 9.054 1.00 87.81 376 LEU A C 1
ATOM 3127 O O . LEU A 1 376 ? -20.679 -2.654 8.272 1.00 87.81 376 LEU A O 1
ATOM 3131 N N . LYS A 1 377 ? -19.822 -2.585 10.345 1.00 86.19 377 LYS A N 1
ATOM 3132 C CA . LYS A 1 377 ? -20.896 -1.797 10.966 1.00 86.19 377 LYS A CA 1
ATOM 3133 C C . LYS A 1 377 ? -20.563 -0.300 11.017 1.00 86.19 377 LYS A C 1
ATOM 3135 O O . LYS A 1 377 ? -21.361 0.486 11.525 1.00 86.19 377 LYS A O 1
ATOM 3140 N N . MET A 1 378 ? -19.377 0.093 10.550 1.00 86.75 378 MET A N 1
ATOM 3141 C CA . MET A 1 378 ? -18.987 1.491 10.385 1.00 86.75 378 MET A CA 1
ATOM 3142 C C . MET A 1 378 ? -19.469 2.003 9.033 1.00 86.75 378 MET A C 1
ATOM 3144 O O . MET A 1 378 ? -19.458 1.261 8.056 1.00 86.75 378 MET A O 1
ATOM 3148 N N . ARG A 1 379 ? -19.848 3.282 8.984 1.00 82.38 379 ARG A N 1
ATOM 3149 C CA . ARG A 1 379 ? -20.279 3.939 7.748 1.00 82.38 379 ARG A CA 1
ATOM 3150 C C . ARG A 1 379 ? -19.117 4.114 6.773 1.00 82.38 379 ARG A C 1
ATOM 3152 O O . ARG A 1 379 ? -19.226 3.708 5.629 1.00 82.38 379 ARG A O 1
ATOM 3159 N N . ASN A 1 380 ? -18.002 4.677 7.233 1.00 83.19 380 ASN A N 1
ATOM 3160 C CA . ASN A 1 380 ? -16.756 4.733 6.474 1.00 83.19 380 ASN A CA 1
ATOM 3161 C C . ASN A 1 380 ? -15.565 4.434 7.388 1.00 83.19 380 ASN A C 1
ATOM 3163 O O . ASN A 1 380 ? -15.565 4.805 8.566 1.00 83.19 380 ASN A O 1
ATOM 3167 N N . LEU A 1 381 ? -14.516 3.821 6.840 1.00 84.06 381 LEU A N 1
ATOM 3168 C CA . LEU A 1 381 ? -13.216 3.766 7.512 1.00 84.06 381 LEU A CA 1
ATOM 3169 C C . LEU A 1 381 ? -12.667 5.185 7.748 1.00 84.06 381 LEU A C 1
ATOM 3171 O O . LEU A 1 381 ? -12.687 6.021 6.845 1.00 84.06 381 LEU A O 1
ATOM 3175 N N . GLY A 1 382 ? -12.162 5.448 8.955 1.00 79.38 382 GLY A N 1
ATOM 3176 C CA . GLY A 1 382 ? -11.551 6.729 9.333 1.00 79.38 382 GLY A CA 1
ATOM 3177 C C . GLY A 1 382 ? -12.518 7.828 9.797 1.00 79.38 382 GLY A C 1
ATOM 3178 O O . GLY A 1 382 ? -12.056 8.827 10.339 1.00 79.38 382 GLY A O 1
ATOM 3179 N N . GLU A 1 383 ? -13.841 7.654 9.667 1.00 80.69 383 GLU A N 1
ATOM 3180 C CA . GLU A 1 383 ? -14.839 8.631 10.158 1.00 80.69 383 GLU A CA 1
ATOM 3181 C C . GLU A 1 383 ? -14.784 8.803 11.684 1.00 80.69 383 GLU A C 1
ATOM 3183 O O . GLU A 1 383 ? -15.060 9.871 12.218 1.00 80.69 383 GLU A O 1
ATOM 3188 N N . THR A 1 384 ? -14.392 7.753 12.403 1.00 86.00 384 THR A N 1
ATOM 3189 C CA . THR A 1 384 ? -14.392 7.718 13.869 1.00 86.00 384 THR A CA 1
ATOM 3190 C C . THR A 1 384 ? -12.988 7.634 14.461 1.00 86.00 384 THR A C 1
ATOM 3192 O O . THR A 1 384 ? -12.808 7.029 15.517 1.00 86.00 384 THR A O 1
ATOM 3195 N N . GLY A 1 385 ? -11.989 8.235 13.806 1.00 87.88 385 GLY A N 1
ATOM 3196 C CA . GLY A 1 385 ? -10.583 8.142 14.224 1.00 87.88 385 GLY A CA 1
ATOM 3197 C C . GLY A 1 385 ? -10.338 8.552 15.685 1.00 87.88 385 GLY A C 1
ATOM 3198 O O . GLY A 1 385 ? -9.624 7.861 16.411 1.00 87.88 385 GLY A O 1
ATOM 3199 N N . SER A 1 386 ? -10.996 9.610 16.177 1.00 90.81 386 SER A N 1
ATOM 3200 C CA . SER A 1 386 ? -10.886 10.021 17.587 1.00 90.81 386 SER A CA 1
ATOM 3201 C C . SER A 1 386 ? -11.443 8.967 18.556 1.00 90.81 386 SER A C 1
ATOM 3203 O O . SER A 1 386 ? -10.856 8.727 19.613 1.00 90.81 386 SER A O 1
ATOM 3205 N N . LEU A 1 387 ? -12.510 8.253 18.179 1.00 93.81 387 LEU A N 1
ATOM 3206 C CA . LEU A 1 387 ? -13.066 7.150 18.972 1.00 93.81 387 LEU A CA 1
ATOM 3207 C C . LEU A 1 387 ? -12.174 5.905 18.937 1.00 93.81 387 LEU A C 1
ATOM 3209 O O . LEU A 1 387 ? -12.010 5.243 19.961 1.00 93.81 387 LEU A O 1
ATOM 3213 N N . GLU A 1 388 ? -11.567 5.596 17.791 1.00 93.56 388 GLU A N 1
ATOM 3214 C CA . GLU A 1 388 ? -10.603 4.495 17.656 1.00 93.56 388 GLU A CA 1
ATOM 3215 C C . GLU A 1 388 ? -9.398 4.692 18.584 1.00 93.56 388 GLU A C 1
ATOM 3217 O O . GLU A 1 388 ? -8.966 3.740 19.239 1.00 93.56 388 GLU A O 1
ATOM 3222 N N . ILE A 1 389 ? -8.903 5.930 18.711 1.00 92.56 389 ILE A N 1
ATOM 3223 C CA . ILE A 1 389 ? -7.819 6.293 19.639 1.00 92.56 389 ILE A CA 1
ATOM 3224 C C . ILE A 1 389 ? -8.242 6.061 21.094 1.00 92.56 389 ILE A C 1
ATOM 3226 O O . ILE A 1 389 ? -7.485 5.472 21.870 1.00 92.56 389 ILE A O 1
ATOM 3230 N N . VAL A 1 390 ? -9.452 6.488 21.472 1.00 95.69 390 VAL A N 1
ATOM 3231 C CA . VAL A 1 390 ? -9.989 6.288 22.830 1.00 95.69 390 VAL A CA 1
ATOM 3232 C C . VAL A 1 390 ? -10.078 4.798 23.148 1.00 95.69 390 VAL A C 1
ATOM 3234 O O . VAL A 1 390 ? -9.576 4.363 24.183 1.00 95.69 390 VAL A O 1
ATOM 3237 N N . ILE A 1 391 ? -10.628 3.996 22.236 1.00 96.69 391 ILE A N 1
ATOM 3238 C CA . ILE A 1 391 ? -10.693 2.537 22.390 1.00 96.69 391 ILE A CA 1
ATOM 3239 C C . ILE A 1 391 ? -9.282 1.944 22.477 1.00 96.69 391 ILE A C 1
ATOM 3241 O O . ILE A 1 391 ? -9.031 1.099 23.334 1.00 96.69 391 ILE A O 1
ATOM 3245 N N . GLY A 1 392 ? -8.333 2.422 21.670 1.00 95.25 392 GLY A N 1
ATOM 3246 C CA . GLY A 1 392 ? -6.925 2.029 21.753 1.00 95.25 392 GLY A CA 1
ATOM 3247 C C . GLY A 1 392 ? -6.318 2.264 23.141 1.00 95.25 392 GLY A C 1
ATOM 3248 O O . GLY A 1 392 ? -5.640 1.382 23.675 1.00 95.25 392 GLY A O 1
ATOM 3249 N N . ASN A 1 393 ? -6.617 3.401 23.777 1.00 95.50 393 ASN A N 1
ATOM 3250 C CA . ASN A 1 393 ? -6.180 3.682 25.146 1.00 95.50 393 ASN A CA 1
ATOM 3251 C C . ASN A 1 393 ? -6.821 2.740 26.176 1.00 95.50 393 ASN A C 1
ATOM 3253 O O . ASN A 1 393 ? -6.120 2.248 27.065 1.00 95.50 393 ASN A O 1
ATOM 3257 N N . LEU A 1 394 ? -8.116 2.441 26.034 1.00 97.31 394 LEU A N 1
ATOM 3258 C CA . LEU A 1 394 ? -8.814 1.476 26.892 1.00 97.31 394 LEU A CA 1
ATOM 3259 C C . LEU A 1 394 ? -8.192 0.077 26.765 1.00 97.31 394 LEU A C 1
ATOM 3261 O O . LEU A 1 394 ? -7.835 -0.538 27.771 1.00 97.31 394 LEU A O 1
ATOM 3265 N N . VAL A 1 395 ? -7.941 -0.381 25.535 1.00 96.88 395 VAL A N 1
ATOM 3266 C CA . VAL A 1 395 ? -7.281 -1.666 25.244 1.00 96.88 395 VAL A CA 1
ATOM 3267 C C . VAL A 1 395 ? -5.874 -1.723 25.837 1.00 96.88 395 VAL A C 1
ATOM 3269 O O . VAL A 1 395 ? -5.487 -2.728 26.437 1.00 96.88 395 VAL A O 1
ATOM 3272 N N . LYS A 1 396 ? -5.099 -0.645 25.695 1.00 94.62 396 LYS A N 1
ATOM 3273 C CA . LYS A 1 396 ? -3.754 -0.532 26.268 1.00 94.62 396 LYS A CA 1
ATOM 3274 C C . LYS A 1 396 ? -3.773 -0.671 27.791 1.00 94.62 396 LYS A C 1
ATOM 3276 O O . LYS A 1 396 ? -2.908 -1.349 28.346 1.00 94.62 396 LYS A O 1
ATOM 3281 N N . ARG A 1 397 ? -4.744 -0.042 28.462 1.00 94.62 397 ARG A N 1
ATOM 3282 C CA . ARG A 1 397 ? -4.895 -0.095 29.925 1.00 94.62 397 ARG A CA 1
ATOM 3283 C C . ARG A 1 397 ? -5.384 -1.459 30.401 1.00 94.62 397 ARG A C 1
ATOM 3285 O O . ARG A 1 397 ? -4.792 -2.016 31.322 1.00 94.62 397 ARG A O 1
ATOM 3292 N N . ASN A 1 398 ? -6.436 -1.994 29.785 1.00 96.00 398 ASN A N 1
ATOM 3293 C CA . ASN A 1 398 ? -7.026 -3.274 30.160 1.00 96.00 398 ASN A CA 1
ATOM 3294 C C . ASN A 1 398 ? -7.623 -4.008 28.949 1.00 96.00 398 ASN A C 1
ATOM 3296 O O . ASN A 1 398 ? -8.820 -3.923 28.660 1.00 96.00 398 ASN A O 1
ATOM 3300 N N . TYR A 1 399 ? -6.773 -4.776 28.261 1.00 95.75 399 TYR A N 1
ATOM 3301 C CA . TYR A 1 399 ? -7.16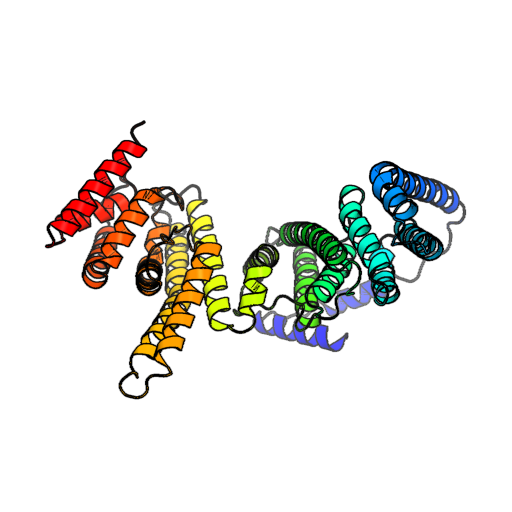9 -5.577 27.099 1.00 95.75 399 TYR A CA 1
ATOM 3302 C C . TYR A 1 399 ? -8.317 -6.539 27.429 1.00 95.75 399 TYR A C 1
ATOM 3304 O O . TYR A 1 399 ? -9.278 -6.616 26.670 1.00 95.75 399 TYR A O 1
ATOM 3312 N N . MET A 1 400 ? -8.239 -7.255 28.557 1.00 96.38 400 MET A N 1
ATOM 3313 C CA . MET A 1 400 ? -9.197 -8.314 28.898 1.00 96.38 400 MET A CA 1
ATOM 3314 C C . MET A 1 400 ? -10.598 -7.763 29.169 1.00 96.38 400 MET A C 1
ATOM 3316 O O . MET A 1 400 ? -11.571 -8.286 28.629 1.00 96.38 400 MET A O 1
ATOM 3320 N N . GLU A 1 401 ? -10.700 -6.695 29.963 1.00 97.31 401 GLU A N 1
ATOM 3321 C CA . GLU A 1 401 ? -11.977 -6.021 30.232 1.00 97.31 401 GLU A CA 1
ATOM 3322 C C . GLU A 1 401 ? -12.567 -5.446 28.943 1.00 97.31 401 GLU A C 1
ATOM 3324 O O . GLU A 1 401 ? -13.714 -5.737 28.604 1.00 97.31 401 GLU A O 1
ATOM 3329 N N . THR A 1 402 ? -11.761 -4.710 28.171 1.00 97.94 402 THR A N 1
ATOM 3330 C CA . THR A 1 402 ? -12.220 -4.077 26.927 1.00 97.94 402 THR A CA 1
ATOM 3331 C C . THR A 1 402 ? -12.674 -5.101 25.895 1.00 97.94 402 THR A C 1
ATOM 3333 O O . THR A 1 402 ? -13.725 -4.932 25.277 1.00 97.94 402 THR A O 1
ATOM 3336 N N . ALA A 1 403 ? -11.934 -6.200 25.742 1.00 97.50 403 ALA A N 1
ATOM 3337 C CA . ALA A 1 403 ? -12.316 -7.308 24.879 1.00 97.50 403 ALA A CA 1
ATOM 3338 C C . ALA A 1 403 ? -13.616 -7.976 25.351 1.00 97.50 403 ALA A C 1
ATOM 3340 O O . ALA A 1 403 ? -14.501 -8.207 24.530 1.00 97.50 403 ALA A O 1
ATOM 3341 N N . SER A 1 404 ? -13.767 -8.253 26.650 1.00 97.69 404 SER A N 1
ATOM 3342 C CA . SER A 1 404 ? -14.990 -8.863 27.189 1.00 97.69 404 SER A CA 1
ATOM 3343 C C . SER A 1 404 ? -16.218 -7.994 26.923 1.00 97.69 404 SER A C 1
ATOM 3345 O O . SER A 1 404 ? -17.224 -8.485 26.414 1.00 97.69 404 SER A O 1
ATOM 3347 N N . ILE A 1 405 ? -16.116 -6.690 27.189 1.00 97.88 405 ILE A N 1
ATOM 3348 C CA . ILE A 1 405 ? -17.212 -5.742 26.971 1.00 97.88 405 ILE A CA 1
ATOM 3349 C C . ILE A 1 405 ? -17.528 -5.596 25.474 1.00 97.88 405 ILE A C 1
ATOM 3351 O O . ILE A 1 405 ? -18.701 -5.557 25.114 1.00 97.88 405 ILE A O 1
ATOM 3355 N N . MET A 1 406 ? -16.522 -5.561 24.587 1.00 97.31 406 MET A N 1
ATOM 3356 C CA . MET A 1 406 ? -16.741 -5.525 23.130 1.00 97.31 406 MET A CA 1
ATOM 3357 C C . MET A 1 406 ? -17.470 -6.778 22.640 1.00 97.31 406 MET A C 1
ATOM 3359 O O . MET A 1 406 ? -18.411 -6.681 21.856 1.00 97.31 406 MET A O 1
ATOM 3363 N N . LYS A 1 407 ? -17.085 -7.955 23.137 1.00 96.00 407 LYS A N 1
ATOM 3364 C CA . LYS A 1 407 ? -17.766 -9.210 22.813 1.00 96.00 407 LYS A CA 1
ATOM 3365 C C . LYS A 1 407 ? -19.236 -9.180 23.241 1.00 96.00 407 LYS A C 1
ATOM 3367 O O . LYS A 1 407 ? -20.099 -9.500 22.431 1.00 96.00 407 LYS A O 1
ATOM 3372 N N . GLU A 1 408 ? -19.519 -8.766 24.478 1.00 95.12 408 GLU A N 1
ATOM 3373 C CA . GLU A 1 408 ? -20.895 -8.616 24.974 1.00 95.12 408 GLU A CA 1
ATOM 3374 C C . GLU A 1 408 ? -21.699 -7.601 24.154 1.00 95.12 408 GLU A C 1
ATOM 3376 O O . GLU A 1 408 ? -22.849 -7.862 23.806 1.00 95.12 408 GLU A O 1
ATOM 3381 N N . PHE A 1 409 ? -21.090 -6.462 23.816 1.00 93.94 409 PHE A N 1
ATOM 3382 C CA . PHE A 1 409 ? -21.708 -5.426 22.994 1.00 93.94 409 PHE A CA 1
ATOM 3383 C C . PHE A 1 409 ? -22.094 -5.948 21.606 1.00 93.94 409 PHE A C 1
ATOM 3385 O O . PHE A 1 409 ? -23.202 -5.685 21.142 1.00 93.94 409 PHE A O 1
ATOM 3392 N N . LEU A 1 410 ? -21.209 -6.704 20.951 1.00 90.56 410 LEU A N 1
ATOM 3393 C CA . LEU A 1 410 ? -21.471 -7.259 19.624 1.00 90.56 410 LEU A CA 1
ATOM 3394 C C . LEU A 1 410 ? -22.607 -8.286 19.637 1.00 90.56 410 LEU A C 1
ATOM 3396 O O . LEU A 1 410 ? -23.465 -8.231 18.761 1.00 90.56 410 LEU A O 1
ATOM 3400 N N . SER A 1 411 ? -22.675 -9.148 20.654 1.00 88.94 411 SER A N 1
ATOM 3401 C CA . SER A 1 411 ? -23.823 -10.048 20.825 1.00 88.94 411 SER A CA 1
ATOM 3402 C C . SER A 1 411 ? -25.118 -9.268 21.079 1.00 88.94 411 SER A C 1
ATOM 3404 O O . SER A 1 411 ? -26.136 -9.539 20.453 1.00 88.94 411 SER A O 1
ATOM 3406 N N . TYR A 1 412 ? -25.064 -8.226 21.916 1.00 84.31 412 TYR A N 1
ATOM 3407 C CA . TYR A 1 412 ? -26.226 -7.388 22.228 1.00 84.31 412 TYR A CA 1
ATOM 3408 C C . TYR A 1 412 ? -26.831 -6.693 20.996 1.00 84.31 412 TYR A C 1
ATOM 3410 O O . TYR A 1 412 ? -28.050 -6.544 20.907 1.00 84.31 412 TYR A O 1
ATOM 3418 N N . ILE A 1 413 ? -26.005 -6.250 20.042 1.00 82.00 413 ILE A N 1
ATOM 3419 C CA . ILE A 1 413 ? -26.498 -5.596 18.818 1.00 82.00 413 ILE A CA 1
ATOM 3420 C C . ILE A 1 413 ? -26.939 -6.585 17.730 1.00 82.00 413 ILE A C 1
ATOM 3422 O O . ILE A 1 413 ? -27.694 -6.186 16.845 1.00 82.00 413 ILE A O 1
ATOM 3426 N N . GLU A 1 414 ? -26.469 -7.834 17.760 1.00 74.12 414 GLU A N 1
ATOM 3427 C CA . GLU A 1 414 ? -26.887 -8.891 16.825 1.00 74.12 414 GLU A CA 1
ATOM 3428 C C . GLU A 1 414 ? -28.299 -9.408 17.142 1.00 74.12 414 GLU A C 1
ATOM 3430 O O . GLU A 1 414 ? -29.049 -9.723 16.222 1.00 74.12 414 GLU A O 1
ATOM 3435 N N . ASP A 1 415 ? -28.721 -9.359 18.409 1.00 64.56 415 ASP A N 1
ATOM 3436 C CA . ASP A 1 415 ? -30.055 -9.783 18.868 1.00 64.56 415 ASP A CA 1
ATOM 3437 C C . ASP A 1 415 ? -31.209 -8.825 18.465 1.00 64.56 415 ASP A C 1
ATOM 3439 O O . ASP A 1 415 ? -32.342 -8.956 18.934 1.00 64.56 415 ASP A O 1
ATOM 3443 N N . GLY A 1 416 ? -30.957 -7.854 17.577 1.00 54.03 416 GLY A N 1
ATOM 3444 C CA . GLY A 1 416 ? -32.002 -7.097 16.871 1.00 54.03 416 GLY A CA 1
ATOM 3445 C C . GLY A 1 416 ? -32.742 -6.028 17.686 1.00 54.03 416 GLY A C 1
ATOM 3446 O O . GLY A 1 416 ? -33.783 -5.538 17.251 1.00 54.03 416 GLY A O 1
ATOM 3447 N N . VAL A 1 417 ? -32.231 -5.631 18.855 1.00 49.25 417 VAL A N 1
ATOM 3448 C CA . VAL A 1 417 ? -32.978 -4.763 19.790 1.00 49.25 417 VAL A CA 1
ATOM 3449 C C . VAL A 1 417 ? -32.970 -3.270 19.416 1.00 49.25 417 VAL A C 1
ATOM 3451 O O . VAL A 1 417 ? -33.719 -2.505 20.017 1.00 49.25 417 VAL A O 1
ATOM 3454 N N . HIS A 1 418 ? -32.205 -2.814 18.413 1.00 49.78 418 HIS A N 1
ATOM 3455 C CA . HIS A 1 418 ? -32.163 -1.378 18.082 1.00 49.78 418 HIS A CA 1
ATOM 3456 C C . HIS A 1 418 ? -32.308 -1.065 16.588 1.00 49.78 418 HIS A C 1
ATOM 3458 O O . HIS A 1 418 ? -31.487 -1.527 15.794 1.00 49.78 418 HIS A O 1
ATOM 3464 N N . PRO A 1 419 ? -33.292 -0.225 16.202 1.00 46.38 419 PRO A N 1
ATOM 3465 C CA . PRO A 1 419 ? -33.355 0.340 14.865 1.00 46.38 419 PRO A CA 1
ATOM 3466 C C . PRO A 1 419 ? -32.157 1.264 14.619 1.00 46.38 419 PRO A C 1
ATOM 3468 O O . PRO A 1 419 ? -31.598 1.827 15.560 1.00 46.38 419 PRO A O 1
ATOM 3471 N N . LEU A 1 420 ? -31.796 1.410 13.341 1.00 47.94 420 LEU A N 1
ATOM 3472 C CA . LEU A 1 420 ? -30.956 2.465 12.762 1.00 47.94 420 LEU A CA 1
ATOM 3473 C C . LEU A 1 420 ? -30.886 3.724 13.647 1.00 47.94 420 LEU A C 1
ATOM 3475 O O . LEU A 1 420 ? -31.799 4.549 13.648 1.00 47.94 420 LEU A O 1
ATOM 3479 N N . GLN A 1 421 ? -29.803 3.866 14.409 1.00 57.38 421 GLN A N 1
ATOM 3480 C CA . GLN A 1 421 ? -29.514 5.082 15.163 1.00 57.38 421 GLN A CA 1
ATOM 3481 C C . GLN A 1 421 ? -28.415 5.859 14.450 1.00 57.38 421 GLN A C 1
ATOM 3483 O O . GLN A 1 421 ? -27.456 5.281 13.947 1.00 57.38 421 GLN A O 1
ATOM 3488 N N . THR A 1 422 ? -28.556 7.181 14.445 1.00 65.12 422 THR A N 1
ATOM 3489 C CA . THR A 1 422 ? -27.640 8.158 13.839 1.00 65.12 422 THR A CA 1
ATOM 3490 C C . THR A 1 422 ? -26.216 8.116 14.400 1.00 65.12 422 THR A C 1
ATOM 3492 O O . THR A 1 422 ? -25.312 8.680 13.794 1.00 65.12 422 THR A O 1
ATOM 3495 N N . ASN A 1 423 ? -26.005 7.469 15.550 1.00 79.25 423 ASN A N 1
ATOM 3496 C CA . ASN A 1 423 ? -24.716 7.452 16.228 1.00 79.25 423 ASN A CA 1
ATOM 3497 C C . ASN A 1 423 ? -23.790 6.369 15.647 1.00 79.25 423 ASN A C 1
ATOM 3499 O O . ASN A 1 423 ? -24.209 5.211 15.532 1.00 79.25 423 ASN A O 1
ATOM 3503 N N . PRO A 1 424 ? -22.514 6.693 15.368 1.00 88.88 424 PRO A N 1
ATOM 3504 C CA . PRO A 1 424 ? -21.537 5.717 14.901 1.00 88.88 424 PRO A CA 1
ATOM 3505 C C . PRO A 1 424 ? -21.384 4.528 15.853 1.00 88.88 424 PRO A C 1
ATOM 3507 O O . PRO A 1 424 ? -21.487 4.667 17.076 1.00 88.88 424 PRO A O 1
ATOM 3510 N N . ILE A 1 425 ? -21.075 3.350 15.303 1.00 89.81 425 ILE A N 1
ATOM 3511 C CA . ILE A 1 425 ? -20.994 2.105 16.081 1.00 89.81 425 ILE A CA 1
ATOM 3512 C C . ILE A 1 425 ? -19.986 2.185 17.238 1.00 89.81 425 ILE A C 1
ATOM 3514 O O . ILE A 1 425 ? -20.256 1.670 18.321 1.00 89.81 425 ILE A O 1
ATOM 3518 N N . LEU A 1 426 ? -18.866 2.891 17.049 1.00 93.81 426 LEU A N 1
ATOM 3519 C CA . LEU A 1 426 ? -17.857 3.069 18.095 1.00 93.81 426 LEU A CA 1
ATOM 3520 C C . LEU A 1 426 ? -18.331 3.996 19.221 1.00 93.81 426 LEU A C 1
ATOM 3522 O O . LEU A 1 426 ? -17.986 3.767 20.377 1.00 93.81 426 LEU A O 1
ATOM 3526 N N . ALA A 1 427 ? -19.171 4.993 18.921 1.00 93.69 427 ALA A N 1
ATOM 3527 C CA . ALA A 1 427 ? -19.775 5.836 19.951 1.00 93.69 427 ALA A CA 1
ATOM 3528 C C . ALA A 1 427 ? -20.739 5.005 20.808 1.00 93.69 427 ALA A C 1
ATOM 3530 O O . ALA A 1 427 ? -20.679 5.036 22.034 1.00 93.69 427 ALA A O 1
ATOM 3531 N N . ARG A 1 428 ? -21.554 4.163 20.166 1.00 91.75 428 ARG A N 1
ATOM 3532 C CA . ARG A 1 428 ? -22.451 3.229 20.864 1.00 91.75 428 ARG A CA 1
ATOM 3533 C C . ARG A 1 428 ? -21.678 2.229 21.726 1.00 91.75 428 ARG A C 1
ATOM 3535 O O . ARG A 1 428 ? -22.094 1.944 22.847 1.00 91.75 428 ARG A O 1
ATOM 3542 N N . PHE A 1 429 ? -20.546 1.728 21.230 1.00 95.38 429 PHE A N 1
ATOM 3543 C CA . PHE A 1 429 ? -19.662 0.879 22.023 1.00 95.38 429 PHE A CA 1
ATOM 3544 C C . PHE A 1 429 ? -19.141 1.615 23.260 1.00 95.38 429 PHE A C 1
ATOM 3546 O O . PHE A 1 429 ? -19.212 1.061 24.349 1.00 95.38 429 PHE A O 1
ATOM 3553 N N . LEU A 1 430 ? -18.662 2.856 23.133 1.00 96.94 430 LEU A N 1
ATOM 3554 C CA . LEU A 1 430 ? -18.163 3.623 24.280 1.00 96.94 430 LEU A CA 1
ATOM 3555 C C . LEU A 1 430 ? -19.266 3.974 25.287 1.00 96.94 430 LEU A C 1
ATOM 3557 O O . LEU A 1 430 ? -19.013 3.955 26.491 1.00 96.94 430 LEU A O 1
ATOM 3561 N N . GLU A 1 431 ? -20.493 4.238 24.829 1.00 95.00 431 GLU A N 1
ATOM 3562 C CA . GLU A 1 431 ? -21.657 4.416 25.706 1.00 95.00 431 GLU A CA 1
ATOM 3563 C C . GLU A 1 431 ? -21.927 3.129 26.499 1.00 95.00 431 GLU A C 1
ATOM 3565 O O . GLU A 1 431 ? -21.988 3.163 27.732 1.00 95.00 431 GLU A O 1
ATOM 3570 N N . TYR A 1 432 ? -21.978 1.981 25.814 1.00 95.31 432 TYR A N 1
ATOM 3571 C CA . TYR A 1 432 ? -22.137 0.668 26.445 1.00 95.31 432 TYR A CA 1
ATOM 3572 C C . TYR A 1 432 ? -20.992 0.354 27.417 1.00 95.31 432 TYR A C 1
ATOM 3574 O O . TYR A 1 432 ? -21.223 -0.082 28.544 1.00 95.31 432 TYR A O 1
ATOM 3582 N N . PHE A 1 433 ? -19.756 0.631 27.007 1.00 97.50 433 PHE A N 1
ATOM 3583 C CA . PHE A 1 433 ? -18.557 0.423 27.802 1.00 97.50 433 PHE A CA 1
ATOM 3584 C C . PHE A 1 433 ? -18.581 1.257 29.078 1.00 97.50 433 PHE A C 1
ATOM 3586 O O . PHE A 1 433 ? -18.362 0.717 30.160 1.00 97.50 433 PHE A O 1
ATOM 3593 N N . SER A 1 434 ? -18.918 2.546 28.978 1.00 96.88 434 SER A N 1
ATOM 3594 C CA . SER A 1 434 ? -19.004 3.442 30.133 1.00 96.88 434 SER A CA 1
ATOM 3595 C C . SER A 1 434 ? -20.018 2.947 31.171 1.00 96.88 434 SER A C 1
ATOM 3597 O O . SER A 1 434 ? -19.760 3.042 32.367 1.00 96.88 434 SER A O 1
ATOM 3599 N N . ALA A 1 435 ? -21.124 2.338 3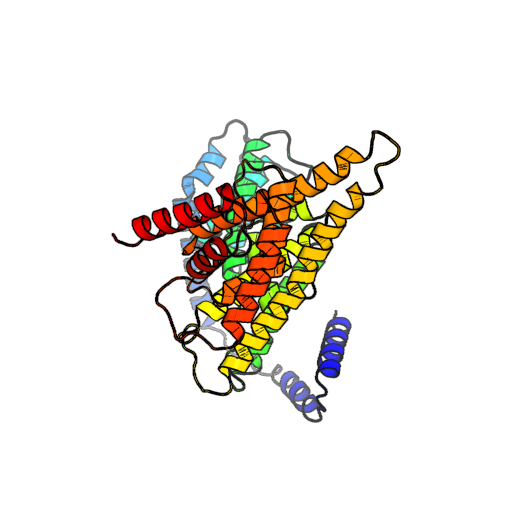0.735 1.00 95.50 435 ALA A N 1
ATOM 3600 C CA . ALA A 1 435 ? -22.137 1.778 31.625 1.00 95.50 435 ALA A CA 1
ATOM 3601 C C . ALA A 1 435 ? -21.733 0.436 32.270 1.00 95.50 435 ALA A C 1
ATOM 3603 O O . ALA A 1 435 ? -22.367 0.013 33.238 1.00 95.50 435 ALA A O 1
ATOM 3604 N N . LYS A 1 436 ? -20.723 -0.257 31.727 1.00 96.25 436 LYS A N 1
ATOM 3605 C CA . LYS A 1 436 ? -20.343 -1.625 32.121 1.00 96.25 436 LYS A CA 1
ATOM 3606 C C . LYS A 1 436 ? -19.007 -1.720 32.845 1.00 96.25 436 LYS A C 1
ATOM 3608 O O . LYS A 1 436 ? -18.852 -2.607 33.683 1.00 96.25 436 LYS A O 1
ATOM 3613 N N . THR A 1 437 ? -18.054 -0.844 32.533 1.00 96.50 437 THR A N 1
ATOM 3614 C CA . THR A 1 437 ? -16.748 -0.842 33.198 1.00 96.50 437 THR A CA 1
ATOM 3615 C C . THR A 1 437 ? -16.897 -0.527 34.685 1.00 96.50 437 THR A C 1
ATOM 3617 O O . THR A 1 437 ? -17.703 0.312 35.091 1.00 96.50 437 THR A O 1
ATOM 3620 N N . GLN A 1 438 ? -16.097 -1.205 35.504 1.00 94.75 438 GLN A N 1
ATOM 3621 C CA . GLN A 1 438 ? -16.017 -0.940 36.942 1.00 94.75 438 GLN A CA 1
ATOM 3622 C C . GLN A 1 438 ? -14.874 0.025 37.289 1.00 94.75 438 GLN A C 1
ATOM 3624 O O . GLN A 1 438 ? -14.774 0.453 38.437 1.00 94.75 438 GLN A O 1
ATOM 3629 N N . SER A 1 439 ? -14.015 0.380 36.324 1.00 96.75 439 SER A N 1
ATOM 3630 C CA . SER A 1 439 ? -12.905 1.316 36.528 1.00 96.75 439 SER A CA 1
ATOM 3631 C C . SER A 1 439 ? -13.376 2.766 36.348 1.00 96.75 439 SER A C 1
ATOM 3633 O O . SER A 1 439 ? -13.761 3.149 35.238 1.00 96.75 439 SER A O 1
ATOM 3635 N N . PRO A 1 440 ? -13.292 3.616 37.393 1.00 95.69 440 PRO A N 1
ATOM 3636 C CA . PRO A 1 440 ? -13.619 5.038 37.277 1.00 95.69 440 PRO A CA 1
ATOM 3637 C C . PRO A 1 440 ? -12.757 5.765 36.237 1.00 95.69 440 PRO A C 1
ATOM 3639 O O . PRO A 1 440 ? -13.241 6.651 35.533 1.00 95.69 440 PRO A O 1
ATOM 3642 N N . GLU A 1 441 ? -11.483 5.391 36.109 1.00 96.25 441 GLU A N 1
ATOM 3643 C CA . GLU A 1 441 ? -10.550 6.004 35.164 1.00 96.25 441 GLU A CA 1
ATOM 3644 C C . GLU A 1 441 ? -10.891 5.666 33.711 1.00 96.25 441 GLU A C 1
ATOM 3646 O O . GLU A 1 441 ? -10.833 6.551 32.855 1.00 96.25 441 GLU A O 1
ATOM 3651 N N . GLN A 1 442 ? -11.244 4.408 33.427 1.00 96.50 442 GLN A N 1
ATOM 3652 C CA . GLN A 1 442 ? -11.661 3.978 32.088 1.00 96.50 442 GLN A CA 1
ATOM 3653 C C . GLN A 1 442 ? -13.053 4.516 31.734 1.00 96.50 442 GLN A C 1
ATOM 3655 O O . GLN A 1 442 ? -13.267 4.952 30.604 1.00 96.50 442 GLN A O 1
ATOM 3660 N N . ASN A 1 443 ? -13.977 4.573 32.702 1.00 96.88 443 ASN A N 1
ATOM 3661 C CA . ASN A 1 443 ? -15.274 5.230 32.527 1.00 96.88 443 ASN A CA 1
ATOM 3662 C C . ASN A 1 443 ? -15.097 6.704 32.131 1.00 96.88 443 ASN A C 1
ATOM 3664 O O . ASN A 1 443 ? -15.663 7.149 31.133 1.00 96.88 443 ASN A O 1
ATOM 3668 N N . LYS A 1 444 ? -14.258 7.443 32.869 1.00 97.00 444 LYS A N 1
ATOM 3669 C CA . LYS A 1 444 ? -13.953 8.846 32.570 1.00 97.00 444 LYS A CA 1
ATOM 3670 C C . LYS A 1 444 ? -13.350 9.015 31.176 1.00 97.00 444 LYS A C 1
ATOM 3672 O O . LYS A 1 444 ? -13.720 9.947 30.471 1.00 97.00 444 LYS A O 1
ATOM 3677 N N . GLU A 1 445 ? -12.432 8.137 30.782 1.00 96.88 445 GLU A N 1
ATOM 3678 C CA . GLU A 1 445 ? -11.802 8.168 29.457 1.00 96.88 445 GLU A CA 1
ATOM 3679 C C . GLU A 1 445 ? -12.810 7.919 28.326 1.00 96.88 445 GLU A C 1
ATOM 3681 O O . GLU A 1 445 ? -12.820 8.670 27.353 1.00 96.88 445 GLU A O 1
ATOM 3686 N N . ALA A 1 446 ? -13.709 6.942 28.481 1.00 96.81 446 ALA A N 1
ATOM 3687 C CA . ALA A 1 446 ? -14.774 6.679 27.513 1.00 96.81 446 ALA A CA 1
ATOM 3688 C C . ALA A 1 446 ? -15.745 7.868 27.380 1.00 96.81 446 ALA A C 1
ATOM 3690 O O . ALA A 1 446 ? -16.061 8.286 26.265 1.00 96.81 446 ALA A O 1
ATOM 3691 N N . LEU A 1 447 ? -16.185 8.447 28.505 1.00 96.56 447 LEU A N 1
ATOM 3692 C CA . LEU A 1 447 ? -17.092 9.601 28.514 1.00 96.56 447 LEU A CA 1
ATOM 3693 C C . LEU A 1 447 ? -16.448 10.858 27.919 1.00 96.56 447 LEU A C 1
ATOM 3695 O O . LEU A 1 447 ? -17.107 11.595 27.186 1.00 96.56 447 LEU A O 1
ATOM 3699 N N . GLU A 1 448 ? -15.169 11.099 28.203 1.00 95.88 448 GLU A N 1
ATOM 3700 C CA . GLU A 1 448 ? -14.437 12.224 27.622 1.00 95.88 448 GLU A CA 1
ATOM 3701 C C . GLU A 1 448 ? -14.237 12.043 26.114 1.00 95.88 448 GLU A C 1
ATOM 3703 O O . GLU A 1 448 ? -14.454 12.985 25.354 1.00 95.88 448 GLU A O 1
AT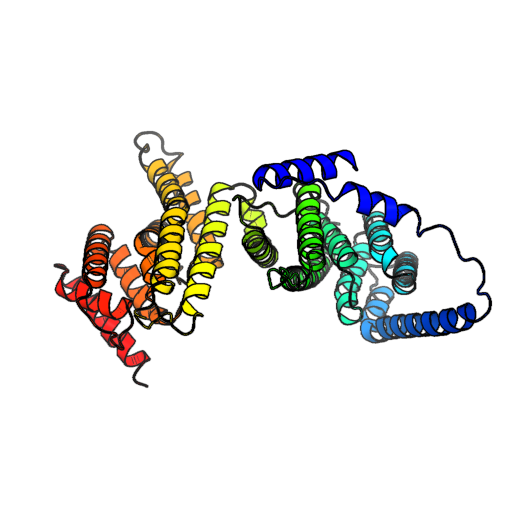OM 3708 N N . GLY A 1 449 ? -13.917 10.825 25.666 1.00 95.31 449 GLY A N 1
ATOM 3709 C CA . GLY A 1 449 ? -13.840 10.490 24.244 1.00 95.31 449 GLY A CA 1
ATOM 3710 C C . GLY A 1 449 ? -15.148 10.761 23.499 1.00 95.31 449 GLY A C 1
ATOM 3711 O O . GLY A 1 449 ? -15.146 11.409 22.455 1.00 95.31 449 GLY A O 1
ATOM 3712 N N . LEU A 1 450 ? -16.279 10.345 24.077 1.00 94.69 450 LEU A N 1
ATOM 3713 C CA . LEU A 1 450 ? -17.613 10.640 23.543 1.00 94.69 450 LEU A CA 1
ATOM 3714 C C . LEU A 1 450 ? -17.903 12.141 23.485 1.00 94.69 450 LEU A C 1
ATOM 3716 O O . LEU A 1 450 ? -18.467 12.625 22.504 1.00 94.69 450 LEU A O 1
ATOM 3720 N N . ARG A 1 451 ? -17.528 12.884 24.532 1.00 94.56 451 ARG A N 1
ATOM 3721 C CA . ARG A 1 451 ? -17.717 14.336 24.597 1.00 94.56 451 ARG A CA 1
ATOM 3722 C C . ARG A 1 451 ? -16.934 15.046 23.494 1.00 94.56 451 ARG A C 1
ATOM 3724 O O . ARG A 1 451 ? -17.495 15.910 22.827 1.00 94.56 451 ARG A O 1
ATOM 3731 N N . LEU A 1 452 ? -15.665 14.687 23.304 1.00 92.56 452 LEU A N 1
ATOM 3732 C CA . LEU A 1 452 ? -14.805 15.275 22.274 1.00 92.56 452 LEU A CA 1
ATOM 3733 C C . LEU A 1 452 ? -15.321 14.964 20.867 1.00 92.56 452 LEU A C 1
ATOM 3735 O O . LEU A 1 452 ? -15.456 15.880 20.064 1.00 92.56 452 LEU A O 1
ATOM 3739 N N . PHE A 1 453 ? -15.713 13.715 20.607 1.00 92.19 453 PHE A N 1
ATOM 3740 C CA . PHE A 1 453 ? -16.266 13.321 19.312 1.00 92.19 453 PHE A CA 1
ATOM 3741 C C . PHE A 1 453 ? -17.533 14.102 18.939 1.00 92.19 453 PHE A C 1
ATOM 3743 O O . PHE A 1 453 ? -17.672 14.534 17.797 1.00 92.19 453 PHE A O 1
ATOM 3750 N N . ARG A 1 454 ? -18.442 14.333 19.900 1.00 90.56 454 ARG A N 1
ATOM 3751 C CA . ARG A 1 454 ? -19.645 15.155 19.671 1.00 90.56 454 ARG A CA 1
ATOM 3752 C C . ARG A 1 454 ? -19.283 16.595 19.308 1.00 90.56 454 ARG A C 1
ATOM 3754 O O . ARG A 1 454 ? -19.831 17.129 18.357 1.00 90.56 454 ARG A O 1
ATOM 3761 N N . ILE A 1 455 ? -18.304 17.187 19.996 1.00 89.31 455 ILE A N 1
ATOM 3762 C CA . ILE A 1 455 ? -17.821 18.543 19.687 1.00 89.31 455 ILE A CA 1
ATOM 3763 C C . ILE A 1 455 ? -17.222 18.619 18.277 1.00 89.31 455 ILE A C 1
ATOM 3765 O O . ILE A 1 455 ? -17.432 19.611 17.591 1.00 89.31 455 ILE A O 1
ATOM 3769 N N . GLU A 1 456 ? -16.500 17.587 17.835 1.00 86.38 456 GLU A N 1
ATOM 3770 C CA . GLU A 1 456 ? -15.898 17.533 16.494 1.00 86.38 456 GLU A CA 1
ATOM 3771 C C . GLU A 1 456 ? -16.936 17.479 15.357 1.00 86.38 456 GLU A C 1
ATOM 3773 O O . GLU A 1 456 ? -16.615 17.884 14.244 1.00 86.38 456 GLU A O 1
ATOM 3778 N N . HIS A 1 457 ? -18.158 17.002 15.624 1.00 81.06 457 HIS A N 1
ATOM 3779 C CA . HIS A 1 457 ? -19.178 16.709 14.603 1.00 81.06 457 HIS A CA 1
ATOM 3780 C C . HIS A 1 457 ? -20.479 17.525 14.752 1.00 81.06 457 HIS A C 1
ATOM 3782 O O . HIS A 1 457 ? -21.409 17.341 13.968 1.00 81.06 457 HIS A O 1
ATOM 3788 N N . GLU A 1 458 ? -20.568 18.411 15.749 1.00 72.81 458 GLU A N 1
ATOM 3789 C CA . GLU A 1 458 ? -21.699 19.333 15.970 1.00 72.81 458 GLU A CA 1
ATOM 3790 C C . GLU A 1 458 ? -21.465 20.751 15.387 1.00 72.81 458 GLU A C 1
ATOM 3792 O O . GLU A 1 458 ? -22.273 21.652 15.622 1.00 72.81 458 GLU A O 1
ATOM 3797 N N . PHE A 1 459 ? -20.406 20.947 14.589 1.00 42.91 459 PHE A N 1
ATOM 3798 C CA . PHE A 1 459 ? -20.121 22.156 13.795 1.00 42.91 459 PHE A CA 1
ATOM 3799 C C . PHE A 1 459 ? -20.011 21.815 12.307 1.00 42.91 459 PHE A C 1
ATOM 3801 O O . PHE A 1 459 ? -20.253 22.735 11.489 1.00 42.91 459 PHE A O 1
#

Secondary structure (DSSP, 8-state):
-HHHHHHHHHHHHHHHT---SSSHHHHHHTTGGGS------SSHHHHHHHHHHHHHHHHHHHHHHTHHHHHHHHH-GGG--HHHHHHHHHHHHHHHHS-GGGHHHHHHHHHHHHTT-HHHHHHHHHHHTTGGGTS---HHHHHHHHHHHHHHHH-S---STTHHHHHHHHHHHHHHHHHHHHHHHHH-PPP-STTS-HHHHHHHHHHHHHHHHHHHHTGGGS---SS---HHHHHHHHHHHHHTHHHHHHHTT-HHHHHHHHHHHHHHHHHHHHHTSTTTTS----TTHHHHHHHHHHHHHHHHHHHHHHHHHHHHHTTTTTS-TTSHHHHHHHHHHHHHHHHHH-GGG----TTS-HHHHHHHHHHHHHTGGGGGGSSSTTTTHHHHHHHHHHHHH-HHHHHHHHHHHHHHHHTT-----SS-HHHHHHHHHHHH---HHHHHHHHHHHHHHHHHH--

pLDDT: mean 78.35, std 19.61, range [28.39, 97.94]